Protein AF-A0A812TY84-F1 (afdb_monomer)

Sequence (386 aa):
MRPSIQAEQAKAKAAKASAWKNAVPVPGKLTGVAPGTALQFDLYDPSLTIEVLFGNTLSGASLLEAILSWYLDAELDVPWFTEGETGGPGTRNVIRSPLSRDLQECTVARYVERIKEEGLSQIVAGEAIFRWRTADKQFPLLAGGFNHRAEALYRCAADFGENENVRDALKRGLRKVKVLHWGTPDAIFSKVVSLLNQFHHGSGCNHWDLLAEAIAEFSCARVHVTGLPALKLEAAWRAECCVTRLNTYNPKYPQAYADFISSKSSSGEFNGWFKQQNPYLNVLSLAHNLQQLEIYDDLLAWSNAHVDYLDPTYNAQQCVGQMHALTVMLMGSQKKFVERPVLKMMVLEALKACASNSVSSISQSIGLIVTCTCAALFHCVHALLC

Organism: Symbiodinium pilosum (NCBI:txid2952)

Radius of gyration: 26.37 Å; Cα contacts (8 Å, |Δi|>4): 448; chains: 1; bounding box: 111×52×69 Å

Secondary structure (DSSP, 8-state):
-PPPHHHHHHHHHHHHHHHHHT-PPPS--SSS-PPPS--SS-TT-TT--HHHHH-SS--HHHHHHHHHHHHEEEEEEE-SEEPPTTSSSPEESEEE-TTSPPP-HHHHHHHHHHHHHH---SGGG---EEE-SSTT-PSPEEESS-HHHHHHHHHHHHHHTTSHHHHHHHHH-EEEEEEE-TT--HHHHHHHHHHHHHHTTTTT--HHHHHHHHS--S-S-S-----PPP-HHHHHHHHHHHHH---TTSTTHHHHHHHHHHHHHTSTTS----SSHHHHHHHHHHHHHHHHTT-HHHHHHHHHHH--TT-TT--HHHHHHHHHHHHHHHHHHHTTTS-HHHHHHHHHHHHHHHHH---SSHHHHHHHHHHHHHHHHHHHHHHHH-

Solvent-accessible surface area (backbone atoms only — not comparable to full-atom values): 22012 Å² total; per-residue (Å²): 134,80,80,54,72,67,59,56,52,52,52,53,51,52,53,54,58,55,57,62,77,72,56,77,85,70,85,75,74,90,80,84,60,76,79,68,96,68,72,94,58,70,86,50,44,74,86,62,46,68,53,79,76,60,42,83,82,54,53,70,66,63,35,51,52,52,51,44,69,74,39,54,67,48,70,41,69,44,54,52,48,45,84,39,100,76,79,52,88,42,49,62,26,65,41,73,26,90,75,31,80,81,77,36,50,36,53,20,52,53,39,31,54,43,24,65,77,75,24,73,68,57,84,88,59,55,76,48,38,29,28,30,70,44,91,83,69,49,79,40,30,28,23,42,35,55,47,50,55,54,51,14,48,55,51,34,49,72,80,39,47,84,39,67,35,40,42,50,40,55,74,64,32,46,69,70,29,38,28,28,38,45,60,56,27,67,69,58,51,38,47,50,28,52,48,56,29,62,74,48,81,53,66,47,54,48,45,61,60,54,37,47,56,38,40,29,64,94,75,82,64,103,60,97,64,98,67,85,57,58,26,39,57,54,43,53,48,49,55,48,24,67,72,71,68,55,45,90,86,41,90,57,34,67,57,55,50,51,52,47,50,52,54,43,28,72,32,86,93,43,93,38,83,42,82,49,70,65,68,43,54,35,37,44,53,35,51,54,50,32,58,76,53,72,41,50,68,64,50,50,58,49,40,34,58,62,31,60,59,75,43,90,77,58,48,33,68,60,42,40,50,52,43,25,53,52,45,52,51,48,54,71,70,38,61,89,79,46,56,69,72,58,49,36,52,54,49,51,56,53,41,48,54,48,60,61,39,72,65,89,43,71,68,57,54,49,52,50,47,51,51,53,49,51,52,50,49,49,52,54,54,49,65,72,75,105

Mean predicted aligned error: 11.87 Å

Structure (mmCIF, N/CA/C/O backbone):
data_AF-A0A812TY84-F1
#
_entry.id   AF-A0A812TY84-F1
#
loop_
_atom_site.group_PDB
_atom_site.id
_atom_site.type_symbol
_atom_site.label_atom_id
_atom_site.label_alt_id
_atom_site.label_comp_id
_atom_site.label_asym_id
_atom_site.label_entity_id
_atom_site.label_seq_id
_atom_site.pdbx_PDB_ins_code
_atom_site.Cartn_x
_atom_site.Cartn_y
_atom_site.Cartn_z
_atom_site.occupancy
_atom_site.B_iso_or_equiv
_atom_site.auth_seq_id
_atom_site.auth_comp_id
_atom_site.auth_asym_id
_atom_site.auth_atom_id
_atom_site.pdbx_PDB_model_num
ATOM 1 N N . MET A 1 1 ? 65.063 29.660 4.322 1.00 51.31 1 MET A N 1
ATOM 2 C CA . MET A 1 1 ? 63.798 30.287 3.878 1.00 51.31 1 MET A CA 1
ATOM 3 C C . MET A 1 1 ? 62.681 29.281 4.085 1.00 51.31 1 MET A C 1
ATOM 5 O O . MET A 1 1 ? 62.759 28.203 3.512 1.00 51.31 1 MET A O 1
ATOM 9 N N . ARG A 1 2 ? 61.714 29.565 4.968 1.00 47.34 2 ARG A N 1
ATOM 10 C CA . ARG A 1 2 ? 60.555 28.680 5.163 1.00 47.34 2 ARG A CA 1
ATOM 11 C C . ARG A 1 2 ? 59.614 28.834 3.958 1.00 47.34 2 ARG A C 1
ATOM 13 O O . ARG A 1 2 ? 59.400 29.978 3.553 1.00 47.34 2 ARG A O 1
ATOM 20 N N . PRO A 1 3 ? 59.094 27.743 3.371 1.00 55.59 3 PRO A N 1
ATOM 21 C CA . PRO A 1 3 ? 58.095 27.834 2.312 1.00 55.59 3 PRO A CA 1
ATOM 22 C C . PRO A 1 3 ? 56.910 28.675 2.789 1.00 55.59 3 PRO A C 1
ATOM 24 O O . PRO A 1 3 ? 56.512 28.581 3.952 1.00 55.59 3 PRO A O 1
ATOM 27 N N . SER A 1 4 ? 56.369 29.526 1.915 1.00 72.00 4 SER A N 1
ATOM 28 C CA . SER A 1 4 ? 55.185 30.302 2.274 1.00 72.00 4 SER A CA 1
ATOM 29 C C . SER A 1 4 ? 54.024 29.343 2.540 1.00 72.00 4 SER A C 1
ATOM 31 O O . SER A 1 4 ? 53.840 28.353 1.831 1.00 72.00 4 SER A O 1
ATOM 33 N N . ILE A 1 5 ? 53.222 29.654 3.555 1.00 72.00 5 ILE A N 1
ATOM 34 C CA . ILE A 1 5 ? 52.032 28.882 3.948 1.00 72.00 5 ILE A CA 1
ATOM 35 C C . ILE A 1 5 ? 51.107 28.634 2.739 1.00 72.00 5 ILE A C 1
ATOM 37 O O . ILE A 1 5 ? 50.474 27.588 2.625 1.00 72.00 5 ILE A O 1
ATOM 41 N N . GLN A 1 6 ? 51.095 29.559 1.776 1.00 69.38 6 GLN A N 1
ATOM 42 C CA . GLN A 1 6 ? 50.339 29.433 0.532 1.00 69.38 6 GLN A CA 1
ATOM 43 C C . GLN A 1 6 ? 50.855 28.310 -0.385 1.00 69.38 6 GLN A C 1
ATOM 45 O O . GLN A 1 6 ? 50.051 27.632 -1.024 1.00 69.38 6 GLN A O 1
ATOM 50 N N . ALA A 1 7 ? 52.166 28.061 -0.428 1.00 72.75 7 ALA A N 1
ATOM 51 C CA . ALA A 1 7 ? 52.750 26.986 -1.229 1.00 72.75 7 ALA A CA 1
ATOM 52 C C . ALA A 1 7 ? 52.421 25.596 -0.654 1.00 72.75 7 ALA A C 1
ATOM 54 O O . ALA A 1 7 ? 52.129 24.668 -1.410 1.00 72.75 7 ALA A O 1
ATOM 55 N N . GLU A 1 8 ? 52.393 25.453 0.674 1.00 73.06 8 GLU A N 1
ATOM 56 C CA . GLU A 1 8 ? 51.971 24.208 1.333 1.00 73.06 8 GLU A CA 1
ATOM 57 C C . GLU A 1 8 ? 50.468 23.956 1.176 1.00 73.06 8 GLU A C 1
ATOM 59 O O . GLU A 1 8 ? 50.053 22.835 0.871 1.00 73.06 8 GLU A O 1
ATOM 64 N N . GLN A 1 9 ? 49.648 25.006 1.275 1.00 73.81 9 GLN A N 1
ATOM 65 C CA . GLN A 1 9 ? 48.205 24.910 1.041 1.00 73.81 9 GLN A CA 1
ATOM 66 C C . GLN A 1 9 ? 47.875 24.535 -0.410 1.00 73.81 9 GLN A C 1
ATOM 68 O O . GLN A 1 9 ? 46.993 23.706 -0.644 1.00 73.81 9 GLN A O 1
ATOM 73 N N . ALA A 1 10 ? 48.606 25.075 -1.391 1.00 75.00 10 ALA A N 1
ATOM 74 C CA . ALA A 1 10 ? 48.438 24.714 -2.798 1.00 75.00 10 ALA A CA 1
ATOM 75 C C . ALA A 1 10 ? 48.804 23.243 -3.061 1.00 75.00 10 ALA A C 1
ATOM 77 O O . ALA A 1 10 ? 48.071 22.535 -3.757 1.00 75.00 10 ALA A O 1
ATOM 78 N N . LYS A 1 11 ? 49.883 22.748 -2.441 1.00 73.75 11 LYS A N 1
ATOM 79 C CA . LYS A 1 11 ? 50.312 21.345 -2.550 1.00 73.75 11 LYS A CA 1
ATOM 80 C C . LYS A 1 11 ? 49.303 20.384 -1.913 1.00 73.75 11 LYS A C 1
ATOM 82 O O . LYS A 1 11 ? 48.964 19.367 -2.515 1.00 73.75 11 LYS A O 1
ATOM 87 N N . ALA A 1 12 ? 48.756 20.737 -0.748 1.00 69.25 12 ALA A N 1
ATOM 88 C CA . ALA A 1 12 ? 47.713 19.960 -0.080 1.00 69.25 12 ALA A CA 1
ATOM 89 C C . ALA A 1 12 ? 46.402 19.927 -0.888 1.00 69.25 12 ALA A C 1
ATOM 91 O O . ALA A 1 12 ? 45.746 18.887 -0.976 1.00 69.25 12 ALA A O 1
ATOM 92 N N . LYS A 1 13 ? 46.037 21.044 -1.533 1.00 69.50 13 LYS A N 1
ATOM 93 C CA . LYS A 1 13 ? 44.840 21.134 -2.380 1.00 69.50 13 LYS A CA 1
ATOM 94 C C . LYS A 1 13 ? 44.984 20.308 -3.665 1.00 69.50 13 LYS A C 1
ATOM 96 O O . LYS A 1 13 ? 44.045 19.609 -4.040 1.00 69.50 13 LYS A O 1
ATOM 101 N N . ALA A 1 14 ? 46.166 20.315 -4.286 1.00 64.75 14 ALA A N 1
ATOM 102 C CA . ALA A 1 14 ? 46.472 19.488 -5.455 1.00 64.75 14 ALA A CA 1
ATOM 103 C C . ALA A 1 14 ? 46.496 17.982 -5.122 1.00 64.75 14 ALA A C 1
ATOM 105 O O . ALA A 1 14 ? 45.957 17.175 -5.881 1.00 64.75 14 ALA A O 1
ATOM 106 N N . ALA A 1 15 ? 47.032 17.600 -3.957 1.00 60.22 15 ALA A N 1
ATOM 107 C CA . ALA A 1 15 ? 47.020 16.214 -3.487 1.00 60.22 15 ALA A CA 1
ATOM 108 C C . ALA A 1 15 ? 45.592 15.702 -3.209 1.00 60.22 15 ALA A C 1
ATOM 110 O O . ALA A 1 15 ? 45.245 14.595 -3.619 1.00 60.22 15 ALA A O 1
ATOM 111 N N . LYS A 1 16 ? 44.728 16.530 -2.600 1.00 54.34 16 LYS A N 1
ATOM 112 C CA . LYS A 1 16 ? 43.303 16.205 -2.390 1.00 54.34 16 LYS A CA 1
ATOM 113 C C . LYS A 1 16 ? 42.529 16.053 -3.703 1.00 54.34 16 LYS A C 1
ATOM 115 O O . LYS A 1 16 ? 41.709 15.149 -3.821 1.00 54.34 16 LYS A O 1
ATOM 120 N N . ALA A 1 17 ? 42.800 16.906 -4.691 1.00 46.88 17 ALA A N 1
ATOM 121 C CA . ALA A 1 17 ? 42.144 16.842 -5.998 1.00 46.88 17 ALA A CA 1
ATOM 122 C C . ALA A 1 17 ? 42.563 15.603 -6.816 1.00 46.88 17 ALA A C 1
ATOM 124 O O . ALA A 1 17 ? 41.748 15.048 -7.549 1.00 46.88 17 ALA A O 1
ATOM 125 N N . SER A 1 18 ? 43.812 15.151 -6.664 1.00 41.66 18 SER A N 1
ATOM 126 C CA . SER A 1 18 ? 44.319 13.916 -7.280 1.00 41.66 18 SER A CA 1
ATOM 127 C C . SER A 1 18 ? 43.707 12.657 -6.645 1.00 41.66 18 SER A C 1
ATOM 129 O O . SER A 1 18 ? 43.284 11.747 -7.355 1.00 41.66 18 SER A O 1
ATOM 131 N N . ALA A 1 19 ? 43.551 12.638 -5.315 1.00 45.41 19 ALA A N 1
ATOM 132 C CA . ALA A 1 19 ? 42.961 11.512 -4.585 1.00 45.41 19 ALA A CA 1
ATOM 133 C C . ALA A 1 19 ? 41.482 11.251 -4.934 1.00 45.41 19 ALA A C 1
ATOM 135 O O . ALA A 1 19 ? 41.026 10.113 -4.868 1.00 45.41 19 ALA A O 1
ATOM 136 N N . TRP A 1 20 ? 40.734 12.284 -5.336 1.00 40.31 20 TRP A N 1
ATOM 137 C CA . TRP A 1 20 ? 39.314 12.150 -5.680 1.00 40.31 20 TRP A CA 1
ATOM 138 C C . TRP A 1 20 ? 39.080 11.583 -7.089 1.00 40.31 20 TRP A C 1
ATOM 140 O O . TRP A 1 20 ? 38.058 10.953 -7.331 1.00 40.31 20 TRP A O 1
ATOM 150 N N . LYS A 1 21 ? 40.040 11.752 -8.011 1.00 39.50 21 LYS A N 1
ATOM 151 C CA . LYS A 1 21 ? 39.921 11.268 -9.400 1.00 39.50 21 LYS A CA 1
ATOM 152 C C . LYS A 1 21 ? 40.191 9.768 -9.568 1.00 39.50 21 LYS A C 1
ATOM 154 O O . LYS A 1 21 ? 39.785 9.212 -10.579 1.00 39.50 21 LYS A O 1
ATOM 159 N N . ASN A 1 22 ? 40.823 9.123 -8.583 1.00 38.66 22 ASN A N 1
ATOM 160 C CA . ASN A 1 22 ? 41.181 7.697 -8.624 1.00 38.66 22 ASN A CA 1
ATOM 161 C C . ASN A 1 22 ? 40.403 6.834 -7.611 1.00 38.66 22 ASN A C 1
ATOM 163 O O . ASN A 1 22 ? 40.706 5.653 -7.451 1.00 38.66 22 ASN A O 1
ATOM 167 N N . ALA A 1 23 ? 39.421 7.400 -6.905 1.00 38.34 23 ALA A N 1
ATOM 168 C CA . ALA A 1 23 ? 38.605 6.647 -5.962 1.00 38.34 23 ALA A CA 1
ATOM 169 C C . ALA A 1 23 ? 37.440 5.972 -6.703 1.00 38.34 23 ALA A C 1
ATOM 171 O O . ALA A 1 23 ? 36.487 6.635 -7.106 1.00 38.34 23 ALA A O 1
ATOM 172 N N . VAL A 1 24 ? 37.507 4.648 -6.864 1.00 37.69 24 VAL A N 1
ATOM 173 C CA . VAL A 1 24 ? 36.325 3.840 -7.198 1.00 37.69 24 VAL A CA 1
ATOM 174 C C . VAL A 1 24 ? 35.289 4.069 -6.086 1.00 37.69 24 VAL A C 1
ATOM 176 O O . VAL A 1 24 ? 35.644 3.933 -4.910 1.00 37.69 24 VAL A O 1
ATOM 179 N N . PRO A 1 25 ? 34.042 4.463 -6.398 1.00 36.16 25 PRO A N 1
ATOM 180 C CA . PRO A 1 25 ? 33.040 4.708 -5.373 1.00 36.16 25 PRO A CA 1
ATOM 181 C C . PRO A 1 25 ? 32.716 3.392 -4.661 1.00 36.16 25 PRO A C 1
ATOM 183 O O . PRO A 1 25 ? 32.216 2.453 -5.269 1.00 36.16 25 PRO A O 1
ATOM 186 N N . VAL A 1 26 ? 33.020 3.329 -3.364 1.00 42.31 26 VAL A N 1
ATOM 187 C CA . VAL A 1 26 ? 32.558 2.259 -2.475 1.00 42.31 26 VAL A CA 1
ATOM 188 C C . VAL A 1 26 ? 31.193 2.693 -1.932 1.00 42.31 26 VAL A C 1
ATOM 190 O O . VAL A 1 26 ? 31.135 3.726 -1.255 1.00 42.31 26 VAL A O 1
ATOM 193 N N . PRO A 1 27 ? 30.098 1.972 -2.228 1.00 33.38 27 PRO A N 1
ATOM 194 C CA . PRO A 1 27 ? 28.784 2.269 -1.664 1.00 33.38 27 PRO A CA 1
ATOM 195 C C . PRO A 1 27 ? 28.829 2.276 -0.125 1.00 33.38 27 PRO A C 1
ATOM 197 O O . PRO A 1 27 ? 29.477 1.423 0.475 1.00 33.38 27 PRO A O 1
ATOM 200 N N . GLY A 1 28 ? 28.146 3.233 0.518 1.00 42.16 28 GLY A N 1
ATOM 201 C CA . GLY A 1 28 ? 27.926 3.219 1.975 1.00 42.16 28 GLY A CA 1
ATOM 202 C C . GLY A 1 28 ? 28.861 4.072 2.846 1.00 42.16 28 GLY A C 1
ATOM 203 O O . GLY A 1 28 ? 29.311 3.613 3.892 1.00 42.16 28 GLY A O 1
ATOM 204 N N . LYS A 1 29 ? 29.138 5.335 2.491 1.00 37.31 29 LYS A N 1
ATOM 205 C CA . LYS A 1 29 ? 29.830 6.275 3.403 1.00 37.31 29 LYS A CA 1
ATOM 206 C C . LYS A 1 29 ? 29.130 7.630 3.522 1.00 37.31 29 LYS A C 1
ATOM 208 O O . LYS A 1 29 ? 29.624 8.625 3.004 1.00 37.31 29 LYS A O 1
ATOM 213 N N . LEU A 1 30 ? 28.026 7.677 4.269 1.00 37.59 30 LEU A N 1
ATOM 214 C CA . LEU A 1 30 ? 27.485 8.936 4.811 1.00 37.59 30 LEU A CA 1
ATOM 215 C C . LEU A 1 30 ? 27.611 9.057 6.342 1.00 37.59 30 LEU A C 1
ATOM 217 O O . LEU A 1 30 ? 27.494 10.159 6.864 1.00 37.59 30 LEU A O 1
ATOM 221 N N . THR A 1 31 ? 27.954 7.985 7.067 1.00 41.47 31 THR A N 1
ATOM 222 C CA . THR A 1 31 ? 28.068 8.007 8.544 1.00 41.47 31 THR A CA 1
ATOM 223 C C . THR A 1 31 ? 29.489 7.831 9.082 1.00 41.47 31 THR A C 1
ATOM 225 O O . THR A 1 31 ? 29.696 7.876 10.289 1.00 41.47 31 THR A O 1
ATOM 228 N N . GLY A 1 32 ? 30.496 7.637 8.222 1.00 33.72 32 GLY A N 1
ATOM 229 C CA . GLY A 1 32 ? 31.893 7.481 8.660 1.00 33.72 32 GLY A CA 1
ATOM 230 C C . GLY A 1 32 ? 32.188 6.206 9.466 1.00 33.72 32 GLY A C 1
ATOM 231 O O . GLY A 1 32 ? 33.324 6.022 9.893 1.00 33.72 32 GLY A O 1
ATOM 232 N N . VAL A 1 33 ? 31.212 5.309 9.629 1.00 34.50 33 VAL A N 1
ATOM 233 C CA . VAL A 1 33 ? 31.382 3.996 10.259 1.00 34.50 33 VAL A CA 1
ATOM 234 C C . VAL A 1 33 ? 31.384 2.945 9.154 1.00 34.50 33 VAL A C 1
ATOM 236 O O . VAL A 1 33 ? 30.412 2.818 8.415 1.00 34.50 33 VAL A O 1
ATOM 239 N N . ALA A 1 34 ? 32.493 2.221 8.998 1.00 35.34 34 ALA A N 1
ATOM 240 C CA . ALA A 1 34 ? 32.529 1.060 8.115 1.00 35.34 34 ALA A CA 1
ATOM 241 C C . ALA A 1 34 ? 31.622 -0.033 8.714 1.00 35.34 34 ALA A C 1
ATOM 243 O O . ALA A 1 34 ? 31.812 -0.355 9.890 1.00 35.34 34 ALA A O 1
ATOM 244 N N . PRO A 1 35 ? 30.665 -0.607 7.958 1.00 43.16 35 PRO A N 1
ATOM 245 C CA . PRO A 1 35 ? 29.997 -1.835 8.375 1.00 43.16 35 PRO A CA 1
ATOM 246 C C . PRO A 1 35 ? 31.079 -2.863 8.716 1.00 43.16 35 PRO A C 1
ATOM 248 O O . PRO A 1 35 ? 32.000 -3.069 7.921 1.00 43.16 35 PRO A O 1
ATOM 251 N N . GLY A 1 36 ? 31.035 -3.409 9.933 1.00 41.50 36 GLY A N 1
ATOM 252 C CA . GLY A 1 36 ? 32.075 -4.295 10.453 1.00 41.50 36 GLY A CA 1
ATOM 253 C C . GLY A 1 36 ? 32.391 -5.416 9.463 1.00 41.50 36 GLY A C 1
ATOM 254 O O . GLY A 1 36 ? 31.496 -6.083 8.956 1.00 41.50 36 GLY A O 1
ATOM 255 N N . THR A 1 37 ? 33.676 -5.614 9.182 1.00 37.66 37 THR A N 1
ATOM 256 C CA . THR A 1 37 ? 34.233 -6.479 8.129 1.00 37.66 37 THR A CA 1
ATOM 257 C C . THR A 1 37 ? 34.056 -7.992 8.336 1.00 37.66 37 THR A C 1
ATOM 259 O O . THR A 1 37 ? 34.744 -8.779 7.696 1.00 37.66 37 THR A O 1
ATOM 262 N N . ALA A 1 38 ? 33.126 -8.426 9.182 1.00 41.53 38 ALA A N 1
ATOM 263 C CA . ALA A 1 38 ? 32.642 -9.801 9.244 1.00 41.53 38 ALA A CA 1
ATOM 264 C C . ALA A 1 38 ? 31.330 -9.804 10.033 1.00 41.53 38 ALA A C 1
ATOM 266 O O . ALA A 1 38 ? 31.337 -9.764 11.264 1.00 41.53 38 ALA A O 1
ATOM 267 N N . LEU A 1 39 ? 30.197 -9.827 9.339 1.00 47.84 39 LEU A N 1
ATOM 268 C CA . LEU A 1 39 ? 28.929 -10.144 9.983 1.00 47.84 39 LEU A CA 1
ATOM 269 C C . LEU A 1 39 ? 29.042 -11.609 10.425 1.00 47.84 39 LEU A C 1
ATOM 271 O O . LEU A 1 39 ? 29.137 -12.502 9.591 1.00 47.84 39 LEU A O 1
ATOM 275 N N . GLN A 1 40 ? 29.111 -11.865 11.734 1.00 55.78 40 GLN A N 1
ATOM 276 C CA . GLN A 1 40 ? 29.140 -13.222 12.315 1.00 55.78 40 GLN A CA 1
ATOM 277 C C . GLN A 1 40 ? 27.794 -13.960 12.173 1.00 55.78 40 GLN A C 1
ATOM 279 O O . GLN A 1 40 ? 27.543 -14.946 12.859 1.00 55.78 40 GLN A O 1
ATOM 284 N N . PHE A 1 41 ? 26.913 -13.467 11.312 1.00 66.25 41 PHE A N 1
ATOM 285 C CA . PHE A 1 41 ? 25.566 -13.960 11.113 1.00 66.25 41 PHE A CA 1
ATOM 286 C C . PHE A 1 41 ? 25.265 -14.008 9.618 1.00 66.25 41 PHE A C 1
ATOM 288 O O . PHE A 1 41 ? 25.753 -13.186 8.840 1.00 66.25 41 PHE A O 1
ATOM 295 N N . ASP A 1 42 ? 24.475 -15.001 9.224 1.00 80.69 42 ASP A N 1
ATOM 296 C CA . ASP A 1 42 ? 23.986 -15.141 7.860 1.00 80.69 42 ASP A CA 1
ATOM 297 C C . ASP A 1 42 ? 23.003 -14.005 7.563 1.00 80.69 42 ASP A C 1
ATOM 299 O O . ASP A 1 42 ? 21.922 -13.959 8.137 1.00 80.69 42 ASP A O 1
ATOM 303 N N . LEU A 1 43 ? 23.368 -13.087 6.662 1.00 81.69 43 LEU A N 1
ATOM 304 C CA . LEU A 1 43 ? 22.526 -11.960 6.238 1.00 81.69 43 LEU A CA 1
ATOM 305 C C . LEU A 1 43 ? 21.147 -12.374 5.714 1.00 81.69 43 LEU A C 1
ATOM 307 O O . LEU A 1 43 ? 20.242 -11.537 5.645 1.00 81.69 43 LEU A O 1
ATOM 311 N N . TYR A 1 44 ? 21.003 -13.629 5.303 1.00 85.44 44 TYR A N 1
ATOM 312 C CA . TYR A 1 44 ? 19.785 -14.180 4.732 1.00 85.44 44 TYR A CA 1
ATOM 313 C C . TYR A 1 44 ? 18.990 -15.025 5.735 1.00 85.44 44 TYR A C 1
ATOM 315 O O . TYR A 1 44 ? 17.972 -15.605 5.359 1.00 85.44 44 TYR A O 1
ATOM 323 N N . ASP A 1 45 ? 19.408 -15.063 7.006 1.00 82.56 45 ASP A N 1
ATOM 324 C CA . ASP A 1 45 ? 18.650 -15.709 8.073 1.00 82.56 45 ASP A CA 1
ATOM 325 C C . ASP A 1 45 ? 17.284 -15.007 8.242 1.00 82.56 45 ASP A C 1
ATOM 327 O O . ASP A 1 45 ? 17.227 -13.809 8.550 1.00 82.56 45 ASP A O 1
ATOM 331 N N . PRO A 1 46 ? 16.160 -15.726 8.046 1.00 82.12 46 PRO A N 1
ATOM 332 C CA . PRO A 1 46 ? 14.823 -15.149 8.134 1.00 82.12 46 PRO A CA 1
ATOM 333 C C . PRO A 1 46 ? 14.439 -14.689 9.548 1.00 82.12 46 PRO A C 1
ATOM 335 O O . PRO A 1 46 ? 13.444 -13.981 9.695 1.00 82.12 46 PRO A O 1
ATOM 338 N N . SER A 1 47 ? 15.195 -15.078 10.579 1.00 80.88 47 SER A N 1
ATOM 339 C CA . SER A 1 47 ? 14.982 -14.642 11.962 1.00 80.88 47 SER A CA 1
ATOM 340 C C . SER A 1 47 ? 15.554 -13.252 12.265 1.00 80.88 47 SER A C 1
ATOM 342 O O . SER A 1 47 ? 15.224 -12.665 13.299 1.00 80.88 47 SER A O 1
ATOM 344 N N . LEU A 1 48 ? 16.382 -12.696 11.372 1.00 77.94 48 LEU A N 1
ATOM 345 C CA . LEU A 1 48 ? 16.974 -11.374 11.557 1.00 77.94 48 LEU A CA 1
ATOM 346 C C . LEU A 1 48 ? 15.925 -10.268 11.436 1.00 77.94 48 LEU A C 1
ATOM 348 O O . LEU A 1 48 ? 15.192 -10.170 10.449 1.00 77.94 48 LEU A O 1
ATOM 352 N N . THR A 1 49 ? 15.901 -9.379 12.428 1.00 79.56 49 THR A N 1
ATOM 353 C CA . THR A 1 49 ? 15.041 -8.193 12.414 1.00 79.56 49 THR A CA 1
ATOM 354 C C . THR A 1 49 ? 15.799 -6.957 11.931 1.00 79.56 49 THR A C 1
ATOM 356 O O . THR A 1 49 ? 17.032 -6.909 11.930 1.00 79.56 49 THR A O 1
ATOM 359 N N . ILE A 1 50 ? 15.054 -5.917 11.544 1.00 82.44 50 ILE A N 1
ATOM 360 C CA . ILE A 1 50 ? 15.627 -4.619 11.162 1.00 82.44 50 ILE A CA 1
ATOM 361 C C . ILE A 1 50 ? 16.460 -4.038 12.309 1.00 82.44 50 ILE A C 1
ATOM 363 O O . ILE A 1 50 ? 17.540 -3.504 12.078 1.00 82.44 50 ILE A O 1
ATOM 367 N N . GLU A 1 51 ? 15.987 -4.185 13.542 1.00 82.00 51 GLU A N 1
ATOM 368 C CA . GLU A 1 51 ? 16.624 -3.669 14.749 1.00 82.00 51 GLU A CA 1
ATOM 369 C C . GLU A 1 51 ? 17.940 -4.395 15.046 1.00 82.00 51 GLU A C 1
ATOM 371 O O . GLU A 1 51 ? 18.911 -3.756 15.449 1.00 82.00 51 GLU A O 1
ATOM 376 N N . VAL A 1 52 ? 18.004 -5.709 14.801 1.00 81.88 52 VAL A N 1
ATOM 377 C CA . VAL A 1 52 ? 19.243 -6.493 14.942 1.00 81.88 52 VAL A CA 1
ATOM 378 C C . VAL A 1 52 ? 20.295 -6.043 13.927 1.00 81.88 52 VAL A C 1
ATOM 380 O O . VAL A 1 52 ? 21.469 -5.924 14.272 1.00 81.88 52 VAL A O 1
ATOM 383 N N . LEU A 1 53 ? 19.885 -5.768 12.686 1.00 82.12 53 LEU A N 1
ATOM 384 C CA . LEU A 1 53 ? 20.807 -5.447 11.592 1.00 82.12 53 LEU A CA 1
ATOM 385 C C . LEU A 1 53 ? 21.252 -3.983 11.579 1.00 82.12 53 LEU A C 1
ATOM 387 O O . LEU A 1 53 ? 22.419 -3.686 11.323 1.00 82.12 53 LEU A O 1
ATOM 391 N N . PHE A 1 54 ? 20.324 -3.066 11.843 1.00 84.44 54 PHE A N 1
ATOM 392 C CA . PHE A 1 54 ? 20.503 -1.631 11.616 1.00 84.44 54 PHE A CA 1
ATOM 393 C C . PHE A 1 54 ? 20.359 -0.791 12.892 1.00 84.44 54 PHE A C 1
ATOM 395 O O . PHE A 1 54 ? 20.592 0.420 12.862 1.00 84.44 54 PHE A O 1
ATOM 402 N N . GLY A 1 55 ? 20.006 -1.413 14.021 1.00 81.31 55 GLY A N 1
ATOM 403 C CA . GLY A 1 55 ? 19.692 -0.715 15.264 1.00 81.31 55 GLY A CA 1
ATOM 404 C C . GLY A 1 55 ? 18.395 0.097 15.183 1.00 81.31 55 GLY A C 1
ATOM 405 O O . GLY A 1 55 ? 17.659 0.062 14.201 1.00 81.31 55 GLY A O 1
ATOM 406 N N . ASN A 1 56 ? 18.131 0.877 16.235 1.00 77.31 56 ASN A N 1
ATOM 407 C CA . ASN A 1 56 ? 16.924 1.712 16.356 1.00 77.31 56 ASN A CA 1
ATOM 408 C C . ASN A 1 56 ? 17.138 3.177 15.934 1.00 77.31 56 ASN A C 1
ATOM 410 O O . ASN A 1 56 ? 16.253 4.008 16.117 1.00 77.31 56 ASN A O 1
ATOM 414 N N . THR A 1 57 ? 18.326 3.529 15.438 1.00 76.69 57 THR A N 1
ATOM 415 C CA . THR A 1 57 ? 18.696 4.925 15.146 1.00 76.69 57 THR A CA 1
ATOM 416 C C . THR A 1 57 ? 18.425 5.330 13.701 1.00 76.69 57 THR A C 1
ATOM 418 O O . THR A 1 57 ? 18.223 6.514 13.431 1.00 76.69 57 THR A O 1
ATOM 421 N N . LEU A 1 58 ? 18.411 4.373 12.768 1.00 80.94 58 LEU A N 1
ATOM 422 C CA . LEU A 1 58 ? 18.141 4.633 11.357 1.00 80.94 58 LEU A CA 1
ATOM 423 C C . LEU A 1 58 ? 16.637 4.614 11.076 1.00 80.94 58 LEU A C 1
ATOM 425 O O . LEU A 1 58 ? 15.903 3.740 11.531 1.00 80.94 58 LEU A O 1
ATOM 429 N N . SER A 1 59 ? 16.174 5.573 10.279 1.00 82.00 59 SER A N 1
ATOM 430 C CA . SER A 1 59 ? 14.776 5.657 9.845 1.00 82.00 59 SER A CA 1
ATOM 431 C C . SER A 1 59 ? 14.658 6.302 8.465 1.00 82.00 59 SER A C 1
ATOM 433 O O . SER A 1 59 ? 15.605 6.921 7.964 1.00 82.00 59 SER A O 1
ATOM 435 N N . GLY A 1 60 ? 13.496 6.135 7.826 1.00 82.62 60 GLY A N 1
ATOM 436 C CA . GLY A 1 60 ? 13.206 6.746 6.531 1.00 82.62 60 GLY A CA 1
ATOM 437 C C . GLY A 1 60 ? 14.288 6.435 5.494 1.00 82.62 60 GLY A C 1
ATOM 438 O O . GLY A 1 60 ? 14.593 5.271 5.230 1.00 82.62 60 GLY A O 1
ATOM 439 N N . ALA A 1 61 ? 14.872 7.485 4.907 1.00 85.81 61 ALA A N 1
ATOM 440 C CA . ALA A 1 61 ? 15.782 7.347 3.765 1.00 85.81 61 ALA A CA 1
ATOM 441 C C . ALA A 1 61 ? 17.112 6.721 4.177 1.00 85.81 61 ALA A C 1
ATOM 443 O O . ALA A 1 61 ? 17.619 5.846 3.486 1.00 85.81 61 ALA A O 1
ATOM 444 N N . SER A 1 62 ? 17.614 7.094 5.357 1.00 85.25 62 SER A N 1
ATOM 445 C CA . SER A 1 62 ? 18.866 6.553 5.894 1.00 85.25 62 SER A CA 1
ATOM 446 C C . SER A 1 62 ? 18.799 5.040 6.119 1.00 85.25 62 SER A C 1
ATOM 448 O O . SER A 1 62 ? 19.760 4.326 5.841 1.00 85.25 62 SER A O 1
ATOM 450 N N . LEU A 1 63 ? 17.641 4.536 6.562 1.00 87.50 63 LEU A N 1
ATOM 451 C CA . LEU A 1 63 ? 17.413 3.102 6.713 1.00 87.50 63 LEU A CA 1
ATOM 452 C C . LEU A 1 63 ? 17.305 2.403 5.353 1.00 87.50 63 LEU A C 1
ATOM 454 O O . LEU A 1 63 ? 17.898 1.344 5.170 1.00 87.50 63 LEU A O 1
ATOM 458 N N . LEU A 1 64 ? 16.584 2.992 4.391 1.00 89.88 64 LEU A N 1
ATOM 459 C CA . LEU A 1 64 ? 16.469 2.428 3.043 1.00 89.88 64 LEU A CA 1
ATOM 460 C C . LEU A 1 64 ? 17.842 2.315 2.365 1.00 89.88 64 LEU A C 1
ATOM 462 O O . LEU A 1 64 ? 18.162 1.272 1.803 1.00 89.88 64 LEU A O 1
ATOM 466 N N . GLU A 1 65 ? 18.670 3.355 2.457 1.00 89.94 65 GLU A N 1
ATOM 467 C CA . GLU A 1 65 ? 20.039 3.348 1.932 1.00 89.94 65 GLU A CA 1
ATOM 468 C C . GLU A 1 65 ? 20.908 2.274 2.596 1.00 89.94 65 GLU A C 1
ATOM 470 O O . GLU A 1 65 ? 21.646 1.571 1.903 1.00 89.94 65 GLU A O 1
ATOM 475 N N . ALA A 1 66 ? 20.796 2.101 3.918 1.00 89.62 66 ALA A N 1
ATOM 476 C CA . ALA A 1 66 ? 21.516 1.055 4.638 1.00 89.62 66 ALA A CA 1
ATOM 477 C C . ALA A 1 66 ? 21.092 -0.349 4.178 1.00 89.62 66 ALA A C 1
ATOM 479 O O . ALA A 1 66 ? 21.955 -1.163 3.847 1.00 89.62 66 ALA A O 1
ATOM 480 N N . ILE A 1 67 ? 19.784 -0.609 4.060 1.00 92.38 67 ILE A N 1
ATOM 481 C CA . ILE A 1 67 ? 19.261 -1.882 3.539 1.00 92.38 67 ILE A CA 1
ATOM 482 C C . ILE A 1 67 ? 19.778 -2.132 2.120 1.00 92.38 67 ILE A C 1
ATOM 484 O O . ILE A 1 67 ? 20.278 -3.219 1.829 1.00 92.38 67 ILE A O 1
ATOM 488 N N . LEU A 1 68 ? 19.706 -1.128 1.242 1.00 92.75 68 LEU A N 1
ATOM 489 C CA . LEU A 1 68 ? 20.208 -1.246 -0.125 1.00 92.75 68 LEU A CA 1
ATOM 490 C C . LEU A 1 68 ? 21.709 -1.535 -0.148 1.00 92.75 68 LEU A C 1
ATOM 492 O O . LEU A 1 68 ? 22.145 -2.372 -0.924 1.00 92.75 68 LEU A O 1
ATOM 496 N N . SER A 1 69 ? 22.505 -0.923 0.727 1.00 91.81 69 SER A N 1
ATOM 497 C CA . SER A 1 69 ? 23.946 -1.193 0.763 1.00 91.81 69 SER A CA 1
ATOM 498 C C . SER A 1 69 ? 24.303 -2.644 1.116 1.00 91.81 69 SER A C 1
ATOM 500 O O . SER A 1 69 ? 25.393 -3.089 0.767 1.00 91.81 69 SER A O 1
ATOM 502 N N . TRP A 1 70 ? 23.409 -3.374 1.794 1.00 91.81 70 TRP A N 1
ATOM 503 C CA . TRP A 1 70 ? 23.631 -4.767 2.203 1.00 91.81 70 TRP A CA 1
ATOM 504 C C . TRP A 1 70 ? 22.997 -5.776 1.244 1.00 91.81 70 TRP A C 1
ATOM 506 O O . TRP A 1 70 ? 23.579 -6.825 0.989 1.00 91.81 70 TRP A O 1
ATOM 516 N N . TYR A 1 71 ? 21.805 -5.470 0.727 1.00 95.06 71 TYR A N 1
ATOM 517 C CA . TYR A 1 71 ? 20.976 -6.428 -0.011 1.00 95.06 71 TYR A CA 1
ATOM 518 C C . TYR A 1 71 ? 20.835 -6.136 -1.508 1.00 95.06 71 TYR A C 1
ATOM 520 O O . TYR A 1 71 ? 20.243 -6.953 -2.217 1.00 95.06 71 TYR A O 1
ATOM 528 N N . LEU A 1 72 ? 21.326 -4.994 -2.005 1.00 95.50 72 LEU A N 1
ATOM 529 C CA . LEU A 1 72 ? 21.308 -4.696 -3.438 1.00 95.50 72 LEU A CA 1
ATOM 530 C C . LEU A 1 72 ? 22.231 -5.667 -4.176 1.00 95.50 72 LEU A C 1
ATOM 532 O O . LEU A 1 72 ? 23.437 -5.691 -3.947 1.00 95.50 72 LEU A O 1
ATOM 536 N N . ASP A 1 73 ? 21.651 -6.443 -5.082 1.00 95.31 73 ASP A N 1
ATOM 537 C CA . ASP A 1 73 ? 22.369 -7.425 -5.889 1.00 95.31 73 ASP A CA 1
ATOM 538 C C . ASP A 1 73 ? 22.729 -6.864 -7.270 1.00 95.31 73 ASP A C 1
ATOM 540 O O . ASP A 1 73 ? 23.808 -7.135 -7.792 1.00 95.31 73 ASP A O 1
ATOM 544 N N . ALA A 1 74 ? 21.843 -6.056 -7.863 1.00 95.44 74 ALA A N 1
ATOM 545 C CA . ALA A 1 74 ? 22.074 -5.457 -9.172 1.00 95.44 74 ALA A CA 1
ATOM 546 C C . ALA A 1 74 ? 21.335 -4.125 -9.361 1.00 95.44 74 ALA A C 1
ATOM 548 O O . ALA A 1 74 ? 20.292 -3.877 -8.758 1.00 95.44 74 ALA A O 1
ATOM 549 N N . GLU A 1 75 ? 21.853 -3.296 -10.266 1.00 96.44 75 GLU A N 1
ATOM 550 C CA . GLU A 1 75 ? 21.123 -2.190 -10.889 1.00 96.44 75 GLU A CA 1
ATOM 551 C C . GLU A 1 75 ? 21.062 -2.466 -12.394 1.00 96.44 75 GLU A C 1
ATOM 553 O O . GLU A 1 75 ? 22.106 -2.589 -13.037 1.00 96.44 75 GLU A O 1
ATOM 558 N N . LEU A 1 76 ? 19.859 -2.627 -12.952 1.00 95.81 76 LEU A N 1
ATOM 559 C CA . LEU A 1 76 ? 19.698 -3.049 -14.346 1.00 95.81 76 LEU A CA 1
ATOM 560 C C . LEU A 1 76 ? 18.487 -2.420 -15.035 1.00 95.81 76 LEU A C 1
ATOM 562 O O . LEU A 1 76 ? 17.539 -1.965 -14.396 1.00 95.81 76 LEU A O 1
ATOM 566 N N . ASP A 1 77 ? 18.529 -2.396 -16.363 1.00 96.19 77 ASP A N 1
ATOM 567 C CA . ASP A 1 77 ? 17.394 -1.999 -17.189 1.00 96.19 77 ASP A CA 1
ATOM 568 C C . ASP A 1 77 ? 16.474 -3.213 -17.396 1.00 96.19 77 ASP A C 1
ATOM 570 O O . ASP A 1 77 ? 16.928 -4.278 -17.815 1.00 96.19 77 ASP A O 1
ATOM 574 N N . VAL A 1 78 ? 15.188 -3.071 -17.072 1.00 95.81 78 VAL A N 1
ATOM 575 C CA . VAL A 1 78 ? 14.203 -4.161 -17.118 1.00 95.81 78 VAL A CA 1
ATOM 576 C C . VAL A 1 78 ? 13.278 -3.952 -18.318 1.00 95.81 78 VAL A C 1
ATOM 578 O O . VAL A 1 78 ? 12.475 -3.012 -18.300 1.00 95.81 78 VAL A O 1
ATOM 581 N N . PRO A 1 79 ? 13.334 -4.806 -19.355 1.00 95.75 79 PRO A N 1
ATOM 582 C CA . PRO A 1 79 ? 12.316 -4.797 -20.399 1.00 95.75 79 PRO A CA 1
ATOM 583 C C . PRO A 1 79 ? 10.978 -5.256 -19.814 1.00 95.75 79 PRO A C 1
ATOM 585 O O . PRO A 1 79 ? 10.957 -6.110 -18.932 1.00 95.75 79 PRO A O 1
ATOM 588 N N . TRP A 1 80 ? 9.856 -4.724 -20.303 1.00 94.81 80 TRP A N 1
ATOM 589 C CA . TRP A 1 80 ? 8.521 -5.067 -19.784 1.00 94.81 80 TRP A CA 1
ATOM 590 C C . TRP A 1 80 ? 8.106 -6.507 -20.070 1.00 94.81 80 TRP A C 1
ATOM 592 O O . TRP A 1 80 ? 7.451 -7.147 -19.245 1.00 94.81 80 TRP A O 1
ATOM 602 N N . PHE A 1 81 ? 8.529 -7.015 -21.221 1.00 94.88 81 PHE A N 1
ATOM 603 C CA . PHE A 1 81 ? 8.238 -8.358 -21.681 1.00 94.88 81 PHE A CA 1
ATOM 604 C C . PHE A 1 81 ? 9.522 -9.054 -22.116 1.00 94.88 81 PHE A C 1
ATOM 606 O O . PHE A 1 81 ? 10.426 -8.418 -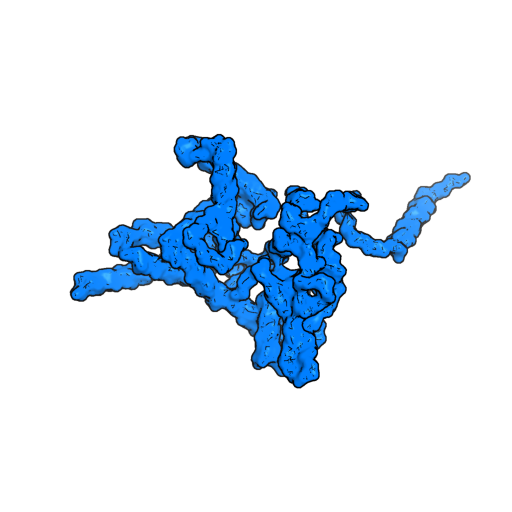22.659 1.00 94.88 81 PHE A O 1
ATOM 613 N N . THR A 1 82 ? 9.586 -10.362 -21.901 1.00 91.38 82 THR A N 1
ATOM 614 C CA . THR A 1 82 ? 10.499 -11.237 -22.638 1.00 91.38 82 THR A CA 1
ATOM 615 C C . THR A 1 82 ? 9.757 -11.724 -23.878 1.00 91.38 82 THR A C 1
ATOM 617 O O . THR A 1 82 ? 8.617 -12.185 -23.760 1.00 91.38 82 THR A O 1
ATOM 620 N N . GLU A 1 83 ? 10.362 -11.577 -25.059 1.00 79.19 83 GLU A N 1
ATOM 621 C CA . GLU A 1 83 ? 9.777 -12.062 -26.313 1.00 79.19 83 GLU A CA 1
ATOM 622 C C . GLU A 1 83 ? 9.490 -13.564 -26.198 1.00 79.19 83 GLU A C 1
ATOM 624 O O . GLU A 1 83 ? 10.349 -14.344 -25.787 1.00 79.19 83 GLU A O 1
ATOM 629 N N . GLY A 1 84 ? 8.256 -13.968 -26.507 1.00 68.88 84 GLY A N 1
ATOM 630 C CA . GLY A 1 84 ? 7.916 -15.384 -26.578 1.00 68.88 84 GLY A CA 1
ATOM 631 C C . GLY A 1 84 ? 8.541 -16.009 -27.823 1.00 68.88 84 GLY A C 1
ATOM 632 O O . GLY A 1 84 ? 8.577 -15.375 -28.875 1.00 68.88 84 GLY A O 1
ATOM 633 N N . GLU A 1 85 ? 8.958 -17.274 -27.736 1.00 53.41 85 GLU A N 1
ATOM 634 C CA . GLU A 1 85 ? 9.606 -18.023 -28.830 1.00 53.41 85 GLU A CA 1
ATOM 635 C C . GLU A 1 85 ? 8.776 -18.103 -30.134 1.00 53.41 85 GLU A C 1
ATOM 637 O O . GLU A 1 85 ? 9.285 -18.524 -31.168 1.00 53.41 85 GLU A O 1
ATOM 642 N N . THR A 1 86 ? 7.497 -17.707 -30.114 1.00 51.59 86 THR A N 1
ATOM 643 C CA . THR A 1 86 ? 6.541 -17.886 -31.223 1.00 51.59 86 THR A CA 1
ATOM 644 C C . THR A 1 86 ? 5.717 -16.638 -31.573 1.00 51.59 86 THR A C 1
ATOM 646 O O . THR A 1 86 ? 4.681 -16.748 -32.224 1.00 51.59 86 THR A O 1
ATOM 649 N N . GLY A 1 87 ? 6.149 -15.436 -31.170 1.00 55.19 87 GLY A N 1
ATOM 650 C CA . GLY A 1 87 ? 5.447 -14.187 -31.523 1.00 55.19 87 GLY A CA 1
ATOM 651 C C . GLY A 1 87 ? 4.096 -13.981 -30.817 1.00 55.19 87 GLY A C 1
ATOM 652 O O . GLY A 1 87 ? 3.319 -13.115 -31.212 1.00 55.19 87 GLY A O 1
ATOM 653 N N . GLY A 1 88 ? 3.809 -14.768 -29.775 1.00 56.88 88 GLY A N 1
ATOM 654 C CA . GLY A 1 88 ? 2.694 -14.531 -28.856 1.00 56.88 88 GLY A CA 1
ATOM 655 C C . GLY A 1 88 ? 2.947 -13.350 -27.904 1.00 56.88 88 GLY A C 1
ATOM 656 O O . GLY A 1 88 ? 4.056 -12.807 -27.876 1.00 56.88 88 GLY A O 1
ATOM 657 N N . PRO A 1 89 ? 1.941 -12.950 -27.097 1.00 64.25 89 PRO A N 1
ATOM 658 C CA . PRO A 1 89 ? 2.118 -11.910 -26.088 1.00 64.25 89 PRO A CA 1
ATOM 659 C C . PRO A 1 89 ? 3.263 -12.311 -25.152 1.00 64.25 89 PRO A C 1
ATOM 661 O O . PRO A 1 89 ? 3.231 -13.385 -24.551 1.00 64.25 89 PRO A O 1
ATOM 664 N N . GLY A 1 90 ? 4.302 -11.475 -25.087 1.00 80.69 90 GLY A N 1
ATOM 665 C CA . GLY A 1 90 ? 5.511 -11.778 -24.326 1.00 80.69 90 GLY A CA 1
ATOM 666 C C . GLY A 1 90 ? 5.229 -12.019 -22.840 1.00 80.69 90 GLY A C 1
ATOM 667 O O . GLY A 1 90 ? 4.234 -11.549 -22.281 1.00 80.69 90 GLY A O 1
ATOM 668 N N . THR A 1 91 ? 6.122 -12.745 -22.171 1.00 91.31 91 THR A N 1
ATOM 669 C CA . THR A 1 91 ? 6.002 -13.002 -20.730 1.00 91.31 91 THR A CA 1
ATOM 670 C C . THR A 1 91 ? 6.333 -11.727 -19.960 1.00 91.31 91 THR A C 1
ATOM 672 O O . THR A 1 91 ? 7.388 -11.135 -20.179 1.00 91.31 91 THR A O 1
ATOM 675 N N . ARG A 1 92 ? 5.447 -11.297 -19.051 1.00 95.12 92 ARG A N 1
ATOM 676 C CA . ARG A 1 92 ? 5.670 -10.131 -18.175 1.00 95.12 92 ARG A CA 1
ATOM 677 C C . ARG A 1 92 ? 6.945 -10.327 -17.346 1.00 95.12 92 ARG A C 1
ATOM 679 O O . ARG A 1 92 ? 7.076 -11.352 -16.686 1.00 95.12 92 ARG A O 1
ATOM 686 N N . ASN A 1 93 ? 7.834 -9.335 -17.315 1.00 96.50 93 ASN A N 1
ATOM 687 C CA . ASN A 1 93 ? 9.100 -9.396 -16.560 1.00 96.50 93 ASN A CA 1
ATOM 688 C C . ASN A 1 93 ? 9.041 -8.737 -15.183 1.00 96.50 93 ASN A C 1
ATOM 690 O O . ASN A 1 93 ? 9.965 -8.869 -14.382 1.00 96.50 93 ASN A O 1
ATOM 694 N N . VAL A 1 94 ? 7.957 -8.029 -14.900 1.00 95.88 94 VAL A N 1
ATOM 695 C CA . VAL A 1 94 ? 7.669 -7.435 -13.596 1.00 95.88 94 VAL A CA 1
ATOM 696 C C . VAL A 1 94 ? 6.341 -7.992 -13.125 1.00 95.88 94 VAL A C 1
ATOM 698 O O . VAL A 1 94 ? 5.342 -7.869 -13.834 1.00 95.88 94 VAL A O 1
ATOM 701 N N . ILE A 1 95 ? 6.326 -8.586 -11.937 1.00 95.44 95 ILE A N 1
ATOM 702 C CA . ILE A 1 95 ? 5.108 -9.050 -11.274 1.00 95.44 95 ILE A CA 1
ATOM 703 C C . ILE A 1 95 ? 5.030 -8.452 -9.875 1.00 95.44 95 ILE A C 1
ATOM 705 O O . ILE A 1 95 ? 6.049 -8.170 -9.247 1.00 95.44 95 ILE A O 1
ATOM 709 N N . ARG A 1 96 ? 3.812 -8.266 -9.369 1.00 93.50 96 ARG A N 1
ATOM 710 C CA . ARG A 1 96 ? 3.592 -7.766 -8.011 1.00 93.50 96 ARG A CA 1
ATOM 711 C C . ARG A 1 96 ? 4.186 -8.732 -6.985 1.00 93.50 96 ARG A C 1
ATOM 713 O O . ARG A 1 96 ? 3.928 -9.934 -7.051 1.00 93.50 96 ARG A O 1
ATOM 720 N N . SER A 1 97 ? 4.929 -8.210 -6.011 1.00 93.12 97 SER A N 1
ATOM 721 C CA . SER A 1 97 ? 5.305 -8.996 -4.835 1.00 93.12 97 SER A CA 1
ATOM 722 C C . SER A 1 97 ? 4.074 -9.308 -3.971 1.00 93.12 97 SER A C 1
ATOM 724 O O . SER A 1 97 ? 3.278 -8.402 -3.724 1.00 93.12 97 SER A O 1
ATOM 726 N N . PRO A 1 98 ? 3.926 -10.527 -3.418 1.00 89.81 98 PRO A N 1
ATOM 727 C CA . PRO A 1 98 ? 2.881 -10.811 -2.429 1.00 89.81 98 PRO A CA 1
ATOM 728 C C . PRO A 1 98 ? 3.037 -9.994 -1.134 1.00 89.81 98 PRO A C 1
ATOM 730 O O . PRO A 1 98 ? 2.080 -9.858 -0.384 1.00 89.81 98 PRO A O 1
ATOM 733 N N . LEU A 1 99 ? 4.228 -9.437 -0.884 1.00 86.62 99 LEU A N 1
ATOM 734 C CA . LEU A 1 99 ? 4.510 -8.545 0.248 1.00 86.62 99 LEU A CA 1
ATOM 735 C C . LEU A 1 99 ? 4.182 -7.076 -0.047 1.00 86.62 99 LEU A C 1
ATOM 737 O O . LEU A 1 99 ? 4.255 -6.222 0.834 1.00 86.62 99 LEU A O 1
ATOM 741 N N . SER A 1 100 ? 3.855 -6.758 -1.298 1.00 85.00 100 SER A N 1
ATOM 742 C CA . SER A 1 100 ? 3.313 -5.457 -1.655 1.00 85.00 100 SER A CA 1
ATOM 743 C C . SER A 1 100 ? 1.805 -5.443 -1.489 1.00 85.00 100 SER A C 1
ATOM 745 O O . SER A 1 100 ? 1.138 -6.461 -1.657 1.00 85.00 100 SER A O 1
ATOM 747 N N . ARG A 1 101 ? 1.257 -4.253 -1.235 1.00 79.25 101 ARG A N 1
ATOM 748 C CA . ARG A 1 101 ? -0.192 -4.055 -1.168 1.00 79.25 101 ARG A CA 1
ATOM 749 C C . ARG A 1 101 ? -0.913 -4.571 -2.405 1.00 79.25 101 ARG A C 1
ATOM 751 O O . ARG A 1 101 ? -0.341 -4.616 -3.499 1.00 79.25 101 ARG A O 1
ATOM 758 N N . ASP A 1 102 ? -2.176 -4.917 -2.211 1.00 83.69 102 ASP A N 1
ATOM 759 C CA . ASP A 1 102 ? -3.070 -5.250 -3.308 1.00 83.69 102 ASP A CA 1
ATOM 760 C C . ASP A 1 102 ? -3.247 -4.079 -4.270 1.00 83.69 102 ASP A C 1
ATOM 762 O O . ASP A 1 102 ? -3.015 -2.913 -3.935 1.00 83.69 102 ASP A O 1
ATOM 766 N N . LEU A 1 103 ? -3.604 -4.432 -5.504 1.00 86.25 103 LEU A N 1
ATOM 767 C CA . LEU A 1 103 ? -3.869 -3.455 -6.541 1.00 86.25 103 LEU A CA 1
ATOM 768 C C . LEU A 1 103 ? -5.171 -2.727 -6.224 1.00 86.25 103 LEU A C 1
ATOM 770 O O . LEU A 1 103 ? -6.220 -3.333 -6.023 1.00 86.25 103 LEU A O 1
ATOM 774 N N . GLN A 1 104 ? -5.080 -1.409 -6.212 1.00 87.38 104 GLN A N 1
ATOM 775 C CA . GLN A 1 104 ? -6.209 -0.504 -6.155 1.00 87.38 104 GLN A CA 1
ATOM 776 C C . GLN A 1 104 ? -6.627 -0.213 -7.594 1.00 87.38 104 GLN A C 1
ATOM 778 O O . GLN A 1 104 ? -5.923 0.491 -8.322 1.00 87.38 104 GLN A O 1
ATOM 783 N N . GLU A 1 105 ? -7.746 -0.782 -8.026 1.00 88.62 105 GLU A N 1
ATOM 784 C CA . GLU A 1 105 ? -8.188 -0.741 -9.422 1.00 88.62 105 GLU A CA 1
ATOM 785 C C . GLU A 1 105 ? -8.416 0.695 -9.911 1.00 88.62 105 GLU A C 1
ATOM 787 O O . GLU A 1 105 ? -8.013 1.030 -11.024 1.00 88.62 105 GLU A O 1
ATOM 792 N N . CYS A 1 106 ? -8.930 1.589 -9.057 1.00 86.38 106 CYS A N 1
ATOM 793 C CA . CYS A 1 106 ? -9.025 3.019 -9.373 1.00 86.38 106 CYS A CA 1
ATOM 794 C C . CYS A 1 106 ? -7.655 3.646 -9.655 1.00 86.38 106 CYS A C 1
ATOM 796 O O . CYS A 1 106 ? -7.485 4.354 -10.647 1.00 86.38 106 CYS A O 1
ATOM 798 N N . THR A 1 107 ? -6.661 3.357 -8.813 1.00 87.56 107 THR A N 1
ATOM 799 C CA . THR A 1 107 ? -5.284 3.843 -8.980 1.00 87.56 107 THR A CA 1
ATOM 800 C C . THR A 1 107 ? -4.682 3.327 -10.289 1.00 87.56 107 THR A C 1
ATOM 802 O O . THR A 1 107 ? -4.041 4.088 -11.016 1.00 87.56 107 THR A O 1
ATOM 805 N N . VAL A 1 108 ? -4.909 2.051 -10.624 1.00 92.25 108 VAL A N 1
ATOM 806 C CA . VAL A 1 108 ? -4.476 1.465 -11.903 1.00 92.25 108 VAL A CA 1
ATOM 807 C C . VAL A 1 108 ? -5.155 2.173 -13.075 1.00 92.25 108 VAL A C 1
ATOM 809 O O . VAL A 1 108 ? -4.460 2.612 -13.986 1.00 92.25 108 VAL A O 1
ATOM 812 N N . ALA A 1 109 ? -6.477 2.354 -13.040 1.00 91.25 109 ALA A N 1
ATOM 813 C CA . ALA A 1 109 ? -7.231 3.027 -14.097 1.00 91.25 109 ALA A CA 1
ATOM 814 C C . ALA A 1 109 ? -6.765 4.478 -14.316 1.00 91.25 109 ALA A C 1
ATOM 816 O O . ALA A 1 109 ? -6.567 4.909 -15.450 1.00 91.25 109 ALA A O 1
ATOM 817 N N . ARG A 1 110 ? -6.487 5.223 -13.239 1.00 89.12 110 ARG A N 1
ATOM 818 C CA . ARG A 1 110 ? -5.902 6.572 -13.329 1.00 89.12 110 ARG A CA 1
ATOM 819 C C . ARG A 1 110 ? -4.530 6.563 -13.993 1.00 89.12 110 ARG A C 1
ATOM 821 O O . ARG A 1 110 ? -4.232 7.451 -14.789 1.00 89.12 110 ARG A O 1
ATOM 828 N N . TYR A 1 111 ? -3.689 5.580 -13.674 1.00 93.12 111 TYR A N 1
ATOM 829 C CA . TYR A 1 111 ? -2.395 5.447 -14.334 1.00 93.12 111 TYR A CA 1
ATOM 830 C C . TYR A 1 111 ? -2.517 5.018 -15.793 1.00 93.12 111 TYR A C 1
ATOM 832 O O . TYR A 1 111 ? -1.708 5.479 -16.588 1.00 93.12 111 TYR A O 1
ATOM 840 N N . VAL A 1 112 ? -3.512 4.206 -16.162 1.00 95.50 112 VAL A N 1
ATOM 841 C CA . VAL A 1 112 ? -3.792 3.872 -17.568 1.00 95.50 112 VAL A CA 1
ATOM 842 C C . VAL A 1 112 ? -4.040 5.150 -18.367 1.00 95.50 112 VAL A C 1
ATOM 844 O O . VAL A 1 112 ? -3.357 5.387 -19.362 1.00 95.50 112 VAL A O 1
ATOM 847 N N . GLU A 1 113 ? -4.934 6.018 -17.888 1.00 94.75 113 GLU A N 1
ATOM 848 C CA . GLU A 1 113 ? -5.218 7.293 -18.557 1.00 94.75 113 GLU A CA 1
ATOM 849 C C . GLU A 1 113 ? -3.983 8.197 -18.629 1.00 94.75 113 GLU A C 1
ATOM 851 O O . GLU A 1 113 ? -3.609 8.637 -19.715 1.00 94.75 113 GLU A O 1
ATOM 856 N N . ARG A 1 114 ? -3.251 8.373 -17.520 1.00 93.06 114 ARG A N 1
ATOM 857 C CA . ARG A 1 114 ? -2.015 9.177 -17.533 1.00 93.06 114 ARG A CA 1
ATOM 858 C C . ARG A 1 114 ? -0.949 8.624 -18.472 1.00 93.06 114 ARG A C 1
ATOM 860 O O . ARG A 1 114 ? -0.276 9.395 -19.137 1.00 93.06 114 ARG A O 1
ATOM 867 N N . ILE A 1 115 ? -0.775 7.305 -18.554 1.00 95.56 115 ILE A N 1
ATOM 868 C CA . ILE A 1 115 ? 0.204 6.704 -19.470 1.00 95.56 115 ILE A CA 1
ATOM 869 C C . ILE A 1 115 ? -0.188 6.975 -20.925 1.00 95.56 115 ILE A C 1
ATOM 871 O O . ILE A 1 115 ? 0.689 7.249 -21.741 1.00 95.56 115 ILE A O 1
ATOM 875 N N . LYS A 1 116 ? -1.481 6.926 -21.260 1.00 95.62 116 LYS A N 1
ATOM 876 C CA . LYS A 1 116 ? -1.959 7.232 -22.616 1.00 95.62 116 LYS A CA 1
ATOM 877 C C . LYS A 1 116 ? -1.716 8.693 -22.991 1.00 95.62 116 LYS A C 1
ATOM 879 O O . LYS A 1 116 ? -1.325 8.961 -24.126 1.00 95.62 116 LYS A O 1
ATOM 884 N N . GLU A 1 117 ? -1.951 9.611 -22.059 1.00 95.62 117 GLU A N 1
ATOM 885 C CA . GLU A 1 117 ? -1.867 11.059 -22.286 1.00 95.62 117 GLU A CA 1
ATOM 886 C C . GLU A 1 117 ? -0.430 11.596 -22.201 1.00 95.62 117 GLU A C 1
ATOM 888 O O . GLU A 1 117 ? 0.002 12.357 -23.063 1.00 95.62 117 GLU A O 1
ATOM 893 N N . GLU A 1 118 ? 0.322 11.173 -21.185 1.00 94.44 118 GLU A N 1
ATOM 894 C CA . GLU A 1 118 ? 1.609 11.762 -20.785 1.00 94.44 118 GLU A CA 1
ATOM 895 C C . GLU A 1 118 ? 2.798 10.796 -20.936 1.00 94.44 118 GLU A C 1
ATOM 897 O O . GLU A 1 118 ? 3.958 11.204 -20.848 1.00 94.44 118 GLU A O 1
ATOM 902 N N . GLY A 1 119 ? 2.531 9.501 -21.115 1.00 92.88 119 GLY A N 1
ATOM 903 C CA . GLY A 1 119 ? 3.541 8.449 -21.055 1.00 92.88 119 GLY A CA 1
ATOM 904 C C . GLY A 1 119 ? 3.941 8.037 -19.640 1.00 92.88 119 GLY A C 1
ATOM 905 O O . GLY A 1 119 ? 3.457 8.530 -18.621 1.00 92.88 119 GLY A O 1
ATOM 906 N N . LEU A 1 120 ? 4.832 7.047 -19.560 1.00 91.12 120 LEU A N 1
ATOM 907 C CA . LEU A 1 120 ? 5.267 6.487 -18.282 1.00 91.12 120 LEU A CA 1
ATOM 908 C C . LEU A 1 120 ? 6.520 7.201 -17.751 1.00 91.12 120 LEU A C 1
ATOM 910 O O . LEU A 1 120 ? 7.646 6.867 -18.128 1.00 91.12 120 LEU A O 1
ATOM 914 N N . SER A 1 121 ? 6.359 8.117 -16.798 1.00 84.69 121 SER A N 1
ATOM 915 C CA . SER A 1 121 ? 7.497 8.712 -16.079 1.00 84.69 121 SER A CA 1
ATOM 916 C C . SER A 1 121 ? 7.962 7.831 -14.916 1.00 84.69 121 SER A C 1
ATOM 918 O O . SER A 1 121 ? 7.161 7.484 -14.047 1.00 84.69 121 SER A O 1
ATOM 920 N N . GLN A 1 122 ? 9.262 7.508 -14.869 1.00 79.50 122 GLN A N 1
ATOM 921 C CA . GLN A 1 122 ? 9.891 6.810 -13.738 1.00 79.50 122 GLN A CA 1
ATOM 922 C C . GLN A 1 122 ? 10.396 7.784 -12.655 1.00 79.50 122 GLN A C 1
ATOM 924 O O . GLN A 1 122 ? 10.367 7.458 -11.476 1.00 79.50 122 GLN A O 1
ATOM 929 N N . ILE A 1 123 ? 10.807 9.002 -13.026 1.00 70.44 123 ILE A N 1
ATOM 930 C CA . ILE A 1 123 ? 11.437 9.970 -12.104 1.00 70.44 123 ILE A CA 1
ATOM 931 C C . ILE A 1 123 ? 10.450 10.452 -11.032 1.00 70.44 123 ILE A C 1
ATOM 933 O O . ILE A 1 123 ? 10.791 10.552 -9.860 1.00 70.44 123 ILE A O 1
ATOM 937 N N . VAL A 1 124 ? 9.201 10.707 -11.425 1.00 58.47 124 VAL A N 1
ATOM 938 C CA . VAL A 1 124 ? 8.136 11.191 -10.523 1.00 58.47 124 VAL A CA 1
ATOM 939 C C . VAL A 1 124 ? 7.483 10.029 -9.749 1.00 58.47 124 VAL A C 1
ATOM 941 O O . VAL A 1 124 ? 6.610 10.223 -8.910 1.00 58.47 124 VAL A O 1
ATOM 944 N N . ALA A 1 125 ? 7.874 8.789 -10.048 1.00 57.59 125 ALA A N 1
ATOM 945 C CA . ALA A 1 125 ? 7.209 7.575 -9.586 1.00 57.59 125 ALA A CA 1
ATOM 946 C C . ALA A 1 125 ? 7.836 6.933 -8.351 1.00 57.59 125 ALA A C 1
ATOM 948 O O . ALA A 1 125 ? 7.285 5.946 -7.869 1.00 57.59 125 ALA A O 1
ATOM 949 N N . GLY A 1 126 ? 8.961 7.470 -7.870 1.00 68.12 126 GLY A N 1
ATOM 950 C CA . GLY A 1 126 ? 9.791 6.830 -6.849 1.00 68.12 126 GLY A CA 1
ATOM 951 C C . GLY A 1 126 ? 10.743 5.807 -7.447 1.00 68.12 126 GLY A C 1
ATOM 952 O O . GLY A 1 126 ? 10.648 5.439 -8.619 1.00 68.12 126 GLY A O 1
ATOM 953 N N . GLU A 1 127 ? 11.703 5.367 -6.641 1.00 77.62 127 GLU A N 1
ATOM 954 C CA . GLU A 1 127 ? 12.677 4.378 -7.085 1.00 77.62 127 GLU A CA 1
ATOM 955 C C . GLU A 1 127 ? 11.995 3.024 -7.340 1.00 77.62 127 GLU A C 1
ATOM 957 O O . GLU A 1 127 ? 11.283 2.488 -6.488 1.00 77.62 127 GLU A O 1
ATOM 962 N N . ALA A 1 128 ? 12.226 2.449 -8.522 1.00 88.81 128 ALA A N 1
ATOM 963 C CA . ALA A 1 128 ? 11.819 1.084 -8.824 1.00 88.81 128 ALA A CA 1
ATOM 964 C C . ALA A 1 128 ? 12.779 0.120 -8.111 1.00 88.81 128 ALA A C 1
ATOM 966 O O . ALA A 1 128 ? 13.902 -0.098 -8.572 1.00 88.81 128 ALA A O 1
ATOM 967 N N . ILE A 1 129 ? 12.340 -0.414 -6.968 1.00 93.75 129 ILE A N 1
ATOM 968 C CA . ILE A 1 129 ? 13.093 -1.398 -6.181 1.00 93.75 129 ILE A CA 1
ATOM 969 C C . ILE A 1 129 ? 12.354 -2.729 -6.185 1.00 93.75 129 ILE A C 1
ATOM 971 O O . ILE A 1 129 ? 11.227 -2.827 -5.683 1.00 93.75 129 ILE A O 1
ATOM 975 N N . PHE A 1 130 ? 12.992 -3.747 -6.753 1.00 96.38 130 PHE A N 1
ATOM 976 C CA . PHE A 1 130 ? 12.455 -5.094 -6.936 1.00 96.38 130 PHE A CA 1
ATOM 977 C C . PHE A 1 130 ? 13.319 -6.132 -6.210 1.00 96.38 130 PHE A C 1
ATOM 979 O O . PHE A 1 130 ? 14.391 -5.812 -5.705 1.00 96.38 130 PHE A O 1
ATOM 986 N N . ARG A 1 131 ? 12.865 -7.384 -6.161 1.00 97.19 131 ARG A N 1
ATOM 987 C CA . ARG A 1 131 ? 13.614 -8.533 -5.636 1.00 97.19 131 ARG A CA 1
ATOM 988 C C . ARG A 1 131 ? 13.652 -9.645 -6.679 1.00 97.19 131 ARG A C 1
ATOM 990 O O . ARG A 1 131 ? 12.639 -9.907 -7.336 1.00 97.19 131 ARG A O 1
ATOM 997 N N . TRP A 1 132 ? 14.794 -10.315 -6.818 1.00 97.69 132 TRP A N 1
ATOM 998 C CA . TRP A 1 132 ? 14.861 -11.555 -7.592 1.00 97.69 132 TRP A CA 1
ATOM 999 C C . TRP A 1 132 ? 13.916 -12.602 -7.002 1.00 97.69 132 TRP A C 1
ATOM 1001 O O . TRP A 1 132 ? 13.852 -12.782 -5.789 1.00 97.69 132 TRP A O 1
ATOM 1011 N N . ARG A 1 133 ? 13.179 -13.318 -7.852 1.00 96.25 133 ARG A N 1
ATOM 1012 C CA . ARG A 1 133 ? 12.295 -14.391 -7.379 1.00 96.25 133 ARG A CA 1
ATOM 1013 C C . ARG A 1 133 ? 13.088 -15.610 -6.903 1.00 96.25 133 ARG A C 1
ATOM 1015 O O . ARG A 1 133 ? 12.680 -16.281 -5.962 1.00 96.25 133 ARG A O 1
ATOM 1022 N N . THR A 1 134 ? 14.192 -15.896 -7.583 1.00 94.56 134 THR A N 1
ATOM 1023 C CA . THR A 1 134 ? 14.969 -17.133 -7.468 1.00 94.56 134 THR A CA 1
ATOM 1024 C C . THR A 1 134 ? 16.464 -16.852 -7.635 1.00 94.56 134 THR A C 1
ATOM 1026 O O . THR A 1 134 ? 16.867 -15.802 -8.139 1.00 94.56 134 THR A O 1
ATOM 1029 N N . ALA A 1 135 ? 17.297 -17.799 -7.194 1.00 93.56 135 ALA A N 1
ATOM 1030 C CA . ALA A 1 135 ? 18.759 -17.686 -7.210 1.00 93.56 135 ALA A CA 1
ATOM 1031 C C . ALA A 1 135 ? 19.387 -17.626 -8.609 1.00 93.56 135 ALA A C 1
ATOM 1033 O O . ALA A 1 135 ? 20.507 -17.147 -8.764 1.00 93.56 135 ALA A O 1
ATOM 1034 N N . ASP A 1 136 ? 18.661 -18.094 -9.619 1.00 94.69 136 ASP A N 1
ATOM 1035 C CA . ASP A 1 136 ? 19.049 -18.074 -11.030 1.00 94.69 136 ASP A CA 1
ATOM 1036 C C . ASP A 1 136 ? 18.991 -16.675 -11.668 1.00 94.69 136 ASP A C 1
ATOM 1038 O O . ASP A 1 136 ? 19.424 -16.516 -12.808 1.00 94.69 136 ASP A O 1
ATOM 1042 N N . LYS A 1 137 ? 18.486 -15.666 -10.940 1.00 95.00 137 LYS A N 1
ATOM 1043 C CA . LYS A 1 137 ? 18.395 -14.265 -11.381 1.00 95.00 137 LYS A CA 1
ATOM 1044 C C . LYS A 1 137 ? 17.656 -14.114 -12.715 1.00 95.00 137 LYS A C 1
ATOM 1046 O O . LYS A 1 137 ? 18.051 -13.337 -13.583 1.00 95.00 137 LYS A O 1
ATOM 1051 N N . GLN A 1 138 ? 16.574 -14.874 -12.875 1.00 94.44 138 GLN A N 1
ATOM 1052 C CA . GLN A 1 138 ? 15.709 -14.802 -14.049 1.00 94.44 138 GLN A CA 1
ATOM 1053 C C . GLN A 1 138 ? 14.472 -13.935 -13.811 1.00 94.44 138 GLN A C 1
ATOM 1055 O O . GLN A 1 138 ? 14.007 -13.747 -12.683 1.00 94.44 138 GLN A O 1
ATOM 1060 N N . PHE A 1 139 ? 13.916 -13.421 -14.908 1.00 94.81 139 PHE A N 1
ATOM 1061 C CA . PHE A 1 139 ? 12.608 -12.777 -14.903 1.00 94.81 139 PHE A CA 1
ATOM 1062 C C . PHE A 1 139 ? 11.479 -13.799 -14.654 1.00 94.81 139 PHE A C 1
ATOM 1064 O O . PHE A 1 139 ? 11.611 -14.976 -14.998 1.00 94.81 139 PHE A O 1
ATOM 1071 N N . PRO A 1 140 ? 10.338 -13.367 -14.087 1.00 96.00 140 PRO A N 1
ATOM 1072 C CA . PRO A 1 140 ? 10.030 -12.006 -13.651 1.00 96.00 140 PRO A CA 1
ATOM 1073 C C . PRO A 1 140 ? 10.624 -11.608 -12.294 1.00 96.00 140 PRO A C 1
ATOM 1075 O O . PRO A 1 140 ? 10.831 -12.433 -11.405 1.00 96.00 140 PRO A O 1
ATOM 1078 N N . LEU A 1 141 ? 10.810 -10.300 -12.122 1.00 97.25 141 LEU A N 1
ATOM 1079 C CA . LEU A 1 141 ? 11.156 -9.652 -10.862 1.00 97.25 141 LEU A CA 1
ATOM 1080 C C . LEU A 1 141 ? 9.917 -9.421 -9.989 1.00 97.25 141 LEU A C 1
ATOM 1082 O O . LEU A 1 141 ? 8.846 -9.077 -10.494 1.00 97.25 141 LEU A O 1
ATOM 1086 N N . LEU A 1 142 ? 10.088 -9.555 -8.671 1.00 96.94 142 LEU A N 1
ATOM 1087 C CA . LEU A 1 142 ? 9.071 -9.225 -7.674 1.00 96.94 142 LEU A CA 1
ATOM 1088 C C . LEU A 1 142 ? 9.135 -7.733 -7.352 1.00 96.94 142 LEU A C 1
ATOM 1090 O O . LEU A 1 142 ? 10.085 -7.259 -6.729 1.00 96.94 142 LEU A O 1
ATOM 1094 N N . ALA A 1 143 ? 8.121 -6.989 -7.763 1.00 94.25 143 ALA A N 1
ATOM 1095 C CA . ALA A 1 143 ? 8.060 -5.556 -7.562 1.00 94.25 143 ALA A CA 1
ATOM 1096 C C . ALA A 1 143 ? 7.733 -5.202 -6.106 1.00 94.25 143 ALA A C 1
ATOM 1098 O O . ALA A 1 143 ? 6.681 -5.583 -5.597 1.00 94.25 143 ALA A O 1
ATOM 1099 N N . GLY A 1 144 ? 8.646 -4.489 -5.434 1.00 89.38 144 GLY A N 1
ATOM 1100 C CA . GLY A 1 144 ? 8.413 -3.910 -4.108 1.00 89.38 144 GLY A CA 1
ATOM 1101 C C . GLY A 1 144 ? 7.769 -2.523 -4.199 1.00 89.38 144 GLY A C 1
ATOM 1102 O O . GLY A 1 144 ? 6.810 -2.227 -3.486 1.00 89.38 144 GLY A O 1
ATOM 1103 N N . GLY A 1 145 ? 8.259 -1.700 -5.130 1.00 87.50 145 GLY A N 1
ATOM 1104 C CA . GLY A 1 145 ? 7.626 -0.458 -5.588 1.00 87.50 145 GLY A CA 1
ATOM 1105 C C . GLY A 1 145 ? 7.009 -0.595 -6.985 1.00 87.50 145 GLY A C 1
ATOM 1106 O O . GLY A 1 145 ? 7.081 -1.647 -7.606 1.00 87.50 145 GLY A O 1
ATOM 1107 N N . PHE A 1 146 ? 6.421 0.481 -7.517 1.00 88.62 146 PHE A N 1
ATOM 1108 C CA . PHE A 1 146 ? 5.957 0.571 -8.918 1.00 88.62 146 PHE A CA 1
ATOM 1109 C C . PHE A 1 146 ? 4.803 -0.375 -9.344 1.00 88.62 146 PHE A C 1
ATOM 1111 O O . PHE A 1 146 ? 4.405 -0.358 -10.506 1.00 88.62 146 PHE A O 1
ATOM 1118 N N . ASN A 1 147 ? 4.205 -1.144 -8.424 1.00 89.31 147 ASN A N 1
ATOM 1119 C CA . ASN A 1 147 ? 3.185 -2.171 -8.711 1.00 89.31 147 ASN A CA 1
ATOM 1120 C C . ASN A 1 147 ? 1.998 -1.691 -9.567 1.00 89.31 147 ASN A C 1
ATOM 1122 O O . ASN A 1 147 ? 1.742 -2.239 -10.636 1.00 89.31 147 ASN A O 1
ATOM 1126 N N . HIS A 1 148 ? 1.294 -0.643 -9.124 1.00 90.19 148 HIS A N 1
ATOM 1127 C CA . HIS A 1 148 ? 0.112 -0.122 -9.824 1.00 90.19 148 HIS A CA 1
ATOM 1128 C C . HIS A 1 148 ? 0.440 0.408 -11.221 1.00 90.19 148 HIS A C 1
ATOM 1130 O O . HIS A 1 148 ? -0.347 0.240 -12.145 1.00 90.19 148 HIS A O 1
ATOM 1136 N N . ARG A 1 149 ? 1.610 1.038 -11.382 1.00 91.38 149 ARG A N 1
ATOM 1137 C CA . ARG A 1 149 ? 2.057 1.583 -12.669 1.00 91.38 149 ARG A CA 1
ATOM 1138 C C . ARG A 1 149 ? 2.500 0.486 -13.627 1.00 91.38 149 ARG A C 1
ATOM 1140 O O . ARG A 1 149 ? 2.214 0.587 -14.813 1.00 91.38 149 ARG A O 1
ATOM 1147 N N . ALA A 1 150 ? 3.175 -0.545 -13.118 1.00 93.88 150 ALA A N 1
ATOM 1148 C CA . ALA A 1 150 ? 3.514 -1.724 -13.905 1.00 93.88 150 ALA A CA 1
ATOM 1149 C C . ALA A 1 150 ? 2.241 -2.398 -14.433 1.00 93.88 150 ALA A C 1
ATOM 1151 O O . ALA A 1 150 ? 2.130 -2.633 -15.632 1.00 93.88 150 ALA A O 1
ATOM 1152 N N . GLU A 1 151 ? 1.250 -2.622 -13.563 1.00 95.44 151 GLU A N 1
ATOM 1153 C CA . GLU A 1 151 ? -0.037 -3.184 -13.982 1.00 95.44 151 GLU A CA 1
ATOM 1154 C C . GLU A 1 151 ? -0.764 -2.280 -14.987 1.00 95.44 151 GLU A C 1
ATOM 1156 O O . GLU A 1 151 ? -1.222 -2.765 -16.019 1.00 95.44 151 GLU A O 1
ATOM 1161 N N . ALA A 1 152 ? -0.814 -0.969 -14.735 1.00 95.44 152 ALA A N 1
ATOM 1162 C CA . ALA A 1 152 ? -1.417 -0.012 -15.657 1.00 95.44 152 ALA A CA 1
ATOM 1163 C C . ALA A 1 152 ? -0.756 -0.049 -17.039 1.00 95.44 152 ALA A C 1
ATOM 1165 O O . ALA A 1 152 ? -1.457 -0.078 -18.045 1.00 95.44 152 ALA A O 1
ATOM 1166 N N . LEU A 1 153 ? 0.578 -0.118 -17.110 1.00 96.31 153 LEU A N 1
ATOM 1167 C CA . LEU A 1 153 ? 1.261 -0.228 -18.395 1.00 96.31 153 LEU A CA 1
ATOM 1168 C C . LEU A 1 153 ? 0.953 -1.557 -19.095 1.00 96.31 153 LEU A C 1
ATOM 1170 O O . LEU A 1 153 ? 0.760 -1.549 -20.306 1.00 96.31 153 LEU A O 1
ATOM 1174 N N . TYR A 1 154 ? 0.871 -2.681 -18.376 1.00 96.69 154 TYR A N 1
ATOM 1175 C CA . TYR A 1 154 ? 0.491 -3.952 -19.002 1.00 96.69 154 TYR A CA 1
ATOM 1176 C C . TYR A 1 154 ? -0.924 -3.917 -19.584 1.00 96.69 154 TYR A C 1
ATOM 1178 O O . TYR A 1 154 ? -1.139 -4.464 -20.664 1.00 96.69 154 TYR A O 1
ATOM 1186 N N . ARG A 1 155 ? -1.871 -3.253 -18.911 1.00 96.44 155 ARG A N 1
ATOM 1187 C CA . ARG A 1 155 ? -3.224 -3.038 -19.448 1.00 96.44 155 ARG A CA 1
ATOM 1188 C C . ARG A 1 155 ? -3.203 -2.096 -20.650 1.00 96.44 155 ARG A C 1
ATOM 1190 O O . ARG A 1 155 ? -3.764 -2.428 -21.686 1.00 96.44 155 ARG A O 1
ATOM 1197 N N . CYS A 1 156 ? -2.452 -0.994 -20.575 1.00 96.44 156 CYS A N 1
ATOM 1198 C CA . CYS A 1 156 ? -2.231 -0.114 -21.724 1.00 96.44 156 CYS A CA 1
ATOM 1199 C C . CYS A 1 156 ? -1.633 -0.850 -22.924 1.00 96.44 156 CYS A C 1
ATOM 1201 O O . CYS A 1 156 ? -2.034 -0.595 -24.048 1.00 96.44 156 CYS A O 1
ATOM 1203 N N . ALA A 1 157 ? -0.677 -1.750 -22.709 1.00 95.25 157 ALA A N 1
ATOM 1204 C CA . ALA A 1 157 ? -0.060 -2.515 -23.784 1.00 95.25 157 ALA A CA 1
ATOM 1205 C C . ALA A 1 157 ? -1.059 -3.459 -24.467 1.00 95.25 157 ALA A C 1
ATOM 1207 O O . ALA A 1 157 ? -1.005 -3.616 -25.684 1.00 95.25 157 ALA A O 1
ATOM 1208 N N . ALA A 1 158 ? -1.966 -4.064 -23.693 1.00 94.50 158 ALA A N 1
ATOM 1209 C CA . ALA A 1 158 ? -2.998 -4.957 -24.209 1.00 94.50 158 ALA A CA 1
ATOM 1210 C C . ALA A 1 158 ? -4.090 -4.201 -24.985 1.00 94.50 158 ALA A C 1
ATOM 1212 O O . ALA A 1 158 ? -4.440 -4.603 -26.091 1.00 94.50 158 ALA A O 1
ATOM 1213 N N . ASP A 1 159 ? -4.585 -3.095 -24.428 1.00 96.19 159 ASP A N 1
ATOM 1214 C CA . ASP A 1 159 ? -5.770 -2.402 -24.952 1.00 96.19 159 ASP A CA 1
ATOM 1215 C C . ASP A 1 159 ? -5.417 -1.238 -25.896 1.00 96.19 159 ASP A C 1
ATOM 1217 O O . ASP A 1 159 ? -6.190 -0.873 -26.780 1.00 96.19 159 ASP A O 1
ATOM 1221 N N . PHE A 1 160 ? -4.234 -0.645 -25.720 1.00 95.50 160 PHE A N 1
ATOM 1222 C CA . PHE A 1 160 ? -3.786 0.588 -26.376 1.00 95.50 160 PHE A CA 1
ATOM 1223 C C . PHE A 1 160 ? -2.334 0.491 -26.873 1.00 95.50 160 PHE A C 1
ATOM 1225 O O . PHE A 1 160 ? -1.617 1.491 -26.897 1.00 95.50 160 PHE A O 1
ATOM 1232 N N . GLY A 1 161 ? -1.886 -0.700 -27.284 1.00 93.06 161 GLY A N 1
ATOM 1233 C CA . GLY A 1 161 ? -0.501 -0.954 -27.705 1.00 93.06 161 GLY A CA 1
ATOM 1234 C C . GLY A 1 161 ? -0.006 -0.098 -28.878 1.00 93.06 161 GLY A C 1
ATOM 1235 O O . GLY A 1 161 ? 1.198 0.082 -29.019 1.00 93.06 161 GLY A O 1
ATOM 1236 N N . GLU A 1 162 ? -0.908 0.478 -29.680 1.00 95.81 162 GLU A N 1
ATOM 1237 C CA . GLU A 1 162 ? -0.570 1.390 -30.784 1.00 95.81 162 GLU A CA 1
ATOM 1238 C C . GLU A 1 162 ? -0.389 2.855 -30.359 1.00 95.81 162 GLU A C 1
ATOM 1240 O O . GLU A 1 162 ? 0.132 3.660 -31.132 1.00 95.81 162 GLU A O 1
ATOM 1245 N N . ASN A 1 163 ? -0.794 3.223 -29.139 1.00 97.56 163 ASN A N 1
ATOM 1246 C CA . ASN A 1 163 ? -0.599 4.575 -28.625 1.00 97.56 163 ASN A CA 1
ATOM 1247 C C . ASN A 1 163 ? 0.908 4.890 -28.525 1.00 97.56 163 ASN A C 1
ATOM 1249 O O . ASN A 1 163 ? 1.680 4.105 -27.975 1.00 97.56 163 ASN A O 1
ATOM 1253 N N . GLU A 1 164 ? 1.329 6.047 -29.044 1.00 97.88 164 GLU A N 1
ATOM 1254 C CA . GLU A 1 164 ? 2.747 6.423 -29.143 1.00 97.88 164 GLU A CA 1
ATOM 1255 C C . GLU A 1 164 ? 3.454 6.429 -27.780 1.00 97.88 164 GLU A C 1
ATOM 1257 O O . GLU A 1 164 ? 4.542 5.864 -27.645 1.00 97.88 164 GLU A O 1
ATOM 1262 N N . ASN A 1 165 ? 2.801 6.972 -26.751 1.00 97.44 165 ASN A N 1
ATOM 1263 C CA . ASN A 1 165 ? 3.333 7.018 -25.391 1.00 97.44 165 ASN A CA 1
ATOM 1264 C C . ASN A 1 165 ? 3.488 5.614 -24.786 1.00 97.44 165 ASN A C 1
ATOM 1266 O O . ASN A 1 165 ? 4.467 5.329 -24.089 1.00 97.44 165 ASN A O 1
ATOM 1270 N N . VAL A 1 166 ? 2.540 4.715 -25.072 1.00 96.38 166 VAL A N 1
ATOM 1271 C CA . VAL A 1 166 ? 2.602 3.308 -24.650 1.00 96.38 166 VAL A CA 1
ATOM 1272 C C . VAL A 1 166 ? 3.750 2.593 -25.364 1.00 96.38 166 VAL A C 1
ATOM 1274 O O . VAL A 1 166 ? 4.555 1.932 -24.709 1.00 96.38 166 VAL A O 1
ATOM 1277 N N . ARG A 1 167 ? 3.893 2.768 -26.684 1.00 96.25 167 ARG A N 1
ATOM 1278 C CA . ARG A 1 167 ? 4.985 2.176 -27.477 1.00 96.25 167 ARG A CA 1
ATOM 1279 C C . ARG A 1 167 ? 6.359 2.653 -27.026 1.00 96.25 167 ARG A C 1
ATOM 1281 O O . ARG A 1 167 ? 7.268 1.828 -26.915 1.00 96.25 167 ARG A O 1
ATOM 1288 N N . ASP A 1 168 ? 6.515 3.947 -26.747 1.00 95.88 168 ASP A N 1
ATOM 1289 C CA . ASP A 1 168 ? 7.758 4.488 -26.190 1.00 95.88 168 ASP A CA 1
ATOM 1290 C C . ASP A 1 168 ? 8.080 3.840 -24.840 1.00 95.88 168 ASP A C 1
ATOM 1292 O O . ASP A 1 168 ? 9.179 3.317 -24.647 1.00 95.88 168 ASP A O 1
ATOM 1296 N N . ALA A 1 169 ? 7.105 3.790 -23.926 1.00 94.75 169 ALA A N 1
ATOM 1297 C CA . ALA A 1 169 ? 7.287 3.180 -22.613 1.00 94.75 169 ALA A CA 1
ATOM 1298 C C . ALA A 1 169 ? 7.668 1.691 -22.706 1.00 94.75 169 ALA A C 1
ATOM 1300 O O . ALA A 1 169 ? 8.561 1.238 -21.982 1.00 94.75 169 ALA A O 1
ATOM 1301 N N . LEU A 1 170 ? 7.032 0.946 -23.616 1.00 94.62 170 LEU A N 1
ATOM 1302 C CA . LEU A 1 170 ? 7.323 -0.464 -23.876 1.00 94.62 170 LEU A CA 1
ATOM 1303 C C . LEU A 1 170 ? 8.738 -0.667 -24.414 1.00 94.62 170 LEU A C 1
ATOM 1305 O O . LEU A 1 170 ? 9.479 -1.496 -23.887 1.00 94.62 170 LEU A O 1
ATOM 1309 N N . LYS A 1 171 ? 9.130 0.125 -25.416 1.00 94.50 171 LYS A N 1
ATOM 1310 C CA . LYS A 1 171 ? 10.462 0.068 -26.028 1.00 94.50 171 LYS A CA 1
ATOM 1311 C C . LYS A 1 171 ? 11.563 0.463 -25.046 1.00 94.50 171 LYS A C 1
ATOM 1313 O O . LYS A 1 171 ? 12.645 -0.118 -25.064 1.00 94.50 171 LYS A O 1
ATOM 1318 N N . ARG A 1 172 ? 11.310 1.471 -24.211 1.00 94.19 172 ARG A N 1
ATOM 1319 C CA . ARG A 1 172 ? 12.287 2.005 -23.258 1.00 94.19 172 ARG A CA 1
ATOM 1320 C C . ARG A 1 172 ? 12.540 1.071 -22.077 1.00 94.19 172 ARG A C 1
ATOM 1322 O O . ARG A 1 172 ? 13.657 1.073 -21.558 1.00 94.19 172 ARG A O 1
ATOM 1329 N N . GLY A 1 173 ? 11.530 0.313 -21.647 1.00 93.50 173 GLY A N 1
ATOM 1330 C CA . GLY A 1 173 ? 11.602 -0.472 -20.415 1.00 93.50 173 GLY A CA 1
ATOM 1331 C C . GLY A 1 173 ? 11.667 0.404 -19.158 1.00 93.50 173 GLY A C 1
ATOM 1332 O O . GLY A 1 173 ? 11.526 1.631 -19.204 1.00 93.50 173 GLY A O 1
ATOM 1333 N N . LEU A 1 174 ? 11.907 -0.232 -18.015 1.00 94.00 174 LEU A N 1
ATOM 1334 C CA . LEU A 1 174 ? 12.333 0.454 -16.796 1.00 94.00 174 LEU A CA 1
ATOM 1335 C C . LEU A 1 174 ? 13.851 0.601 -16.808 1.00 94.00 174 LEU A C 1
ATOM 1337 O O . LEU A 1 174 ? 14.564 -0.320 -17.201 1.00 94.00 174 LEU A O 1
ATOM 1341 N N . ARG A 1 175 ? 14.356 1.749 -16.361 1.00 93.38 175 ARG A N 1
ATOM 1342 C CA . ARG A 1 175 ? 15.792 2.048 -16.385 1.00 93.38 175 ARG A CA 1
ATOM 1343 C C . ARG A 1 175 ? 16.364 2.051 -14.979 1.00 93.38 175 ARG A C 1
ATOM 1345 O O . ARG A 1 175 ? 15.718 2.581 -14.084 1.00 93.38 175 ARG A O 1
ATOM 1352 N N . LYS A 1 176 ? 17.582 1.542 -14.782 1.00 92.94 176 LYS A N 1
ATOM 1353 C CA . LYS A 1 176 ? 18.276 1.595 -13.476 1.00 92.94 176 LYS A CA 1
ATOM 1354 C C . LYS A 1 176 ? 17.416 1.091 -12.307 1.00 92.94 176 LYS A C 1
ATOM 1356 O O . LYS A 1 176 ? 17.300 1.734 -11.263 1.00 92.94 176 LYS A O 1
ATOM 1361 N N . VAL A 1 177 ? 16.743 -0.035 -12.513 1.00 94.69 177 VAL A N 1
ATOM 1362 C CA . VAL A 1 177 ? 15.954 -0.695 -11.473 1.00 94.69 177 VAL A CA 1
ATOM 1363 C C . VAL A 1 177 ? 16.913 -1.295 -10.459 1.00 94.69 177 VAL A C 1
ATOM 1365 O O . VAL A 1 177 ? 17.808 -2.054 -10.829 1.00 94.69 177 VAL A O 1
ATOM 1368 N N . LYS A 1 178 ? 16.708 -0.978 -9.181 1.00 95.62 178 LYS A N 1
ATOM 1369 C CA . LYS A 1 178 ? 17.456 -1.580 -8.076 1.00 95.62 178 LYS A CA 1
ATOM 1370 C C . LYS A 1 178 ? 16.849 -2.942 -7.766 1.00 95.62 178 LYS A C 1
ATOM 1372 O O . LYS A 1 178 ? 15.656 -3.034 -7.483 1.00 95.62 178 LYS A O 1
ATOM 1377 N N . VAL A 1 179 ? 17.650 -3.998 -7.814 1.00 97.38 179 VAL A N 1
ATOM 1378 C CA . VAL A 1 179 ? 17.190 -5.369 -7.590 1.00 97.38 179 VAL A CA 1
ATOM 1379 C C . VAL A 1 179 ? 17.893 -5.956 -6.375 1.00 97.38 179 VAL A C 1
ATOM 1381 O O . VAL A 1 179 ? 19.115 -6.079 -6.342 1.00 97.38 179 VAL A O 1
ATOM 1384 N N . LEU A 1 180 ? 17.103 -6.305 -5.366 1.00 97.19 180 LEU A N 1
ATOM 1385 C CA . LEU A 1 180 ? 17.554 -6.979 -4.158 1.00 97.19 180 LEU A CA 1
ATOM 1386 C C . LEU A 1 180 ? 17.821 -8.462 -4.423 1.00 97.19 180 LEU A C 1
ATOM 1388 O O . LEU A 1 180 ? 17.167 -9.090 -5.266 1.00 97.19 180 LEU A O 1
ATOM 1392 N N . HIS A 1 181 ? 18.749 -9.026 -3.654 1.00 97.12 181 HIS A N 1
ATOM 1393 C CA . HIS A 1 181 ? 19.081 -10.445 -3.685 1.00 97.12 181 HIS A CA 1
ATOM 1394 C C . HIS A 1 181 ? 17.846 -11.327 -3.422 1.00 97.12 181 HIS A C 1
ATOM 1396 O O . HIS A 1 181 ? 16.977 -10.992 -2.617 1.00 97.12 181 HIS A O 1
ATOM 1402 N N . TRP A 1 182 ? 17.762 -12.489 -4.078 1.00 95.25 182 TRP A N 1
ATOM 1403 C CA . TRP A 1 182 ? 16.617 -13.402 -3.932 1.00 95.25 182 TRP A CA 1
ATOM 1404 C C . TRP A 1 182 ? 16.426 -13.879 -2.484 1.00 95.25 182 TRP A C 1
ATOM 1406 O O . TRP A 1 182 ? 15.300 -14.057 -2.032 1.00 95.25 182 TRP A O 1
ATOM 1416 N N . GLY A 1 183 ? 17.537 -14.044 -1.758 1.00 92.44 183 GLY A N 1
ATOM 1417 C CA . GLY A 1 183 ? 17.560 -14.461 -0.358 1.00 92.44 183 GLY A CA 1
ATOM 1418 C C . GLY A 1 183 ? 17.254 -13.344 0.640 1.00 92.44 183 GLY A C 1
ATOM 1419 O O . GLY A 1 183 ? 17.275 -13.606 1.835 1.00 92.44 183 GLY A O 1
ATOM 1420 N N . THR A 1 184 ? 17.006 -12.099 0.202 1.00 93.56 184 THR A N 1
ATOM 1421 C CA . THR A 1 184 ? 16.634 -11.011 1.121 1.00 93.56 184 THR A CA 1
ATOM 1422 C C . THR A 1 184 ? 15.403 -11.420 1.935 1.00 93.56 184 THR A C 1
ATOM 1424 O O . THR A 1 184 ? 14.349 -11.650 1.323 1.00 93.56 184 THR A O 1
ATOM 1427 N N . PRO A 1 185 ? 15.497 -11.464 3.281 1.00 91.12 185 PRO A N 1
ATOM 1428 C CA . PRO A 1 185 ? 14.395 -11.921 4.115 1.00 91.12 185 PRO A CA 1
ATOM 1429 C C . PRO A 1 185 ? 13.118 -11.112 3.893 1.00 91.12 185 PRO A C 1
ATOM 1431 O O . PRO A 1 185 ? 13.156 -9.895 3.684 1.00 91.12 185 PRO A O 1
ATOM 1434 N N . ASP A 1 186 ? 11.970 -11.782 3.985 1.00 90.00 186 ASP A N 1
ATOM 1435 C CA . ASP A 1 186 ? 10.658 -11.168 3.762 1.00 90.00 186 ASP A CA 1
ATOM 1436 C C . ASP A 1 186 ? 10.388 -9.994 4.711 1.00 90.00 186 ASP A C 1
ATOM 1438 O O . ASP A 1 186 ? 9.806 -8.995 4.288 1.00 90.00 186 ASP A O 1
ATOM 1442 N N . ALA A 1 187 ? 10.872 -10.052 5.956 1.00 84.62 187 ALA A N 1
ATOM 1443 C CA . ALA A 1 187 ? 10.777 -8.942 6.906 1.00 84.62 187 ALA A CA 1
ATOM 1444 C C . ALA A 1 187 ? 11.513 -7.684 6.406 1.00 84.62 187 ALA A C 1
ATOM 1446 O O . ALA A 1 187 ? 10.976 -6.574 6.461 1.00 84.62 187 ALA A O 1
ATOM 1447 N N . ILE A 1 188 ? 12.715 -7.861 5.848 1.00 87.94 188 ILE A N 1
ATOM 1448 C CA . ILE A 1 188 ? 13.519 -6.770 5.289 1.00 87.94 188 ILE A CA 1
ATOM 1449 C C . ILE A 1 188 ? 12.861 -6.221 4.027 1.00 87.94 188 ILE A C 1
ATOM 1451 O O . ILE A 1 188 ? 12.694 -5.007 3.895 1.00 87.94 188 ILE A O 1
ATOM 1455 N N . PHE A 1 189 ? 12.423 -7.097 3.119 1.00 92.12 189 PHE A N 1
ATOM 1456 C CA . PHE A 1 189 ? 11.771 -6.655 1.889 1.00 92.12 189 PHE A CA 1
ATOM 1457 C C . PHE A 1 189 ? 10.444 -5.939 2.169 1.00 92.12 189 PHE A C 1
ATOM 1459 O O . PHE A 1 189 ? 10.184 -4.882 1.599 1.00 92.12 189 PHE A O 1
ATOM 1466 N N . SER A 1 190 ? 9.650 -6.432 3.121 1.00 88.00 190 SER A N 1
ATOM 1467 C CA . SER A 1 190 ? 8.427 -5.762 3.583 1.00 88.00 190 SER A CA 1
ATOM 1468 C C . SER A 1 190 ? 8.723 -4.375 4.159 1.00 88.00 190 SER A C 1
ATOM 1470 O O . SER A 1 190 ? 7.978 -3.424 3.905 1.00 88.00 190 SER A O 1
ATOM 1472 N N . LYS A 1 191 ? 9.843 -4.211 4.880 1.00 86.94 191 LYS A N 1
ATOM 1473 C CA . LYS A 1 191 ? 10.271 -2.892 5.363 1.00 86.94 191 LYS A CA 1
ATOM 1474 C C . LYS A 1 191 ? 10.639 -1.958 4.211 1.00 86.94 191 LYS A C 1
ATOM 1476 O O . LYS A 1 191 ? 10.227 -0.802 4.243 1.00 86.94 191 LYS A O 1
ATOM 1481 N N . VAL A 1 192 ? 11.346 -2.442 3.187 1.00 90.31 192 VAL A N 1
ATOM 1482 C CA . VAL A 1 192 ? 11.644 -1.661 1.970 1.00 90.31 192 VAL A CA 1
ATOM 1483 C C . VAL A 1 192 ? 10.356 -1.191 1.296 1.00 90.31 192 VAL A C 1
ATOM 1485 O O . VAL A 1 192 ? 10.228 -0.005 1.004 1.00 90.31 192 VAL A O 1
ATOM 1488 N N . VAL A 1 193 ? 9.379 -2.085 1.111 1.00 88.25 193 VAL A N 1
ATOM 1489 C CA . VAL A 1 193 ? 8.060 -1.742 0.552 1.00 88.25 193 VAL A CA 1
ATOM 1490 C C . VAL A 1 193 ? 7.381 -0.644 1.375 1.00 88.25 193 VAL A C 1
ATOM 1492 O O . VAL A 1 193 ? 6.898 0.338 0.811 1.00 88.25 193 VAL A O 1
ATOM 1495 N N . SER A 1 194 ? 7.374 -0.772 2.706 1.00 83.00 194 SER A N 1
ATOM 1496 C CA . SER A 1 194 ? 6.802 0.246 3.597 1.00 83.00 194 SER A CA 1
ATOM 1497 C C . SER A 1 194 ? 7.510 1.598 3.453 1.00 83.00 194 SER A C 1
ATOM 1499 O O . SER A 1 194 ? 6.849 2.617 3.253 1.00 83.00 194 SER A O 1
ATOM 1501 N N . LEU A 1 195 ? 8.848 1.619 3.476 1.00 85.12 195 LEU A N 1
ATOM 1502 C CA . LEU A 1 195 ? 9.639 2.845 3.326 1.00 85.12 195 LEU A CA 1
ATOM 1503 C C . LEU A 1 195 ? 9.374 3.527 1.978 1.00 85.12 195 LEU A C 1
ATOM 1505 O O . LEU A 1 195 ? 9.166 4.737 1.941 1.00 85.12 195 LEU A O 1
ATOM 1509 N N . LEU A 1 196 ? 9.307 2.763 0.884 1.00 84.69 196 LEU A N 1
ATOM 1510 C CA . LEU A 1 196 ? 8.966 3.290 -0.441 1.00 84.69 196 LEU A CA 1
ATOM 1511 C C . LEU A 1 196 ? 7.592 3.955 -0.452 1.00 84.69 196 LEU A C 1
ATOM 1513 O O . LEU A 1 196 ? 7.456 5.078 -0.931 1.00 84.69 196 LEU A O 1
ATOM 1517 N N . ASN A 1 197 ? 6.587 3.306 0.137 1.00 78.38 197 ASN A N 1
ATOM 1518 C CA . ASN A 1 197 ? 5.247 3.877 0.238 1.00 78.38 197 ASN A CA 1
ATOM 1519 C C . ASN A 1 197 ? 5.234 5.174 1.071 1.00 78.38 197 ASN A C 1
ATOM 1521 O O . ASN A 1 197 ? 4.505 6.107 0.738 1.00 78.38 197 ASN A O 1
ATOM 1525 N N . GLN A 1 198 ? 6.069 5.292 2.107 1.00 75.62 198 GLN A N 1
ATOM 1526 C CA . GLN A 1 198 ? 6.155 6.515 2.918 1.00 75.62 198 GLN A CA 1
ATOM 1527 C C . GLN A 1 198 ? 6.701 7.723 2.137 1.00 75.62 198 GLN A C 1
ATOM 1529 O O . GLN A 1 198 ? 6.214 8.837 2.336 1.00 75.62 198 GLN A O 1
ATOM 1534 N N . PHE A 1 199 ? 7.660 7.533 1.221 1.00 74.69 199 PHE A N 1
ATOM 1535 C CA . PHE A 1 199 ? 8.216 8.638 0.418 1.00 74.69 199 PHE A CA 1
ATOM 1536 C C . PHE A 1 199 ? 7.228 9.243 -0.579 1.00 74.69 199 PHE A C 1
ATOM 1538 O O . PHE A 1 199 ? 7.441 10.353 -1.062 1.00 74.69 199 PHE A O 1
ATOM 1545 N N . HIS A 1 200 ? 6.122 8.560 -0.867 1.00 69.00 200 HIS A N 1
ATOM 1546 C CA . HIS A 1 200 ? 5.142 8.999 -1.854 1.00 69.00 200 HIS A CA 1
ATOM 1547 C C . HIS A 1 200 ? 4.127 10.046 -1.366 1.00 69.00 200 HIS A C 1
ATOM 1549 O O . HIS A 1 200 ? 3.110 10.237 -2.028 1.00 69.00 200 HIS A O 1
ATOM 1555 N N . HIS A 1 201 ? 4.405 10.742 -0.252 1.00 52.41 201 HIS A N 1
ATOM 1556 C CA . HIS A 1 201 ? 3.700 11.946 0.233 1.00 52.41 201 HIS A CA 1
ATOM 1557 C C . HIS A 1 201 ? 2.175 11.983 -0.031 1.00 52.41 201 HIS A C 1
ATOM 1559 O O . HIS A 1 201 ? 1.641 13.001 -0.460 1.00 52.41 201 HIS A O 1
ATOM 1565 N N . GLY A 1 202 ? 1.464 10.880 0.231 1.00 48.75 202 GLY A N 1
ATOM 1566 C CA . GLY A 1 202 ? -0.001 10.820 0.131 1.00 48.75 202 GLY A CA 1
ATOM 1567 C C . GLY A 1 202 ? -0.541 9.609 -0.626 1.00 48.75 202 GLY A C 1
ATOM 1568 O O . GLY A 1 202 ? -1.399 8.920 -0.090 1.00 48.75 202 GLY A O 1
ATOM 1569 N N . SER A 1 203 ? 0.004 9.248 -1.795 1.00 53.94 203 SER A N 1
ATOM 1570 C CA . SER A 1 203 ? -0.518 8.081 -2.545 1.00 53.94 203 SER A CA 1
ATOM 1571 C C . SER A 1 203 ? -0.141 6.735 -1.917 1.00 53.94 203 SER A C 1
ATOM 1573 O O . SER A 1 203 ? -0.733 5.694 -2.203 1.00 53.94 203 SER A O 1
ATOM 1575 N N . GLY A 1 204 ? 0.875 6.749 -1.055 1.00 61.03 204 GLY A N 1
ATOM 1576 C CA . GLY A 1 204 ? 1.389 5.567 -0.386 1.00 61.03 204 GLY A CA 1
ATOM 1577 C C . GLY A 1 204 ? 0.690 5.217 0.925 1.00 61.03 204 GLY A C 1
ATOM 1578 O O . GLY A 1 204 ? 0.940 4.126 1.419 1.00 61.03 204 GLY A O 1
ATOM 1579 N N . CYS A 1 205 ? -0.192 6.055 1.475 1.00 71.69 205 CYS A N 1
ATOM 1580 C CA . CYS A 1 205 ? -0.898 5.747 2.722 1.00 71.69 205 CYS A CA 1
ATOM 1581 C C . CYS A 1 205 ? -2.395 6.006 2.590 1.00 71.69 205 CYS A C 1
ATOM 1583 O O . CYS A 1 205 ? -2.831 7.141 2.413 1.00 71.69 205 CYS A O 1
ATOM 1585 N N . ASN A 1 206 ? -3.181 4.945 2.699 1.00 80.94 206 ASN A N 1
ATOM 1586 C CA . ASN A 1 206 ? -4.630 5.000 2.756 1.00 80.94 206 ASN A CA 1
ATOM 1587 C C . ASN A 1 206 ? -5.132 4.654 4.172 1.00 80.94 206 ASN A C 1
ATOM 1589 O O . ASN A 1 206 ? -4.385 4.212 5.044 1.00 80.94 206 ASN A O 1
ATOM 1593 N N . HIS A 1 207 ? -6.423 4.867 4.419 1.00 87.00 207 HIS A N 1
ATOM 1594 C CA . HIS A 1 207 ? -7.056 4.529 5.697 1.00 87.00 207 HIS A CA 1
ATOM 1595 C C . HIS A 1 207 ? -6.920 3.047 6.091 1.00 87.00 207 HIS A C 1
ATOM 1597 O O . HIS A 1 207 ? -6.918 2.740 7.284 1.00 87.00 207 HIS A O 1
ATOM 1603 N N . TRP A 1 208 ? -6.756 2.135 5.129 1.00 86.00 208 TRP A N 1
ATOM 1604 C CA . TRP A 1 208 ? -6.494 0.722 5.401 1.00 86.00 208 TRP A CA 1
ATOM 1605 C C . TRP A 1 208 ? -5.088 0.468 5.906 1.00 86.00 208 TRP A C 1
ATOM 1607 O O . TRP A 1 208 ? -4.932 -0.403 6.747 1.00 86.00 208 TRP A O 1
ATOM 1617 N N . ASP A 1 209 ? -4.083 1.234 5.484 1.00 78.62 209 ASP A N 1
ATOM 1618 C CA . ASP A 1 209 ? -2.739 1.129 6.059 1.00 78.62 209 ASP A CA 1
ATOM 1619 C C . ASP A 1 209 ? -2.756 1.512 7.552 1.00 78.62 209 ASP A C 1
ATOM 1621 O O . ASP A 1 209 ? -2.077 0.883 8.364 1.00 78.62 209 ASP A O 1
ATOM 1625 N N . LEU A 1 210 ? -3.589 2.492 7.934 1.00 80.00 210 LEU A N 1
ATOM 1626 C CA . LEU A 1 210 ? -3.819 2.852 9.339 1.00 80.00 210 LEU A CA 1
ATOM 1627 C C . LEU A 1 210 ? -4.553 1.731 10.086 1.00 80.00 210 LEU A C 1
ATOM 1629 O O . LEU A 1 210 ? -4.135 1.330 11.172 1.00 80.00 210 LEU A O 1
ATOM 1633 N N . LEU A 1 211 ? -5.633 1.205 9.497 1.00 82.44 211 LEU A N 1
ATOM 1634 C CA . LEU A 1 211 ? -6.407 0.106 10.076 1.00 82.44 211 LEU A CA 1
ATOM 1635 C C . LEU A 1 211 ? -5.592 -1.182 10.189 1.00 82.44 211 LEU A C 1
ATOM 1637 O O . LEU A 1 211 ? -5.729 -1.865 11.190 1.00 82.44 211 LEU A O 1
ATOM 1641 N N . ALA A 1 212 ? -4.732 -1.500 9.226 1.00 75.62 212 ALA A N 1
ATOM 1642 C CA . ALA A 1 212 ? -3.863 -2.673 9.239 1.00 75.62 212 ALA A CA 1
ATOM 1643 C C . ALA A 1 212 ? -2.707 -2.530 10.238 1.00 75.62 212 ALA A C 1
ATOM 1645 O O . ALA A 1 212 ? -2.249 -3.516 10.797 1.00 75.62 212 ALA A O 1
ATOM 1646 N N . GLU A 1 213 ? -2.228 -1.315 10.518 1.00 70.31 213 GLU A N 1
ATOM 1647 C CA . GLU A 1 213 ? -1.278 -1.129 11.619 1.00 70.31 213 GLU A CA 1
ATOM 1648 C C . GLU A 1 213 ? -1.950 -1.339 12.983 1.00 70.31 213 GLU A C 1
ATOM 1650 O O . GLU A 1 213 ? -1.346 -1.921 13.889 1.00 70.31 213 GLU A O 1
ATOM 1655 N N . ALA A 1 214 ? -3.213 -0.920 13.120 1.00 69.25 214 ALA A N 1
ATOM 1656 C CA . ALA A 1 214 ? -4.002 -1.293 14.281 1.00 69.25 214 ALA A CA 1
ATOM 1657 C C . ALA A 1 214 ? -4.264 -2.805 14.289 1.00 69.25 214 ALA A C 1
ATOM 1659 O O . ALA A 1 214 ? -3.993 -3.425 15.301 1.00 69.25 214 ALA A O 1
ATOM 1660 N N . ILE A 1 215 ? -4.698 -3.421 13.186 1.00 68.81 215 ILE A N 1
ATOM 1661 C CA . ILE A 1 215 ? -5.077 -4.838 13.058 1.00 68.81 215 ILE A CA 1
ATOM 1662 C C . ILE A 1 215 ? -3.875 -5.712 12.686 1.00 68.81 215 ILE A C 1
ATOM 1664 O O . ILE A 1 215 ? -3.543 -5.824 11.512 1.00 68.81 215 ILE A O 1
ATOM 1668 N N . ALA A 1 216 ? -3.229 -6.397 13.643 1.00 52.91 216 ALA A N 1
ATOM 1669 C CA . ALA A 1 216 ? -2.246 -7.406 13.247 1.00 52.91 216 ALA A CA 1
ATOM 1670 C C . ALA A 1 216 ? -2.968 -8.578 12.609 1.00 52.91 216 ALA A C 1
ATOM 1672 O O . ALA A 1 216 ? -3.861 -9.156 13.211 1.00 52.91 216 ALA A O 1
ATOM 1673 N N . GLU A 1 217 ? -2.414 -8.949 11.460 1.00 47.41 217 GLU A N 1
ATOM 1674 C CA . GLU A 1 217 ? -2.319 -10.301 10.922 1.00 47.41 217 GLU A CA 1
ATOM 1675 C C . GLU A 1 217 ? -3.509 -10.838 10.115 1.00 47.41 217 GLU A C 1
ATOM 1677 O O . GLU A 1 217 ? -4.052 -11.894 10.384 1.00 47.41 217 GLU A O 1
ATOM 1682 N N . PHE A 1 218 ? -3.797 -10.218 8.971 1.00 44.19 218 PHE A N 1
ATOM 1683 C CA . PHE A 1 218 ? -4.449 -10.934 7.857 1.00 44.19 218 PHE A CA 1
ATOM 1684 C C . PHE A 1 218 ? -3.474 -11.762 6.992 1.00 44.19 218 PHE A C 1
ATOM 1686 O O . PHE A 1 218 ? -3.837 -12.243 5.922 1.00 44.19 218 PHE A O 1
ATOM 1693 N N . SER A 1 219 ? -2.220 -11.949 7.420 1.00 36.59 219 SER A N 1
ATOM 1694 C CA . SER A 1 219 ? -1.189 -12.565 6.578 1.00 36.59 219 SER A CA 1
ATOM 1695 C C . SER A 1 219 ? -0.227 -13.464 7.357 1.00 36.59 219 SER A C 1
ATOM 1697 O O . SER A 1 219 ? 0.972 -13.207 7.430 1.00 36.59 219 SER A O 1
ATOM 1699 N N . CYS A 1 220 ? -0.742 -14.598 7.819 1.00 29.83 220 CYS A N 1
ATOM 1700 C CA . CYS A 1 220 ? -0.061 -15.862 7.569 1.00 29.83 220 CYS A CA 1
ATOM 1701 C C . CYS A 1 220 ? -1.106 -16.914 7.188 1.00 29.83 220 CYS A C 1
ATOM 1703 O O . CYS A 1 220 ? -1.747 -17.534 8.026 1.00 29.83 220 CYS A O 1
ATOM 1705 N N . ALA A 1 221 ? -1.227 -17.095 5.872 1.00 33.00 221 ALA A N 1
ATOM 1706 C CA . ALA A 1 221 ? -1.961 -18.139 5.177 1.00 33.00 221 ALA A CA 1
ATOM 1707 C C . ALA A 1 221 ? -3.466 -17.914 4.940 1.00 33.00 221 ALA A C 1
ATOM 1709 O O . ALA A 1 221 ? -4.276 -17.717 5.839 1.00 33.00 221 ALA A O 1
ATOM 1710 N N . ARG A 1 222 ? -3.848 -18.121 3.673 1.00 37.59 222 ARG A N 1
ATOM 1711 C CA . ARG A 1 222 ? -5.134 -18.704 3.266 1.00 37.59 222 ARG A CA 1
ATOM 1712 C C . ARG A 1 222 ? -5.304 -20.095 3.900 1.00 37.59 222 ARG A C 1
ATOM 1714 O O . ARG A 1 222 ? -5.358 -21.101 3.200 1.00 37.59 222 ARG A O 1
ATOM 1721 N N . VAL A 1 223 ? -5.358 -20.165 5.221 1.00 32.44 223 VAL A N 1
ATOM 1722 C CA . VAL A 1 223 ? -5.807 -21.334 5.963 1.00 32.44 223 VAL A CA 1
ATOM 1723 C C . VAL A 1 223 ? -6.991 -20.850 6.775 1.00 32.44 223 VAL A C 1
ATOM 1725 O O . VAL A 1 223 ? -6.871 -19.999 7.648 1.00 32.44 223 VAL A O 1
ATOM 1728 N N . HIS A 1 224 ? -8.160 -21.366 6.408 1.00 36.03 224 HIS A N 1
ATOM 1729 C CA . HIS A 1 224 ? -9.388 -21.269 7.178 1.00 36.03 224 HIS A CA 1
ATOM 1730 C C . HIS A 1 224 ? -9.150 -21.742 8.619 1.00 36.03 224 HIS A C 1
ATOM 1732 O O . HIS A 1 224 ? -9.289 -22.925 8.918 1.00 36.03 224 HIS A O 1
ATOM 1738 N N . VAL A 1 225 ? -8.827 -20.818 9.520 1.00 32.00 225 VAL A N 1
ATOM 1739 C CA . VAL A 1 225 ? -9.016 -21.009 10.956 1.00 32.00 225 VAL A CA 1
ATOM 1740 C C . VAL A 1 225 ? -9.753 -19.790 11.480 1.00 32.00 225 VAL A C 1
ATOM 1742 O O . VAL A 1 225 ? -9.259 -18.668 11.481 1.00 32.00 225 VAL A O 1
ATOM 1745 N N . THR A 1 226 ? -10.985 -20.031 11.903 1.00 33.28 226 THR A N 1
ATOM 1746 C CA . THR A 1 226 ? -11.831 -19.111 12.654 1.00 33.28 226 THR A CA 1
ATOM 1747 C C . THR A 1 226 ? -11.146 -18.765 13.980 1.00 33.28 226 THR A C 1
ATOM 1749 O O . THR A 1 226 ? -11.276 -19.492 14.963 1.00 33.28 226 THR A O 1
ATOM 1752 N N . GLY A 1 227 ? -10.376 -17.681 13.993 1.00 35.34 227 GLY A N 1
ATOM 1753 C CA . GLY A 1 227 ? -9.646 -17.194 15.160 1.00 35.34 227 GLY A CA 1
ATOM 1754 C C . GLY A 1 227 ? -8.946 -15.889 14.813 1.00 35.34 227 GLY A C 1
ATOM 1755 O O . GLY A 1 227 ? -7.796 -15.895 14.396 1.00 35.34 227 GLY A O 1
ATOM 1756 N N . LEU A 1 228 ? -9.684 -14.783 14.910 1.00 41.00 228 LEU A N 1
ATOM 1757 C CA . LEU A 1 228 ? -9.228 -13.458 14.491 1.00 41.00 228 LEU A CA 1
ATOM 1758 C C . LEU A 1 228 ? -8.001 -13.006 15.308 1.00 41.00 228 LEU A C 1
ATOM 1760 O O . LEU A 1 228 ? -8.047 -13.067 16.541 1.00 41.00 228 LEU A O 1
ATOM 1764 N N . PRO A 1 229 ? -6.932 -12.524 14.659 1.00 38.97 229 PRO A N 1
ATOM 1765 C CA . PRO A 1 229 ? -5.740 -12.078 15.356 1.00 38.97 229 PRO A CA 1
ATOM 1766 C C . PRO A 1 229 ? -5.966 -10.735 16.055 1.00 38.97 229 PRO A C 1
ATOM 1768 O O . PRO A 1 229 ? -6.722 -9.868 15.610 1.00 38.97 229 PRO A O 1
ATOM 1771 N N . ALA A 1 230 ? -5.341 -10.591 17.223 1.00 42.22 230 ALA A N 1
ATOM 1772 C CA . ALA A 1 230 ? -5.388 -9.362 17.996 1.00 42.22 230 ALA A CA 1
ATOM 1773 C C . ALA A 1 230 ? -4.532 -8.292 17.311 1.00 42.22 230 ALA A C 1
ATOM 1775 O O . ALA A 1 230 ? -3.382 -8.537 16.976 1.00 42.22 230 ALA A O 1
ATOM 1776 N N . LEU A 1 231 ? -5.111 -7.102 17.171 1.00 61.75 231 LEU A N 1
ATOM 1777 C CA . LEU A 1 231 ? -4.521 -5.830 16.754 1.00 61.75 231 LEU A CA 1
ATOM 1778 C C . LEU A 1 231 ? -3.012 -5.724 17.110 1.00 61.75 231 LEU A C 1
ATOM 1780 O O . LEU A 1 231 ? -2.705 -5.901 18.276 1.00 61.75 231 LEU A O 1
ATOM 1784 N N . LYS A 1 232 ? -2.052 -5.480 16.185 1.00 67.38 232 LYS A N 1
ATOM 1785 C CA . LYS A 1 232 ? -0.583 -5.700 16.403 1.00 67.38 232 LYS A CA 1
ATOM 1786 C C . LYS A 1 232 ? -0.108 -5.006 17.660 1.00 67.38 232 LYS A C 1
ATOM 1788 O O . LYS A 1 232 ? 0.636 -5.553 18.474 1.00 67.38 232 LYS A O 1
ATOM 1793 N N . LEU A 1 233 ? -0.599 -3.784 17.804 1.00 70.12 233 LEU A N 1
ATOM 1794 C CA . LEU A 1 233 ? -0.303 -2.926 18.923 1.00 70.12 233 LEU A CA 1
ATOM 1795 C C . LEU A 1 233 ? -1.066 -3.344 20.192 1.00 70.12 233 LEU A C 1
ATOM 1797 O O . LEU A 1 233 ? -0.479 -3.280 21.266 1.00 70.12 233 LEU A O 1
ATOM 1801 N N . GLU A 1 234 ? -2.298 -3.870 20.111 1.00 72.81 234 GLU A N 1
ATOM 1802 C CA . GLU A 1 234 ? -2.941 -4.505 21.277 1.00 72.81 234 GLU A CA 1
ATOM 1803 C C . GLU A 1 234 ? -2.300 -5.831 21.668 1.00 72.81 234 GLU A C 1
ATOM 1805 O O . GLU A 1 234 ? -2.234 -6.117 22.852 1.00 72.81 234 GLU A O 1
ATOM 1810 N N . ALA A 1 235 ? -1.867 -6.669 20.728 1.00 75.25 235 ALA A N 1
ATOM 1811 C CA . ALA A 1 235 ? -1.200 -7.931 21.016 1.00 75.25 235 ALA A CA 1
ATOM 1812 C C . ALA A 1 235 ? 0.115 -7.653 21.748 1.00 75.25 235 ALA A C 1
ATOM 1814 O O . ALA A 1 235 ? 0.364 -8.222 22.810 1.00 75.25 235 ALA A O 1
ATOM 1815 N N . ALA A 1 236 ? 0.892 -6.690 21.242 1.00 77.69 236 ALA A N 1
ATOM 1816 C CA . ALA A 1 236 ? 2.082 -6.190 21.914 1.00 77.69 236 ALA A CA 1
ATOM 1817 C C . ALA A 1 236 ? 1.749 -5.569 23.286 1.00 77.69 236 ALA A C 1
ATOM 1819 O O . ALA A 1 236 ? 2.431 -5.854 24.266 1.00 77.69 236 ALA A O 1
ATOM 1820 N N . TRP A 1 237 ? 0.663 -4.798 23.400 1.00 82.81 237 TRP A N 1
ATOM 1821 C CA . TRP A 1 237 ? 0.220 -4.243 24.682 1.00 82.81 237 TRP A CA 1
ATOM 1822 C C . TRP A 1 237 ? -0.256 -5.314 25.671 1.00 82.81 237 TRP A C 1
ATOM 1824 O O . TRP A 1 237 ? 0.007 -5.215 26.865 1.00 82.81 237 TRP A O 1
ATOM 1834 N N . ARG A 1 238 ? -0.938 -6.365 25.206 1.00 82.50 238 ARG A N 1
ATOM 1835 C CA . ARG A 1 238 ? -1.368 -7.504 26.027 1.00 82.50 238 ARG A CA 1
ATOM 1836 C C . ARG A 1 238 ? -0.157 -8.276 26.531 1.00 82.50 238 ARG A C 1
ATOM 1838 O O . ARG A 1 238 ? -0.128 -8.616 27.709 1.00 82.50 238 ARG A O 1
ATOM 1845 N N . ALA A 1 239 ? 0.848 -8.491 25.681 1.00 82.19 239 ALA A N 1
ATOM 1846 C CA . ALA A 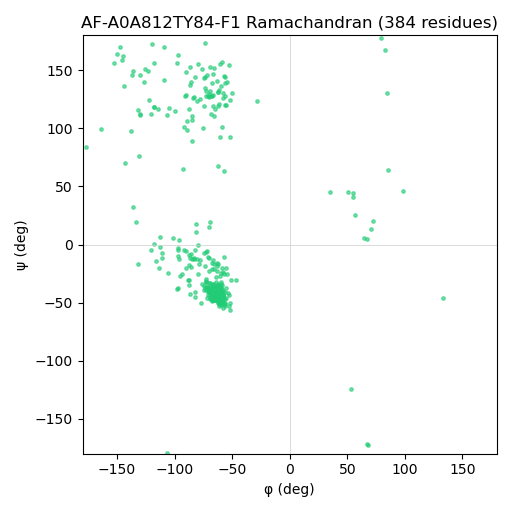1 239 ? 2.120 -9.075 26.093 1.00 82.19 239 ALA A CA 1
ATOM 1847 C C . ALA A 1 239 ? 2.805 -8.217 27.174 1.00 82.19 239 ALA A C 1
ATOM 1849 O O . ALA A 1 239 ? 3.210 -8.746 28.209 1.00 82.19 239 ALA A O 1
ATOM 1850 N N . GLU A 1 240 ? 2.831 -6.893 27.001 1.00 84.94 240 GLU A N 1
ATOM 1851 C CA . GLU A 1 240 ? 3.345 -5.953 28.006 1.00 84.94 240 GLU A CA 1
ATOM 1852 C C . GLU A 1 240 ? 2.536 -6.015 29.315 1.00 84.94 240 GLU A C 1
ATOM 1854 O O . GLU A 1 240 ? 3.098 -6.047 30.410 1.00 84.94 240 GLU A O 1
ATOM 1859 N N . CYS A 1 241 ? 1.206 -6.109 29.232 1.00 84.69 241 CYS A N 1
ATOM 1860 C CA . CYS A 1 241 ? 0.323 -6.280 30.388 1.00 84.69 241 CYS A CA 1
ATOM 1861 C C . CYS A 1 241 ? 0.588 -7.597 31.130 1.00 84.69 241 CYS A C 1
ATOM 1863 O O . CYS A 1 241 ? 0.520 -7.622 32.357 1.00 84.69 241 CYS A O 1
ATOM 1865 N N . CYS A 1 242 ? 0.922 -8.683 30.425 1.00 84.38 242 CYS A N 1
ATOM 1866 C CA . CYS A 1 242 ? 1.294 -9.953 31.053 1.00 84.38 242 CYS A CA 1
ATOM 1867 C C . CYS A 1 242 ? 2.578 -9.828 31.888 1.00 84.38 242 CYS A C 1
ATOM 1869 O O . CYS A 1 242 ? 2.665 -10.425 32.961 1.00 84.38 242 CYS A O 1
ATOM 1871 N N . VAL A 1 243 ? 3.544 -9.025 31.432 1.00 87.50 243 VAL A N 1
ATOM 1872 C CA . VAL A 1 243 ? 4.806 -8.777 32.148 1.00 87.50 243 VAL A CA 1
ATOM 1873 C C . VAL A 1 243 ? 4.599 -7.807 33.313 1.00 87.50 243 VAL A C 1
ATOM 1875 O O . VAL A 1 243 ? 4.975 -8.094 34.449 1.00 87.50 243 VAL A O 1
ATOM 1878 N N . THR A 1 244 ? 3.951 -6.672 33.053 1.00 87.19 244 THR A N 1
ATOM 1879 C CA . THR A 1 244 ? 3.736 -5.592 34.033 1.00 87.19 244 THR A CA 1
ATOM 1880 C C . THR A 1 244 ? 2.610 -5.880 35.028 1.00 87.19 244 THR A C 1
ATOM 1882 O O . THR A 1 244 ? 2.477 -5.183 36.035 1.00 87.19 244 THR A O 1
ATOM 1885 N N . ARG A 1 245 ? 1.788 -6.903 34.755 1.00 89.00 245 ARG A N 1
ATOM 1886 C CA . ARG A 1 245 ? 0.545 -7.243 35.470 1.00 89.00 245 ARG A CA 1
ATOM 1887 C C . ARG A 1 245 ? -0.473 -6.097 35.503 1.00 89.00 245 ARG A C 1
ATOM 1889 O O . ARG A 1 245 ? -1.313 -6.030 36.404 1.00 89.00 245 ARG A O 1
ATOM 1896 N N . LEU A 1 246 ? -0.407 -5.188 34.530 1.00 89.12 246 LEU A N 1
ATOM 1897 C CA . LEU A 1 246 ? -1.397 -4.132 34.347 1.00 89.12 246 LEU A CA 1
ATOM 1898 C C . LEU A 1 246 ? -2.692 -4.707 33.760 1.00 89.12 246 LEU A C 1
ATOM 1900 O O . LEU A 1 246 ? -2.683 -5.606 32.925 1.00 89.12 246 LEU A O 1
ATOM 1904 N N . ASN A 1 247 ? -3.827 -4.174 34.201 1.00 89.94 247 ASN A N 1
ATOM 1905 C CA . ASN A 1 247 ? -5.146 -4.485 33.657 1.00 89.94 247 ASN A CA 1
ATOM 1906 C C . ASN A 1 247 ? -6.047 -3.246 33.742 1.00 89.94 247 ASN A C 1
ATOM 1908 O O . ASN A 1 247 ? -5.692 -2.267 34.396 1.00 89.94 247 ASN A O 1
ATOM 1912 N N . THR A 1 248 ? -7.218 -3.295 33.109 1.00 83.81 248 THR A N 1
ATOM 1913 C CA . THR A 1 248 ? -8.152 -2.160 33.013 1.00 83.81 248 THR A CA 1
ATOM 1914 C C . THR A 1 248 ? -8.695 -1.669 34.358 1.00 83.81 248 THR A C 1
ATOM 1916 O O . THR A 1 248 ? -9.211 -0.559 34.424 1.00 83.81 248 THR A O 1
ATOM 1919 N N . TYR A 1 249 ? -8.581 -2.459 35.431 1.00 87.56 249 TYR A N 1
ATOM 1920 C CA . TYR A 1 249 ? -8.960 -2.043 36.786 1.00 87.56 249 TYR A CA 1
ATOM 1921 C C . TYR A 1 249 ? -7.856 -1.244 37.489 1.00 87.56 249 TYR A C 1
ATOM 1923 O O . TYR A 1 249 ? -8.098 -0.644 38.535 1.00 87.56 249 TYR A O 1
ATOM 1931 N N . ASN A 1 250 ? -6.638 -1.228 36.942 1.00 89.19 250 ASN A N 1
ATOM 1932 C CA . ASN A 1 250 ? -5.536 -0.457 37.492 1.00 89.19 250 ASN A CA 1
ATOM 1933 C C . ASN A 1 250 ? -5.684 1.031 37.110 1.00 89.19 250 ASN A C 1
ATOM 1935 O O . ASN A 1 250 ? -5.706 1.342 35.918 1.00 89.19 250 ASN A O 1
ATOM 1939 N N . PRO A 1 251 ? -5.688 1.975 38.072 1.00 90.25 251 PRO A N 1
ATOM 1940 C CA . PRO A 1 251 ? -5.783 3.409 37.777 1.00 90.25 251 PRO A CA 1
ATOM 1941 C C . PRO A 1 251 ? -4.666 3.944 36.868 1.00 90.25 251 PRO A C 1
ATOM 1943 O O . PRO A 1 251 ? -4.846 4.962 36.207 1.00 90.25 251 PRO A O 1
ATOM 1946 N N . LYS A 1 252 ? -3.508 3.268 36.819 1.00 89.88 252 LYS A N 1
ATOM 1947 C CA . LYS A 1 252 ? -2.373 3.631 35.956 1.00 89.88 252 LYS A CA 1
ATOM 1948 C C . LYS A 1 252 ? -2.500 3.102 34.529 1.00 89.88 252 LYS A C 1
ATOM 1950 O O . LYS A 1 252 ? -1.722 3.513 33.675 1.00 89.88 252 LYS A O 1
ATOM 1955 N N . TYR A 1 253 ? -3.448 2.202 34.262 1.00 85.25 253 TYR A N 1
ATOM 1956 C CA . TYR A 1 253 ? -3.598 1.557 32.958 1.00 85.25 253 TYR A CA 1
ATOM 1957 C C . TYR A 1 253 ? -3.747 2.553 31.800 1.00 85.25 253 TYR A C 1
ATOM 1959 O O . TYR A 1 253 ? -3.028 2.391 30.816 1.00 85.25 253 TYR A O 1
ATOM 1967 N N . PRO A 1 254 ? -4.584 3.611 31.892 1.00 82.12 254 PRO A N 1
ATOM 1968 C CA . PRO A 1 254 ? -4.735 4.555 30.786 1.00 82.12 254 PRO A CA 1
ATOM 1969 C C . PRO A 1 254 ? -3.434 5.293 30.451 1.00 82.12 254 PRO A C 1
ATOM 1971 O O . PRO A 1 254 ? -3.106 5.440 29.276 1.00 82.12 254 PRO A O 1
ATOM 1974 N N . GLN A 1 255 ? -2.676 5.710 31.474 1.00 85.62 255 GLN A N 1
ATOM 1975 C CA . GLN A 1 255 ? -1.396 6.395 31.281 1.00 85.62 255 GLN A CA 1
ATOM 1976 C C . GLN A 1 255 ? -0.338 5.441 30.724 1.00 85.62 255 GLN A C 1
ATOM 1978 O O . GLN A 1 255 ? 0.308 5.763 29.737 1.00 85.62 255 GLN A O 1
ATOM 1983 N N . ALA A 1 256 ? -0.214 4.241 31.296 1.00 86.81 256 ALA A N 1
ATOM 1984 C CA . ALA A 1 256 ? 0.741 3.243 30.825 1.00 86.81 256 ALA A CA 1
ATOM 1985 C C . ALA A 1 256 ? 0.461 2.820 29.374 1.00 86.81 256 ALA A C 1
ATOM 1987 O O . ALA A 1 256 ? 1.393 2.627 28.598 1.00 86.81 256 ALA A O 1
ATOM 1988 N N . TYR A 1 257 ? -0.815 2.738 28.983 1.00 82.94 257 TYR A N 1
ATOM 1989 C CA . TYR A 1 257 ? -1.185 2.502 27.594 1.00 82.94 257 TYR A CA 1
ATOM 1990 C C . TYR A 1 257 ? -0.791 3.679 26.697 1.00 82.94 257 TYR A C 1
ATOM 1992 O O . TYR A 1 257 ? -0.201 3.465 25.644 1.00 82.94 257 TYR A O 1
ATOM 2000 N N . ALA A 1 258 ? -1.058 4.922 27.109 1.00 79.88 258 ALA A N 1
ATOM 2001 C CA . ALA A 1 258 ? -0.649 6.106 26.353 1.00 79.88 258 ALA A CA 1
ATOM 2002 C C . ALA A 1 258 ? 0.878 6.164 26.154 1.00 79.88 258 ALA A C 1
ATOM 2004 O O . ALA A 1 258 ? 1.345 6.395 25.037 1.00 79.88 258 ALA A O 1
ATOM 2005 N N . ASP A 1 259 ? 1.643 5.881 27.210 1.00 83.81 259 ASP A N 1
ATOM 2006 C CA . ASP A 1 259 ? 3.106 5.824 27.181 1.00 83.81 259 ASP A CA 1
ATOM 2007 C C . ASP A 1 259 ? 3.595 4.696 26.263 1.00 83.81 259 ASP A C 1
ATOM 2009 O O . ASP A 1 259 ? 4.523 4.891 25.476 1.00 83.81 259 ASP A O 1
ATOM 2013 N N . PHE A 1 260 ? 2.926 3.540 26.289 1.00 84.38 260 PHE A N 1
ATOM 2014 C CA . PHE A 1 260 ? 3.206 2.430 25.385 1.00 84.38 260 PHE A CA 1
ATOM 2015 C C . PHE A 1 260 ? 2.989 2.826 23.919 1.00 84.38 260 PHE A C 1
ATOM 2017 O O . PHE A 1 260 ? 3.912 2.677 23.118 1.00 84.38 260 PHE A O 1
ATOM 2024 N N . ILE A 1 261 ? 1.831 3.402 23.568 1.00 77.81 261 ILE A N 1
ATOM 2025 C CA . ILE A 1 261 ? 1.546 3.870 22.199 1.00 77.81 261 ILE A CA 1
ATOM 2026 C C . ILE A 1 261 ? 2.576 4.912 21.758 1.00 77.81 261 ILE A C 1
ATOM 2028 O O . ILE A 1 261 ? 3.117 4.816 20.657 1.00 77.81 261 ILE A O 1
ATOM 2032 N N . SER A 1 262 ? 2.901 5.867 22.632 1.00 76.12 262 SER A N 1
ATOM 2033 C CA . SER A 1 262 ? 3.913 6.890 22.366 1.00 76.12 262 SER A CA 1
ATOM 2034 C C . SER A 1 262 ? 5.296 6.273 22.117 1.00 76.12 262 SER A C 1
ATOM 2036 O O . SER A 1 262 ? 5.940 6.579 21.111 1.00 76.12 262 SER A O 1
ATOM 2038 N N . SER A 1 263 ? 5.724 5.322 22.952 1.00 78.75 263 SER A N 1
ATOM 2039 C CA . SER A 1 263 ? 7.011 4.636 22.784 1.00 78.75 263 SER A CA 1
ATOM 2040 C C . SER A 1 263 ? 7.075 3.825 21.485 1.00 78.75 263 SER A C 1
ATOM 2042 O O . SER A 1 263 ? 8.071 3.885 20.763 1.00 78.75 263 SER A O 1
ATOM 2044 N N . LYS A 1 264 ? 5.988 3.131 21.125 1.00 74.69 264 LYS A N 1
ATOM 2045 C CA . LYS A 1 264 ? 5.908 2.334 19.897 1.00 74.69 264 LYS A CA 1
ATOM 2046 C C . LYS A 1 264 ? 5.801 3.188 18.641 1.00 74.69 264 LYS A C 1
ATOM 2048 O O . LYS A 1 264 ? 6.379 2.814 17.624 1.00 74.69 264 LYS A O 1
ATOM 2053 N N . SER A 1 265 ? 5.186 4.368 18.716 1.00 65.31 265 SER A N 1
ATOM 2054 C CA . SER A 1 265 ? 5.160 5.333 17.606 1.00 65.31 265 SER A CA 1
ATOM 2055 C C . SER A 1 265 ? 6.553 5.798 17.168 1.00 65.31 265 SER A C 1
ATOM 2057 O O . SER A 1 265 ? 6.742 6.188 16.018 1.00 65.31 265 SER A O 1
ATOM 2059 N N . SER A 1 266 ? 7.526 5.722 18.081 1.00 63.16 266 SER A N 1
ATOM 2060 C CA . SER A 1 266 ? 8.931 6.063 17.839 1.00 63.16 266 SER A CA 1
ATOM 2061 C C . SER A 1 266 ? 9.800 4.842 17.512 1.00 63.16 266 SER A C 1
ATOM 2063 O O . SER A 1 266 ? 10.993 4.993 17.260 1.00 63.16 266 SER A O 1
ATOM 2065 N N . SER A 1 267 ? 9.230 3.634 17.532 1.00 64.94 267 SER A N 1
ATOM 2066 C CA . SER A 1 267 ? 9.959 2.388 17.281 1.00 64.94 267 SER A CA 1
ATOM 2067 C C . SER A 1 267 ? 9.948 2.006 15.798 1.00 64.94 267 SER A C 1
ATOM 2069 O O . SER A 1 267 ? 8.979 2.265 15.087 1.00 64.94 267 SER A O 1
ATOM 2071 N N . GLY A 1 268 ? 11.017 1.349 15.333 1.00 58.34 268 GLY A N 1
ATOM 2072 C CA . GLY A 1 268 ? 11.135 0.851 13.955 1.00 58.34 268 GLY A CA 1
ATOM 2073 C C . GLY A 1 268 ? 10.136 -0.258 13.587 1.00 58.34 268 GLY A C 1
ATOM 2074 O O . GLY A 1 268 ? 9.893 -0.486 12.397 1.00 58.34 268 GLY A O 1
ATOM 2075 N N . GLU A 1 269 ? 9.518 -0.886 14.593 1.00 59.84 269 GLU A N 1
ATOM 2076 C CA . GLU A 1 269 ? 8.550 -1.988 14.474 1.00 59.84 269 GLU A CA 1
ATOM 2077 C C . GLU A 1 269 ? 7.194 -1.564 13.883 1.00 59.84 269 GLU A C 1
ATOM 2079 O O . GLU A 1 269 ? 6.435 -2.399 13.366 1.00 59.84 269 GLU A O 1
ATOM 2084 N N . PHE A 1 270 ? 6.885 -0.272 13.991 1.00 66.12 270 PHE A N 1
ATOM 2085 C CA . PHE A 1 270 ? 5.641 0.356 13.570 1.00 66.12 270 PHE A CA 1
ATOM 2086 C C . PHE A 1 270 ? 5.942 1.388 12.475 1.00 66.12 270 PHE A C 1
ATOM 2088 O O . PHE A 1 270 ? 7.063 1.876 12.326 1.00 66.12 270 PHE A O 1
ATOM 2095 N N . ASN A 1 271 ? 4.948 1.703 11.651 1.00 63.66 271 ASN A N 1
ATOM 2096 C CA . ASN A 1 271 ? 5.089 2.694 10.585 1.00 63.66 271 ASN A CA 1
ATOM 2097 C C . ASN A 1 271 ? 5.100 4.130 11.133 1.00 63.66 271 ASN A C 1
ATOM 2099 O O . ASN A 1 271 ? 5.367 5.069 10.385 1.00 63.66 271 ASN A O 1
ATOM 2103 N N . GLY A 1 272 ? 4.838 4.307 12.433 1.00 60.25 272 GLY A N 1
ATOM 2104 C CA . GLY A 1 272 ? 4.924 5.599 13.109 1.00 60.25 272 GLY A CA 1
ATOM 2105 C C . GLY A 1 272 ? 3.785 6.549 12.734 1.00 60.25 272 GLY A C 1
ATOM 2106 O O . GLY A 1 272 ? 3.909 7.761 12.926 1.00 60.25 272 GLY A O 1
ATOM 2107 N N . TRP A 1 273 ? 2.66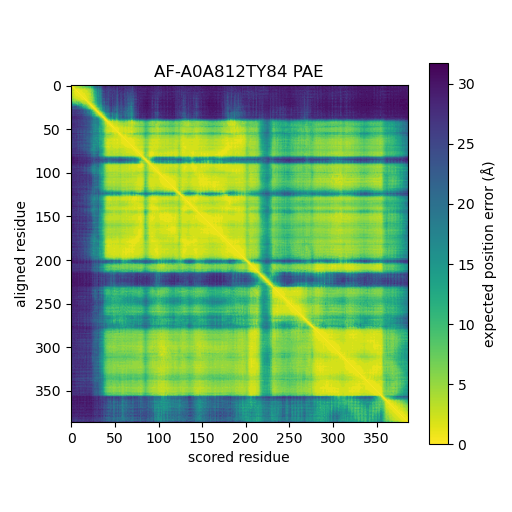9 6.024 12.207 1.00 63.59 273 TRP A N 1
ATOM 2108 C CA . TRP A 1 273 ? 1.491 6.827 11.865 1.00 63.59 273 TRP A CA 1
ATOM 2109 C C . TRP A 1 273 ? 0.862 7.469 13.108 1.00 63.59 273 TRP A C 1
ATOM 2111 O O . TRP A 1 273 ? 0.346 8.589 13.057 1.00 63.59 273 TRP A O 1
ATOM 2121 N N . PHE A 1 274 ? 0.956 6.791 14.251 1.00 62.91 274 PHE A N 1
ATOM 2122 C CA . PHE A 1 274 ? 0.333 7.189 15.508 1.00 62.91 274 PHE A CA 1
ATOM 2123 C C . PHE A 1 274 ? 1.248 8.037 16.390 1.00 62.91 274 PHE A C 1
ATOM 2125 O O . PHE A 1 274 ? 1.588 7.650 17.499 1.00 62.91 274 PHE A O 1
ATOM 2132 N N . LYS A 1 275 ? 1.610 9.240 15.930 1.00 61.16 275 LYS A N 1
ATOM 2133 C CA . LYS A 1 275 ? 2.347 10.218 16.763 1.00 61.16 275 LYS A CA 1
ATOM 2134 C C . LYS A 1 275 ? 1.493 10.842 17.877 1.00 61.16 275 LYS A C 1
ATOM 2136 O O . LYS A 1 275 ? 2.008 11.566 18.722 1.00 61.16 275 LYS A O 1
ATOM 2141 N N . GLN A 1 276 ? 0.180 10.618 17.841 1.00 59.12 276 GLN A N 1
ATOM 2142 C CA . GLN A 1 276 ? -0.796 11.127 18.801 1.00 59.12 276 GLN A CA 1
ATOM 2143 C C . GLN A 1 276 ? -1.786 10.018 19.181 1.00 59.12 276 GLN A C 1
ATOM 2145 O O . GLN A 1 276 ? -2.110 9.157 18.362 1.00 59.12 276 GLN A O 1
ATOM 2150 N N . GLN A 1 277 ? -2.304 10.072 20.411 1.00 57.72 277 GLN A N 1
ATOM 2151 C CA . GLN A 1 277 ? -3.179 9.044 20.985 1.00 57.72 277 GLN A CA 1
ATOM 2152 C C . GLN A 1 277 ? -4.564 8.972 20.313 1.00 57.72 277 GLN A C 1
ATOM 2154 O O . GLN A 1 277 ? -5.096 7.884 20.101 1.00 57.72 277 GLN A O 1
ATOM 2159 N N . ASN A 1 278 ? -5.147 10.119 19.944 1.00 66.81 278 ASN A N 1
ATOM 2160 C CA . ASN A 1 278 ? -6.521 10.182 19.427 1.00 66.81 278 ASN A CA 1
ATOM 2161 C C . ASN A 1 278 ? -6.714 9.475 18.071 1.00 66.81 278 ASN A C 1
ATOM 2163 O O . ASN A 1 278 ? -7.642 8.672 17.964 1.00 66.81 278 ASN A O 1
ATOM 2167 N N . PRO A 1 279 ? -5.859 9.693 17.047 1.00 69.62 279 PRO A N 1
ATOM 2168 C CA . PRO A 1 279 ? -5.963 8.953 15.789 1.00 69.62 279 PRO A CA 1
ATO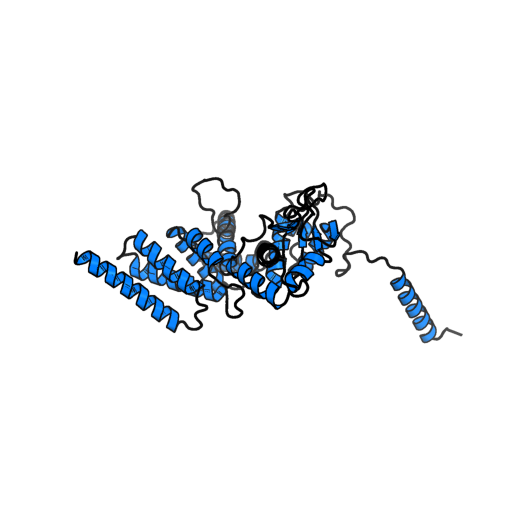M 2169 C C . PRO A 1 279 ? -5.920 7.437 15.991 1.00 69.62 279 PRO A C 1
ATOM 2171 O O . PRO A 1 279 ? -6.667 6.712 15.343 1.00 69.62 279 PRO A O 1
ATOM 2174 N N . TYR A 1 280 ? -5.099 6.965 16.929 1.00 74.19 280 TYR A N 1
ATOM 2175 C CA . TYR A 1 280 ? -4.990 5.544 17.223 1.00 74.19 280 TYR A CA 1
ATOM 2176 C C . TYR A 1 280 ? -6.262 4.970 17.850 1.00 74.19 280 TYR A C 1
ATOM 2178 O O . TYR A 1 280 ? -6.772 3.964 17.366 1.00 74.19 280 TYR A O 1
ATOM 2186 N N . LEU A 1 281 ? -6.817 5.614 18.882 1.00 78.62 281 LEU A N 1
ATOM 2187 C CA . LEU A 1 281 ? -8.044 5.134 19.530 1.00 78.62 281 LEU A CA 1
ATOM 2188 C C . LEU A 1 281 ? -9.229 5.075 18.554 1.00 78.62 281 LEU A C 1
ATOM 2190 O O . LEU A 1 281 ? -10.015 4.127 18.605 1.00 78.62 281 LEU A O 1
ATOM 2194 N N . ASN A 1 282 ? -9.321 6.038 17.633 1.00 84.81 282 ASN A N 1
ATOM 2195 C CA . ASN A 1 282 ? -10.344 6.040 16.587 1.00 84.81 282 ASN A CA 1
ATOM 2196 C C . ASN A 1 282 ? -10.170 4.860 15.625 1.00 84.81 282 ASN A C 1
ATOM 2198 O O . ASN A 1 282 ? -11.136 4.149 15.353 1.00 84.81 282 ASN A O 1
ATOM 2202 N N . VAL A 1 283 ? -8.945 4.627 15.136 1.00 85.25 283 VAL A N 1
ATOM 2203 C CA . VAL A 1 283 ? -8.631 3.484 14.262 1.00 85.25 283 VAL A CA 1
ATOM 2204 C C . VAL A 1 283 ? -8.936 2.166 14.979 1.00 85.25 283 VAL A C 1
ATOM 2206 O O . VAL A 1 283 ? -9.588 1.297 14.409 1.00 85.25 283 VAL A O 1
ATOM 2209 N N . LEU A 1 284 ? -8.518 2.037 16.239 1.00 82.62 284 LEU A N 1
ATOM 2210 C CA . LEU A 1 284 ? -8.725 0.853 17.068 1.00 82.62 284 LEU A CA 1
ATOM 2211 C C . LEU A 1 284 ? -10.212 0.541 17.249 1.00 82.62 284 LEU A C 1
ATOM 2213 O O . LEU A 1 284 ? -10.671 -0.575 17.015 1.00 82.62 284 LEU A O 1
ATOM 2217 N N . SER A 1 285 ? -10.980 1.549 17.657 1.00 85.81 285 SER A N 1
ATOM 2218 C CA . SER A 1 285 ? -12.411 1.396 17.873 1.00 85.81 285 SER A CA 1
ATOM 2219 C C . SER A 1 285 ? -13.147 1.113 16.564 1.00 85.81 285 SER A C 1
ATOM 2221 O O . SER A 1 285 ? -14.055 0.282 16.544 1.00 85.81 285 SER A O 1
ATOM 2223 N N . LEU A 1 286 ? -12.755 1.754 15.459 1.00 90.69 286 LEU A N 1
ATOM 2224 C CA . LEU A 1 286 ? -13.296 1.438 14.140 1.00 90.69 286 LEU A CA 1
ATOM 2225 C C . LEU A 1 286 ? -13.020 -0.025 13.778 1.00 90.69 286 LEU A C 1
ATOM 2227 O O . LEU A 1 286 ? -13.968 -0.746 13.489 1.00 90.69 286 LEU A O 1
ATOM 2231 N N . ALA A 1 287 ? -11.769 -0.479 13.874 1.00 87.19 287 ALA A N 1
ATOM 2232 C CA . ALA A 1 287 ? -11.373 -1.856 13.585 1.00 87.19 287 ALA A CA 1
ATOM 2233 C C . ALA A 1 287 ? -12.225 -2.889 14.342 1.00 87.19 287 ALA A C 1
ATOM 2235 O O . ALA A 1 287 ? -12.805 -3.779 13.718 1.00 87.19 287 ALA A O 1
ATOM 2236 N N . HIS A 1 288 ? -12.385 -2.721 15.660 1.00 84.31 288 HIS A N 1
ATOM 2237 C CA . HIS A 1 288 ? -13.233 -3.596 16.483 1.00 84.31 288 HIS A CA 1
ATOM 2238 C C . HIS A 1 288 ? -14.691 -3.615 16.017 1.00 84.31 288 HIS A C 1
ATOM 2240 O O . HIS A 1 288 ? -15.310 -4.676 15.973 1.00 84.31 288 HIS A O 1
ATOM 2246 N N . ASN A 1 289 ? -15.251 -2.463 15.637 1.00 90.81 289 ASN A N 1
ATOM 2247 C CA . ASN A 1 289 ? -16.622 -2.408 15.130 1.00 90.81 289 ASN A CA 1
ATOM 2248 C C . ASN A 1 289 ? -16.759 -3.081 13.754 1.00 90.81 289 ASN A C 1
ATOM 2250 O O . ASN A 1 289 ? -17.719 -3.819 13.539 1.00 90.81 289 ASN A O 1
ATOM 2254 N N . LEU A 1 290 ? -15.807 -2.871 12.835 1.00 91.00 290 LEU A N 1
ATOM 2255 C CA . LEU A 1 290 ? -15.811 -3.528 11.519 1.00 91.00 290 LEU A CA 1
ATOM 2256 C C . LEU A 1 290 ? -15.730 -5.052 11.661 1.00 91.00 290 LEU A C 1
ATOM 2258 O O . LEU A 1 290 ? -16.432 -5.777 10.957 1.00 91.00 290 LEU A O 1
ATOM 2262 N N . GLN A 1 291 ? -14.914 -5.526 12.604 1.00 85.00 291 GLN A N 1
ATOM 2263 C CA . GLN A 1 291 ? -14.793 -6.938 12.948 1.00 85.00 291 GLN A CA 1
ATOM 2264 C C . GLN A 1 291 ? -16.082 -7.475 13.580 1.00 85.00 291 GLN A C 1
ATOM 2266 O O . GLN A 1 291 ? -16.594 -8.505 13.152 1.00 85.00 291 GLN A O 1
ATOM 2271 N N . GLN A 1 292 ? -16.654 -6.762 14.556 1.00 87.44 292 GLN A N 1
ATOM 2272 C CA . GLN A 1 292 ? -17.916 -7.141 15.198 1.00 87.44 292 GLN A CA 1
ATOM 2273 C C . GLN A 1 292 ? -19.076 -7.232 14.197 1.00 87.44 292 GLN A C 1
ATOM 2275 O O . GLN A 1 292 ? -19.997 -8.030 14.384 1.00 87.44 292 GLN A O 1
ATOM 2280 N N . LEU A 1 293 ? -19.067 -6.411 13.151 1.00 92.56 293 LEU A N 1
ATOM 2281 C CA . LEU A 1 293 ? -20.080 -6.422 12.100 1.00 92.56 293 LEU A CA 1
ATOM 2282 C C . LEU A 1 293 ? -19.736 -7.348 10.929 1.00 92.56 293 LEU A C 1
ATOM 2284 O O . LEU A 1 293 ? -20.586 -7.528 10.065 1.00 92.56 293 LEU A O 1
ATOM 2288 N N . GLU A 1 294 ? -18.541 -7.946 10.903 1.00 92.56 294 GLU A N 1
ATOM 2289 C CA . GLU A 1 294 ? -18.064 -8.796 9.804 1.00 92.56 294 GLU A CA 1
ATOM 2290 C C . GLU A 1 294 ? -18.136 -8.067 8.445 1.00 92.56 294 GLU A C 1
ATOM 2292 O O . GLU A 1 294 ? -18.637 -8.619 7.470 1.00 92.56 294 GLU A O 1
ATOM 2297 N N . ILE A 1 295 ? -17.710 -6.797 8.392 1.00 93.31 295 ILE A N 1
ATOM 2298 C CA . ILE A 1 295 ? -17.737 -5.952 7.170 1.00 93.31 295 ILE A CA 1
ATOM 2299 C C . ILE A 1 295 ? -16.360 -5.491 6.704 1.00 93.31 295 ILE A C 1
ATOM 2301 O O . ILE A 1 295 ? -16.270 -4.743 5.735 1.00 93.31 295 ILE A O 1
ATOM 2305 N N . TYR A 1 296 ? -15.295 -5.887 7.401 1.00 90.56 296 TYR A N 1
ATOM 2306 C CA . TYR A 1 296 ? -13.940 -5.440 7.084 1.00 90.56 296 TYR A CA 1
ATOM 2307 C C . TYR A 1 296 ? -13.546 -5.801 5.644 1.00 90.56 296 TYR A C 1
ATOM 2309 O O . TYR A 1 296 ? -13.221 -4.908 4.865 1.00 90.56 296 TYR A O 1
ATOM 2317 N N . ASP A 1 297 ? -13.655 -7.081 5.277 1.00 86.62 297 ASP A N 1
ATOM 2318 C CA . ASP A 1 297 ? -13.252 -7.575 3.955 1.00 86.62 297 ASP A CA 1
ATOM 2319 C C . ASP A 1 297 ? -14.133 -7.008 2.832 1.00 86.62 297 ASP A C 1
ATOM 2321 O O . ASP A 1 297 ? -13.617 -6.572 1.802 1.00 86.62 297 ASP A O 1
ATOM 2325 N N . ASP A 1 298 ? -15.451 -6.934 3.056 1.00 90.81 298 ASP A N 1
ATOM 2326 C CA . ASP A 1 298 ? -16.415 -6.361 2.105 1.00 90.81 298 ASP A CA 1
ATOM 2327 C C . ASP A 1 298 ? -16.084 -4.893 1.793 1.00 90.81 298 ASP A C 1
ATOM 2329 O O . ASP A 1 298 ? -16.085 -4.458 0.636 1.00 90.81 298 ASP A O 1
ATOM 2333 N N . LEU A 1 299 ? -15.785 -4.115 2.836 1.00 92.12 299 LEU A N 1
ATOM 2334 C CA . LEU A 1 299 ? -15.477 -2.697 2.714 1.00 92.12 299 LEU A CA 1
ATOM 2335 C C . LEU A 1 299 ? -14.080 -2.467 2.122 1.00 92.12 299 LEU A C 1
ATOM 2337 O O . LEU A 1 299 ? -13.928 -1.559 1.305 1.00 92.12 299 LEU A O 1
ATOM 2341 N N . LEU A 1 300 ? -13.088 -3.295 2.467 1.00 88.94 300 LEU A N 1
ATOM 2342 C CA . LEU A 1 300 ? -11.745 -3.260 1.879 1.00 88.94 300 LEU A CA 1
ATOM 2343 C C . LEU A 1 300 ? -11.792 -3.546 0.374 1.00 88.94 300 LEU A C 1
ATOM 2345 O O . LEU A 1 300 ? -11.261 -2.764 -0.417 1.00 88.94 300 LEU A O 1
ATOM 2349 N N . ALA A 1 301 ? -12.465 -4.628 -0.027 1.00 86.75 301 ALA A N 1
ATOM 2350 C CA . ALA A 1 301 ? -12.618 -5.005 -1.430 1.00 86.75 301 ALA A CA 1
ATOM 2351 C C . ALA A 1 301 ? -13.328 -3.905 -2.228 1.00 86.75 301 ALA A C 1
ATOM 2353 O O . ALA A 1 301 ? -12.854 -3.497 -3.290 1.00 86.75 301 ALA A O 1
ATOM 2354 N N . TRP A 1 302 ? -14.427 -3.368 -1.690 1.00 92.94 302 TRP A N 1
ATOM 2355 C CA . TRP A 1 302 ? -15.125 -2.251 -2.315 1.00 92.94 302 TRP A CA 1
ATOM 2356 C C . TRP A 1 302 ? -14.234 -1.004 -2.406 1.00 92.94 302 TRP A C 1
ATOM 2358 O O . TRP A 1 302 ? -14.199 -0.357 -3.450 1.00 92.94 302 TRP A O 1
ATOM 2368 N N . SER A 1 303 ? -13.480 -0.682 -1.353 1.00 90.75 303 SER A N 1
ATOM 2369 C CA . SER A 1 303 ? -12.650 0.521 -1.301 1.00 90.75 303 SER A CA 1
ATOM 2370 C C . SER A 1 303 ? -11.514 0.470 -2.323 1.00 90.75 303 SER A C 1
ATOM 2372 O O . SER A 1 303 ? -11.330 1.431 -3.067 1.00 90.75 303 SER A O 1
ATOM 2374 N N . ASN A 1 304 ? -10.839 -0.676 -2.453 1.00 86.25 304 ASN A N 1
ATOM 2375 C CA . ASN A 1 304 ? -9.816 -0.895 -3.479 1.00 86.25 304 ASN A CA 1
ATOM 2376 C C . ASN A 1 304 ? -10.363 -0.755 -4.910 1.00 86.25 304 ASN A C 1
ATOM 2378 O O . ASN A 1 304 ? -9.608 -0.414 -5.821 1.00 86.25 304 ASN A O 1
ATOM 2382 N N . ALA A 1 305 ? -11.660 -1.005 -5.107 1.00 87.50 305 ALA A N 1
ATOM 2383 C CA . ALA A 1 305 ? -12.319 -0.910 -6.404 1.00 87.50 305 ALA A CA 1
ATOM 2384 C C . ALA A 1 305 ? -12.904 0.477 -6.728 1.00 87.50 305 ALA A C 1
ATOM 2386 O O . ALA A 1 305 ? -13.137 0.743 -7.904 1.00 87.50 305 ALA A O 1
ATOM 2387 N N . HIS A 1 306 ? -13.159 1.340 -5.733 1.00 87.94 306 HIS A N 1
ATOM 2388 C CA . HIS A 1 306 ? -13.940 2.576 -5.936 1.00 87.94 306 HIS A CA 1
ATOM 2389 C C . HIS A 1 306 ? -13.322 3.856 -5.358 1.00 87.94 306 HIS A C 1
ATOM 2391 O O . HIS A 1 306 ? -13.760 4.947 -5.724 1.00 87.94 306 HIS A O 1
ATOM 2397 N N . VAL A 1 307 ? -12.348 3.769 -4.448 1.00 88.44 307 VAL A N 1
ATOM 2398 C CA . VAL A 1 307 ? -11.752 4.956 -3.817 1.00 88.44 307 VAL A CA 1
ATOM 2399 C C . VAL A 1 307 ? -10.544 5.436 -4.615 1.00 88.44 307 VAL A C 1
ATOM 2401 O O . VAL A 1 307 ? -9.610 4.679 -4.885 1.00 88.44 307 VAL A O 1
ATOM 2404 N N . ASP A 1 308 ? -10.542 6.725 -4.958 1.00 85.25 308 ASP A N 1
ATOM 2405 C CA . ASP A 1 308 ? -9.410 7.382 -5.608 1.00 85.25 308 ASP A CA 1
ATOM 2406 C C . ASP A 1 308 ? -8.393 7.861 -4.564 1.00 85.25 308 ASP A C 1
ATOM 2408 O O . ASP A 1 308 ? -8.437 8.988 -4.076 1.00 85.25 308 ASP A O 1
ATOM 2412 N N . TYR A 1 309 ? -7.449 6.991 -4.211 1.00 84.00 309 TYR A N 1
ATOM 2413 C CA . TYR A 1 309 ? -6.381 7.326 -3.262 1.00 84.00 309 TYR A CA 1
ATOM 2414 C C . TYR A 1 309 ? -5.328 8.289 -3.833 1.00 84.00 309 TYR A C 1
ATOM 2416 O O . TYR A 1 309 ? -4.412 8.687 -3.113 1.00 84.00 309 TYR A O 1
ATOM 2424 N N . LEU A 1 310 ? -5.413 8.630 -5.124 1.00 80.12 310 LEU A N 1
ATOM 2425 C CA . LEU A 1 310 ? -4.555 9.632 -5.754 1.00 80.12 310 LEU A CA 1
ATOM 2426 C C . LEU A 1 310 ? -5.168 11.036 -5.713 1.00 80.12 310 LEU A C 1
ATOM 2428 O O . LEU A 1 310 ? -4.506 11.983 -6.146 1.00 80.12 310 LEU A O 1
ATOM 2432 N N . ASP A 1 311 ? -6.401 11.182 -5.219 1.00 81.69 311 ASP A N 1
ATOM 2433 C CA . ASP A 1 311 ? -7.027 12.484 -5.028 1.00 81.69 311 ASP A CA 1
ATOM 2434 C C . ASP A 1 311 ? -6.197 13.307 -4.020 1.00 81.69 311 ASP A C 1
ATOM 2436 O O . ASP A 1 311 ? -6.019 12.883 -2.876 1.00 81.69 311 ASP A O 1
ATOM 2440 N N . PRO A 1 312 ? -5.678 14.492 -4.396 1.00 79.88 312 PRO A N 1
ATOM 2441 C CA . PRO A 1 312 ? -4.895 15.333 -3.489 1.00 79.88 312 PRO A CA 1
ATOM 2442 C C . PRO A 1 312 ? -5.691 15.833 -2.272 1.00 79.88 312 PRO A C 1
ATOM 2444 O O . PRO A 1 312 ? -5.094 16.307 -1.306 1.00 79.88 312 PRO A O 1
ATOM 2447 N N . THR A 1 313 ? -7.022 15.754 -2.308 1.00 81.94 313 THR A N 1
ATOM 2448 C CA . THR A 1 313 ? -7.907 16.078 -1.182 1.00 81.94 313 THR A CA 1
ATOM 2449 C C . THR A 1 313 ? -8.140 14.891 -0.246 1.00 81.94 313 THR A C 1
ATOM 2451 O O . THR A 1 313 ? -8.669 15.071 0.854 1.00 81.94 313 THR A O 1
ATOM 2454 N N . TYR A 1 314 ? -7.737 13.681 -0.645 1.00 84.50 314 TYR A N 1
ATOM 2455 C CA . TYR A 1 314 ? -7.878 12.490 0.176 1.00 84.50 314 TYR A CA 1
ATOM 2456 C C . TYR A 1 314 ? -6.953 12.557 1.398 1.00 84.50 314 TYR A C 1
ATOM 2458 O O . TYR A 1 314 ? -5.741 12.747 1.296 1.00 84.50 314 TYR A O 1
ATOM 2466 N N . ASN A 1 315 ? -7.528 12.350 2.583 1.00 85.38 315 ASN A N 1
ATOM 2467 C CA . ASN A 1 315 ? -6.789 12.298 3.837 1.00 85.38 315 ASN A CA 1
ATOM 2468 C C . ASN A 1 315 ? -7.184 11.044 4.623 1.00 85.38 315 ASN A C 1
ATOM 2470 O O . ASN A 1 315 ? -8.303 10.936 5.130 1.00 85.38 315 ASN A O 1
ATOM 2474 N N . ALA A 1 316 ? -6.246 10.102 4.751 1.00 85.19 316 ALA A N 1
ATOM 2475 C CA . ALA A 1 316 ? -6.470 8.824 5.422 1.00 85.19 316 ALA A CA 1
ATOM 2476 C C . ALA A 1 316 ? -6.934 8.982 6.880 1.00 85.19 316 ALA A C 1
ATOM 2478 O O . ALA A 1 316 ? -7.859 8.295 7.309 1.00 85.19 316 ALA A O 1
ATOM 2479 N N . GLN A 1 317 ? -6.337 9.907 7.639 1.00 84.50 317 GLN A N 1
ATOM 2480 C CA . GLN A 1 317 ? -6.689 10.123 9.046 1.00 84.50 317 GLN A CA 1
ATOM 2481 C C . GLN A 1 317 ? -8.087 10.725 9.196 1.00 84.50 317 GLN A C 1
ATOM 2483 O O . GLN A 1 317 ? -8.860 10.282 10.046 1.00 84.50 317 GLN A O 1
ATOM 2488 N N . GLN A 1 318 ? -8.427 11.709 8.359 1.00 86.00 318 GLN A N 1
ATOM 2489 C CA . GLN A 1 318 ? -9.761 12.304 8.333 1.00 86.00 318 GLN A CA 1
ATOM 2490 C C . GLN A 1 318 ? -10.814 11.265 7.944 1.00 86.00 318 GLN A C 1
ATOM 2492 O O . GLN A 1 318 ? -11.840 11.171 8.615 1.00 86.00 318 GLN A O 1
ATOM 2497 N N . CYS A 1 319 ? -10.533 10.455 6.919 1.00 88.62 319 CYS A N 1
ATOM 2498 C CA . CYS A 1 319 ? -11.397 9.364 6.482 1.00 88.62 319 CYS A CA 1
ATOM 2499 C C . CYS A 1 319 ? -11.669 8.385 7.636 1.00 88.62 319 CYS A C 1
ATOM 2501 O O . CYS A 1 319 ? -12.828 8.158 7.975 1.00 88.62 319 CYS A O 1
ATOM 2503 N N . VAL A 1 320 ? -10.631 7.907 8.342 1.00 89.56 320 VAL A N 1
ATOM 2504 C CA . VAL A 1 320 ? -10.826 7.047 9.525 1.00 89.56 320 VAL A CA 1
ATOM 2505 C C . VAL A 1 320 ? -11.622 7.753 10.622 1.00 89.56 320 VAL A C 1
ATOM 2507 O O . VAL A 1 320 ? -12.520 7.151 11.206 1.00 89.56 320 VAL A O 1
ATOM 2510 N N . GLY A 1 321 ? -11.329 9.022 10.914 1.00 88.19 321 GLY A N 1
ATOM 2511 C CA . GLY A 1 321 ? -12.062 9.786 11.924 1.00 88.19 321 GLY A CA 1
ATOM 2512 C C . GLY A 1 321 ? -13.562 9.872 11.621 1.00 88.19 321 GLY A C 1
ATOM 2513 O O . GLY A 1 321 ? -14.385 9.642 12.507 1.00 88.19 321 GLY A O 1
ATOM 2514 N N . GLN A 1 322 ? -13.918 10.139 10.363 1.00 88.25 322 GLN A N 1
ATOM 2515 C CA . GLN A 1 322 ? -15.307 10.191 9.902 1.00 88.25 322 GLN A CA 1
ATOM 2516 C C . GLN A 1 322 ? -15.968 8.804 9.936 1.00 88.25 322 GLN A C 1
ATOM 2518 O O . GLN A 1 322 ? -17.067 8.667 10.476 1.00 88.25 322 GLN A O 1
ATOM 2523 N N . MET A 1 323 ? -15.280 7.768 9.448 1.00 92.38 323 MET A N 1
ATOM 2524 C CA . MET A 1 323 ? -15.744 6.377 9.497 1.00 92.38 323 MET A CA 1
ATOM 2525 C C . MET A 1 323 ? -16.011 5.913 10.933 1.00 92.38 323 MET A C 1
ATOM 2527 O O . MET A 1 323 ? -17.045 5.304 11.219 1.00 92.38 323 MET A O 1
ATOM 2531 N N . HIS A 1 324 ? -15.101 6.228 11.856 1.00 92.12 324 HIS A N 1
ATOM 2532 C CA . HIS A 1 324 ? -15.242 5.922 13.273 1.00 92.12 324 HIS A CA 1
ATOM 2533 C C . HIS A 1 324 ? -16.471 6.614 13.875 1.00 92.12 324 HIS A C 1
ATOM 2535 O O . HIS A 1 324 ? -17.327 5.940 14.450 1.00 92.12 324 HIS A O 1
ATOM 2541 N N . ALA A 1 325 ? -16.596 7.935 13.699 1.00 88.88 325 ALA A N 1
ATOM 2542 C CA . ALA A 1 325 ? -17.717 8.708 14.232 1.00 88.88 325 ALA A CA 1
ATOM 2543 C C . ALA A 1 325 ? -19.071 8.191 13.714 1.00 88.88 325 ALA A C 1
ATOM 2545 O O . ALA A 1 325 ? -20.010 8.003 14.491 1.00 88.88 325 ALA A O 1
ATOM 2546 N N . LEU A 1 326 ? -19.148 7.899 12.414 1.00 90.06 326 LEU A N 1
ATOM 2547 C CA . LEU A 1 326 ? -20.333 7.357 11.756 1.00 90.06 326 LEU A CA 1
ATOM 2548 C C . LEU A 1 326 ? -20.712 5.978 12.303 1.00 90.06 326 LEU A C 1
ATOM 2550 O O . LEU A 1 326 ? -21.871 5.739 12.643 1.00 90.06 326 LEU A O 1
ATOM 2554 N N . THR A 1 327 ? -19.721 5.098 12.452 1.00 93.56 327 THR A N 1
ATOM 2555 C CA . THR A 1 327 ? -19.918 3.757 13.010 1.00 93.56 327 THR A CA 1
ATOM 2556 C C .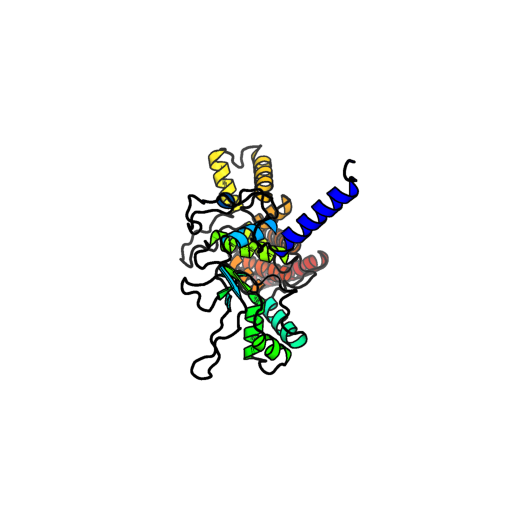 THR A 1 327 ? -20.427 3.834 14.445 1.00 93.56 327 THR A C 1
ATOM 2558 O O . THR A 1 327 ? -21.438 3.215 14.760 1.00 93.56 327 THR A O 1
ATOM 2561 N N . VAL A 1 328 ? -19.792 4.631 15.312 1.00 91.44 328 VAL A N 1
ATOM 2562 C CA . VAL A 1 328 ? -20.214 4.788 16.716 1.00 91.44 328 VAL A CA 1
ATOM 2563 C C . VAL A 1 328 ? -21.630 5.345 16.812 1.00 91.44 328 VAL A C 1
ATOM 2565 O O . VAL A 1 328 ? -22.433 4.844 17.598 1.00 91.44 328 VAL A O 1
ATOM 2568 N N . MET A 1 329 ? -21.965 6.347 16.002 1.00 90.06 329 MET A N 1
ATOM 2569 C CA . MET A 1 329 ? -23.297 6.944 15.995 1.00 90.06 329 MET A CA 1
ATOM 2570 C C . MET A 1 329 ? -24.371 5.939 15.547 1.00 90.06 329 MET A C 1
ATOM 2572 O O . MET A 1 329 ? -25.409 5.825 16.205 1.00 90.06 329 MET A O 1
ATOM 2576 N N . LEU A 1 330 ? -24.137 5.176 14.474 1.00 90.12 330 LEU A N 1
ATOM 2577 C CA . LEU A 1 330 ? -25.071 4.143 14.008 1.00 90.12 330 LEU A CA 1
ATOM 2578 C C . LEU A 1 330 ? -25.189 2.997 15.020 1.00 90.12 330 LEU A C 1
ATOM 2580 O O . LEU A 1 330 ? -26.296 2.615 15.393 1.00 90.12 330 LEU A O 1
ATOM 2584 N N . MET A 1 331 ? -24.066 2.501 15.540 1.00 92.56 331 MET A N 1
ATOM 2585 C CA . MET A 1 331 ? -24.048 1.462 16.571 1.00 92.56 331 MET A CA 1
ATOM 2586 C C . MET A 1 331 ? -24.759 1.913 17.856 1.00 92.56 331 MET A C 1
ATOM 2588 O O . MET A 1 331 ? -25.495 1.135 18.456 1.00 92.56 331 MET A O 1
ATOM 2592 N N . GLY A 1 332 ? -24.565 3.159 18.292 1.00 9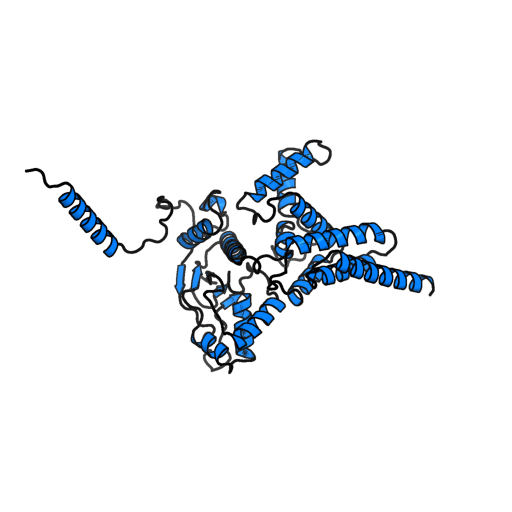1.12 332 GLY A N 1
ATOM 2593 C CA . GLY A 1 332 ? -25.175 3.698 19.507 1.00 91.12 332 GLY A CA 1
ATOM 2594 C C . GLY A 1 332 ? -26.673 3.966 19.366 1.00 91.12 332 GLY A C 1
ATOM 2595 O O . GLY A 1 332 ? -27.432 3.696 20.297 1.00 91.12 332 GLY A O 1
ATOM 2596 N N . SER A 1 333 ? -27.104 4.467 18.204 1.00 88.69 333 SER A N 1
ATOM 2597 C CA . SER A 1 333 ? -28.502 4.842 17.966 1.00 88.69 333 SER A CA 1
ATOM 2598 C C . SER A 1 333 ? -29.372 3.691 17.469 1.00 88.69 333 SER A C 1
ATOM 2600 O O . SER A 1 333 ? -30.530 3.640 17.857 1.00 88.69 333 SER A O 1
ATOM 2602 N N . GLN A 1 334 ? -28.847 2.762 16.660 1.00 89.00 334 GLN A N 1
ATOM 2603 C CA . GLN A 1 334 ? -29.667 1.769 15.948 1.00 89.00 334 GLN A CA 1
ATOM 2604 C C . GLN A 1 334 ? -29.598 0.358 16.535 1.00 89.00 334 GLN A C 1
ATOM 2606 O O . GLN A 1 334 ? -30.556 -0.396 16.398 1.00 89.00 334 GLN A O 1
ATOM 2611 N N . LYS A 1 335 ? -28.524 -0.017 17.246 1.00 90.81 335 LYS A N 1
ATOM 2612 C CA . LYS A 1 335 ? -28.297 -1.406 17.712 1.00 90.81 335 LYS A CA 1
ATOM 2613 C C . LYS A 1 335 ? -29.441 -2.008 18.539 1.00 90.81 335 LYS A C 1
ATOM 2615 O O . LYS A 1 335 ? -29.557 -3.225 18.602 1.00 90.81 335 LYS A O 1
ATOM 2620 N N . LYS A 1 336 ? -30.258 -1.179 19.198 1.00 91.06 336 LYS A N 1
ATOM 2621 C CA . LYS A 1 336 ? -31.419 -1.627 19.989 1.00 91.06 336 LYS A CA 1
ATOM 2622 C C . LYS A 1 336 ? -32.707 -1.781 19.174 1.00 91.06 336 LYS A C 1
ATOM 2624 O O . LYS A 1 336 ? -33.635 -2.406 19.670 1.00 91.06 336 LYS A O 1
ATOM 2629 N N . PHE A 1 337 ? -32.776 -1.183 17.987 1.00 91.12 337 PHE A N 1
ATOM 2630 C CA . PHE A 1 337 ? -34.009 -1.053 17.203 1.00 91.12 337 PHE A CA 1
ATOM 2631 C C . PHE A 1 337 ? -33.990 -1.846 15.899 1.00 91.12 337 PHE A C 1
ATOM 2633 O O . PHE A 1 337 ? -35.053 -2.115 15.353 1.00 91.12 337 PHE A O 1
ATOM 2640 N N . VAL A 1 338 ? -32.809 -2.210 15.393 1.00 89.94 338 VAL A N 1
ATOM 2641 C CA . VAL A 1 338 ? -32.672 -2.960 14.140 1.00 89.94 338 VAL A CA 1
ATOM 2642 C C . VAL A 1 338 ? -31.911 -4.261 14.363 1.00 89.94 338 VAL A C 1
ATOM 2644 O O . VAL A 1 338 ? -31.023 -4.347 15.216 1.00 89.94 338 VAL A O 1
ATOM 2647 N N . GLU A 1 339 ? -32.238 -5.280 13.572 1.00 93.19 339 GLU A N 1
ATOM 2648 C CA . GLU A 1 339 ? -31.514 -6.548 13.595 1.00 93.19 339 GLU A CA 1
ATOM 2649 C C . GLU A 1 339 ? -30.066 -6.378 13.112 1.00 93.19 339 GLU A C 1
ATOM 2651 O O . GLU A 1 339 ? -29.753 -5.517 12.283 1.00 93.19 339 GLU A O 1
ATOM 2656 N N . ARG A 1 340 ? -29.161 -7.240 13.596 1.00 93.69 340 ARG A N 1
ATOM 2657 C CA . ARG A 1 340 ? -27.727 -7.188 13.254 1.00 93.69 340 ARG A CA 1
ATOM 2658 C C . ARG A 1 340 ? -27.457 -7.187 11.735 1.00 93.69 340 ARG A C 1
ATOM 2660 O O . ARG A 1 340 ? -26.605 -6.398 11.333 1.00 93.69 340 ARG A O 1
ATOM 2667 N N . PRO A 1 341 ? -28.145 -7.981 10.884 1.00 95.12 341 PRO A N 1
ATOM 2668 C CA . PRO A 1 341 ? -27.933 -7.934 9.433 1.00 95.12 341 PRO A CA 1
ATOM 2669 C C . PRO A 1 341 ? -28.293 -6.580 8.807 1.00 95.12 341 PRO A C 1
ATOM 2671 O O . PRO A 1 341 ? -27.578 -6.093 7.933 1.00 95.12 341 PRO A O 1
ATOM 2674 N N . VAL A 1 342 ? -29.357 -5.933 9.290 1.00 91.56 342 VAL A N 1
ATOM 2675 C CA . VAL A 1 342 ? -29.765 -4.599 8.822 1.00 91.56 342 VAL A CA 1
ATOM 2676 C C . VAL A 1 342 ? -28.747 -3.551 9.271 1.00 91.56 342 VAL A C 1
ATOM 2678 O O . VAL A 1 342 ? -28.288 -2.754 8.456 1.00 91.56 342 VAL A O 1
ATOM 2681 N N . LEU A 1 343 ? -28.310 -3.602 10.537 1.00 92.50 343 LEU A N 1
ATOM 2682 C CA . LEU A 1 343 ? -27.265 -2.714 11.058 1.00 92.50 343 LEU A CA 1
ATOM 2683 C C . LEU A 1 343 ? -25.955 -2.846 10.274 1.00 92.50 343 LEU A C 1
ATOM 2685 O O . LEU A 1 343 ? -25.343 -1.837 9.932 1.00 92.50 343 LEU A O 1
ATOM 2689 N N . LYS A 1 344 ? -25.549 -4.086 9.974 1.00 94.75 344 LYS A N 1
ATOM 2690 C CA . LYS A 1 344 ? -24.377 -4.409 9.151 1.00 94.75 344 LYS A CA 1
ATOM 2691 C C . LYS A 1 344 ? -24.441 -3.673 7.811 1.00 94.75 344 LYS A C 1
ATOM 2693 O O . LYS A 1 344 ? -23.500 -2.960 7.469 1.00 94.75 344 LYS A O 1
ATOM 2698 N N . MET A 1 345 ? -25.556 -3.804 7.090 1.00 93.38 345 MET A N 1
ATOM 2699 C CA . MET A 1 345 ? -25.756 -3.149 5.793 1.00 93.38 345 MET A CA 1
ATOM 2700 C C . MET A 1 345 ? -25.773 -1.623 5.902 1.00 93.38 345 MET A C 1
ATOM 2702 O O . MET A 1 345 ? -25.117 -0.949 5.113 1.00 93.38 345 MET A O 1
ATOM 2706 N N . MET A 1 346 ? -26.467 -1.072 6.903 1.00 90.38 346 MET A N 1
ATOM 2707 C CA . MET A 1 346 ? -26.507 0.376 7.133 1.00 90.38 346 MET A CA 1
ATOM 2708 C C . MET A 1 346 ? -25.111 0.952 7.371 1.00 90.38 346 MET A C 1
ATOM 2710 O O . MET A 1 346 ? -24.753 1.961 6.768 1.00 90.38 346 MET A O 1
ATOM 2714 N N . VAL A 1 347 ? -24.317 0.314 8.238 1.00 93.81 347 VAL A N 1
ATOM 2715 C CA . VAL A 1 347 ? -22.947 0.752 8.524 1.00 93.81 347 VAL A CA 1
ATOM 2716 C C . VAL A 1 347 ? -22.074 0.608 7.281 1.00 93.81 347 VAL A C 1
ATOM 2718 O O . VAL A 1 347 ? -21.370 1.553 6.942 1.00 93.81 347 VAL A O 1
ATOM 2721 N N . LEU A 1 348 ? -22.149 -0.517 6.564 1.00 94.69 348 LEU A N 1
ATOM 2722 C CA . LEU A 1 348 ? -21.369 -0.733 5.345 1.00 94.69 348 LEU A CA 1
ATOM 2723 C C . LEU A 1 348 ? -21.611 0.373 4.306 1.00 94.69 348 LEU A C 1
ATOM 2725 O O . LEU A 1 348 ? -20.655 1.003 3.864 1.00 94.69 348 LEU A O 1
ATOM 27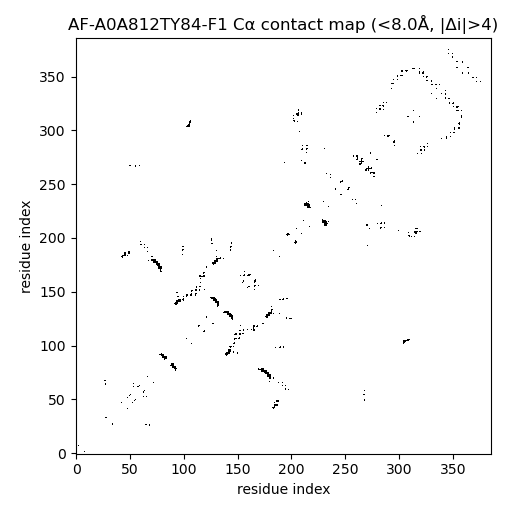29 N N . GLU A 1 349 ? -22.866 0.656 3.950 1.00 91.38 349 GLU A N 1
ATOM 2730 C CA . GLU A 1 349 ? -23.193 1.683 2.948 1.00 91.38 349 GLU A CA 1
ATOM 2731 C C . GLU A 1 349 ? -22.803 3.096 3.399 1.00 91.38 349 GLU A C 1
ATOM 2733 O O . GLU A 1 349 ? -22.281 3.891 2.614 1.00 91.38 349 GLU A O 1
ATOM 2738 N N . ALA A 1 350 ? -22.977 3.400 4.686 1.00 89.56 350 ALA A N 1
ATOM 2739 C CA . ALA A 1 350 ? -22.574 4.684 5.240 1.00 89.56 350 ALA A CA 1
ATOM 2740 C C . ALA A 1 350 ? -21.043 4.874 5.162 1.00 89.56 350 ALA A C 1
ATOM 2742 O O . ALA A 1 350 ? -20.558 5.953 4.812 1.00 89.56 350 ALA A O 1
ATOM 2743 N N . LEU A 1 351 ? -20.272 3.813 5.421 1.00 93.19 351 LEU A N 1
ATOM 2744 C CA . LEU A 1 351 ? -18.814 3.834 5.313 1.00 93.19 351 LEU A CA 1
ATOM 2745 C C . LEU A 1 351 ? -18.325 3.905 3.865 1.00 93.19 351 LEU A C 1
ATOM 2747 O O . LEU A 1 351 ? -17.367 4.629 3.601 1.00 93.19 351 LEU A O 1
ATOM 2751 N N . LYS A 1 352 ? -18.999 3.236 2.922 1.00 92.00 352 LYS A N 1
ATOM 2752 C CA . LYS A 1 352 ? -18.723 3.390 1.485 1.00 92.00 352 LYS A CA 1
ATOM 2753 C C . LYS A 1 352 ? -18.854 4.850 1.066 1.00 92.00 352 LYS A C 1
ATOM 2755 O O . LYS A 1 352 ? -17.919 5.437 0.531 1.00 92.00 352 LYS A O 1
ATOM 2760 N N . ALA A 1 353 ? -19.971 5.487 1.403 1.00 87.19 353 ALA A N 1
ATOM 2761 C CA . ALA A 1 353 ? -20.181 6.893 1.084 1.00 87.19 353 ALA A CA 1
ATOM 2762 C C . ALA A 1 353 ? -19.156 7.826 1.759 1.00 87.19 353 ALA A C 1
ATOM 2764 O O . ALA A 1 353 ? -18.739 8.812 1.152 1.00 87.19 353 ALA A O 1
ATOM 2765 N N . CYS A 1 354 ? -18.724 7.499 2.982 1.00 87.94 354 CYS A N 1
ATOM 2766 C CA . CYS A 1 354 ? -17.663 8.214 3.694 1.00 87.94 354 CYS A CA 1
ATO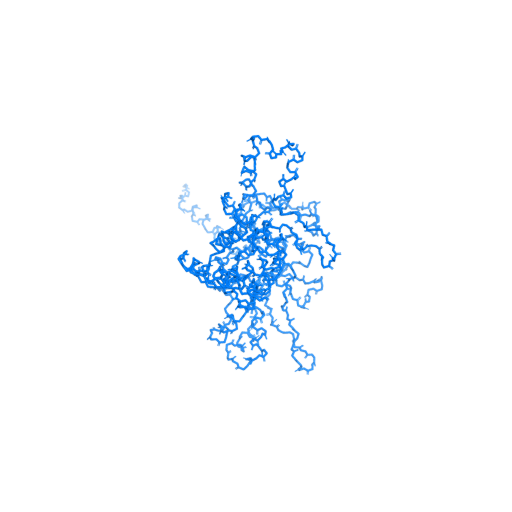M 2767 C C . CYS A 1 354 ? -16.288 8.082 3.018 1.00 87.94 354 CYS A C 1
ATOM 2769 O O . CYS A 1 354 ? -15.487 9.008 3.088 1.00 87.94 354 CYS A O 1
ATOM 2771 N N . ALA A 1 355 ? -15.992 6.938 2.403 1.00 88.12 355 ALA A N 1
ATOM 2772 C CA . ALA A 1 355 ? -14.711 6.684 1.752 1.00 88.12 355 ALA A CA 1
ATOM 2773 C C . ALA A 1 355 ? -14.681 7.152 0.282 1.00 88.12 355 ALA A C 1
ATOM 2775 O O . ALA A 1 355 ? -13.624 7.561 -0.191 1.00 88.12 355 ALA A O 1
ATOM 2776 N N . SER A 1 356 ? -15.819 7.125 -0.428 1.00 83.75 356 SER A N 1
ATOM 2777 C CA . SER A 1 356 ? -15.958 7.642 -1.804 1.00 83.75 356 SER A CA 1
ATOM 2778 C C . SER A 1 356 ? -15.941 9.160 -1.882 1.00 83.75 356 SER A C 1
ATOM 2780 O O . SER A 1 356 ? -15.445 9.718 -2.854 1.00 83.75 356 SER A O 1
ATOM 2782 N N . ASN A 1 357 ? -16.530 9.829 -0.895 1.00 66.56 357 ASN A N 1
ATOM 2783 C CA . ASN A 1 357 ? -16.534 11.274 -0.842 1.00 66.56 357 ASN A CA 1
ATOM 2784 C C . ASN A 1 357 ? -15.436 11.694 0.129 1.00 66.56 357 ASN A C 1
ATOM 2786 O O . ASN A 1 357 ? -15.567 11.485 1.334 1.00 66.56 357 ASN A O 1
ATOM 2790 N N . SER A 1 358 ? -14.401 12.370 -0.361 1.00 55.50 358 SER A N 1
ATOM 2791 C CA . SER A 1 358 ? -13.632 13.341 0.419 1.00 55.50 358 SER A CA 1
ATOM 2792 C C . SER A 1 358 ? -14.588 14.473 0.824 1.00 55.50 358 SER A C 1
ATOM 2794 O O . SER A 1 358 ? -14.536 15.591 0.320 1.00 55.50 358 SER A O 1
ATOM 2796 N N . VAL A 1 359 ? -15.548 14.146 1.699 1.00 50.00 359 VAL A N 1
ATOM 2797 C CA . VAL A 1 359 ? -16.565 15.044 2.221 1.00 50.00 359 VAL A CA 1
ATOM 2798 C C . VAL A 1 359 ? -15.819 16.179 2.900 1.00 50.00 359 VAL A C 1
ATOM 2800 O O . VAL A 1 359 ? -15.313 16.042 4.018 1.00 50.00 359 VAL A O 1
ATOM 2803 N N . SER A 1 360 ? -15.735 17.304 2.201 1.00 51.34 360 SER A N 1
ATOM 2804 C CA . SER A 1 360 ? -14.988 18.473 2.646 1.00 51.34 360 SER A CA 1
ATOM 2805 C C . SER A 1 360 ? -15.655 19.154 3.844 1.00 51.34 360 SER A C 1
ATOM 2807 O O . SER A 1 360 ? -15.022 19.974 4.505 1.00 51.34 360 SER A O 1
ATOM 2809 N N . SER A 1 361 ? -16.905 18.791 4.183 1.00 57.72 361 SER A N 1
ATOM 2810 C CA . SER A 1 361 ? -17.594 19.296 5.374 1.00 57.72 361 SER A CA 1
ATOM 2811 C C . SER A 1 361 ? -18.490 18.268 6.072 1.00 57.72 361 SER A C 1
ATOM 2813 O O . SER A 1 361 ? -19.314 17.596 5.458 1.00 57.72 361 SER A O 1
ATOM 2815 N N . ILE A 1 362 ? -18.409 18.239 7.405 1.00 55.78 362 ILE A N 1
ATOM 2816 C CA . ILE A 1 362 ? -19.269 17.453 8.311 1.00 55.78 362 ILE A CA 1
ATOM 2817 C C . ILE A 1 362 ? -20.766 17.586 7.962 1.00 55.78 362 ILE A C 1
ATOM 2819 O O . ILE A 1 362 ? -21.530 16.639 8.124 1.00 55.78 362 ILE A O 1
ATOM 2823 N N . SER A 1 363 ? -21.187 18.733 7.427 1.00 59.53 363 SER A N 1
ATOM 2824 C CA . SER A 1 363 ? -22.557 19.020 6.994 1.00 59.53 363 SER A CA 1
ATOM 2825 C C . SER A 1 363 ? -23.079 18.056 5.920 1.00 59.53 363 SER A C 1
ATOM 2827 O O . SER A 1 363 ? -24.236 17.644 5.977 1.00 59.53 363 SER A O 1
ATOM 2829 N N . GLN A 1 364 ? -22.238 17.647 4.968 1.00 62.97 364 GLN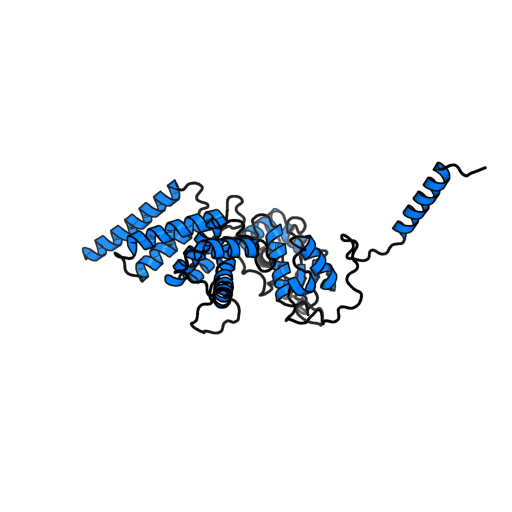 A N 1
ATOM 2830 C CA . GLN A 1 364 ? -22.617 16.673 3.938 1.00 62.97 364 GLN A CA 1
ATOM 2831 C C . GLN A 1 364 ? -22.684 15.251 4.507 1.00 62.97 364 GLN A C 1
ATOM 2833 O O . GLN A 1 364 ? -23.588 14.497 4.153 1.00 62.97 364 GLN A O 1
ATOM 2838 N N . SER A 1 365 ? -21.799 14.908 5.452 1.00 58.25 365 SER A N 1
ATOM 2839 C CA . SER A 1 365 ? -21.894 13.649 6.199 1.00 58.25 365 SER A CA 1
ATOM 2840 C C . SER A 1 365 ? -23.201 13.590 6.988 1.00 58.25 365 SER A C 1
ATOM 2842 O O . SER A 1 365 ? -23.880 12.573 6.944 1.00 58.25 365 SER A O 1
ATOM 2844 N N . ILE A 1 366 ? -23.610 14.687 7.638 1.00 64.94 366 ILE A N 1
ATOM 2845 C CA . ILE A 1 366 ? -24.901 14.784 8.339 1.00 64.94 366 ILE A CA 1
ATOM 2846 C C . ILE A 1 366 ? -26.070 14.607 7.364 1.00 64.94 366 ILE A C 1
ATOM 2848 O O . ILE A 1 366 ? -26.991 13.858 7.669 1.00 64.94 366 ILE A O 1
ATOM 2852 N N . GLY A 1 367 ? -26.039 15.236 6.186 1.00 68.88 367 GLY A N 1
ATOM 2853 C CA . GLY A 1 367 ? -27.084 15.054 5.172 1.00 68.88 367 GLY A CA 1
ATOM 2854 C C . GLY A 1 367 ? -27.214 13.599 4.711 1.00 68.88 367 GLY A C 1
ATOM 2855 O O . GLY A 1 367 ? -28.322 13.067 4.619 1.00 68.88 367 GLY A O 1
ATOM 2856 N N . LEU A 1 368 ? -26.084 12.922 4.503 1.00 64.56 368 LEU A N 1
ATOM 2857 C CA . LEU A 1 368 ? -26.061 11.510 4.140 1.00 64.56 368 LEU A CA 1
ATOM 2858 C C . LEU A 1 368 ? -26.569 10.622 5.285 1.00 64.56 368 LEU A C 1
ATOM 2860 O O . LEU A 1 368 ? -27.390 9.741 5.064 1.00 64.56 368 LEU A O 1
ATOM 2864 N N . ILE A 1 369 ? -26.159 10.912 6.521 1.00 65.12 369 ILE A N 1
ATOM 2865 C CA . ILE A 1 369 ? -26.637 10.244 7.736 1.00 65.12 369 ILE A CA 1
ATOM 2866 C C . ILE A 1 369 ? -28.146 10.388 7.881 1.00 65.12 369 ILE A C 1
ATOM 2868 O O . ILE A 1 369 ? -28.827 9.392 8.106 1.00 65.12 369 ILE A O 1
ATOM 2872 N N . VAL A 1 370 ? -28.677 11.603 7.751 1.00 69.44 370 VAL A N 1
ATOM 2873 C CA . VAL A 1 370 ? -30.117 11.861 7.831 1.00 69.44 370 VAL A CA 1
ATOM 2874 C C . VAL A 1 370 ? -30.829 11.076 6.740 1.00 69.44 370 VAL A C 1
ATOM 2876 O O . VAL A 1 370 ? -31.791 10.385 7.038 1.00 69.44 370 VAL A O 1
ATOM 2879 N N . THR A 1 371 ? -30.309 11.076 5.514 1.00 71.06 371 THR A N 1
ATOM 2880 C CA . THR A 1 371 ? -30.906 10.327 4.401 1.00 71.06 371 THR A CA 1
ATOM 2881 C C . THR A 1 371 ? -30.901 8.818 4.662 1.00 71.06 371 THR A C 1
ATOM 2883 O O . THR A 1 371 ? -31.942 8.178 4.541 1.00 71.06 371 THR A O 1
ATOM 2886 N N . CYS A 1 372 ? -29.775 8.243 5.097 1.00 62.94 372 CYS A N 1
ATOM 2887 C CA . CYS A 1 372 ? -29.665 6.821 5.429 1.00 62.94 372 CYS A CA 1
ATOM 2888 C C . CYS A 1 372 ? -30.547 6.437 6.625 1.00 62.94 372 CYS A C 1
ATOM 2890 O O . CYS A 1 372 ? -31.184 5.388 6.608 1.00 62.94 372 CYS A O 1
ATOM 2892 N N . THR A 1 373 ? -30.620 7.291 7.649 1.00 65.69 373 THR A N 1
ATOM 2893 C CA . THR A 1 373 ? -31.444 7.050 8.843 1.00 65.69 373 THR A CA 1
ATOM 2894 C C . THR A 1 373 ? -32.926 7.174 8.506 1.00 65.69 373 THR A C 1
ATOM 2896 O O . THR A 1 373 ? -33.714 6.339 8.932 1.00 65.69 373 THR A O 1
ATOM 2899 N N . CYS A 1 374 ? -33.316 8.159 7.693 1.00 70.12 374 CYS A N 1
ATOM 2900 C CA . CYS A 1 374 ? -34.677 8.310 7.191 1.00 70.12 374 CYS A CA 1
ATOM 2901 C C . CYS A 1 374 ? -35.075 7.137 6.291 1.00 70.12 374 CYS A C 1
ATOM 2903 O O . CYS A 1 374 ? -36.172 6.623 6.459 1.00 70.12 374 CYS A O 1
ATOM 2905 N N . ALA A 1 375 ? -34.200 6.670 5.396 1.00 64.44 375 ALA A N 1
ATOM 2906 C CA . ALA A 1 375 ? -34.464 5.504 4.552 1.00 64.44 375 ALA A CA 1
ATOM 2907 C C . ALA A 1 375 ? -34.604 4.215 5.379 1.00 64.44 375 ALA A C 1
ATOM 2909 O O . ALA A 1 375 ? -35.537 3.443 5.164 1.00 64.44 375 ALA A O 1
ATOM 2910 N N . ALA A 1 376 ? -33.733 4.010 6.372 1.00 59.22 376 ALA A N 1
ATOM 2911 C CA . ALA A 1 376 ? -33.827 2.878 7.290 1.00 59.22 376 ALA A CA 1
ATOM 2912 C C . ALA A 1 376 ? -35.100 2.936 8.148 1.00 59.22 376 ALA A C 1
ATOM 2914 O O . ALA A 1 376 ? -35.804 1.937 8.269 1.00 59.22 376 ALA A O 1
ATOM 2915 N N . LEU A 1 377 ? -35.448 4.112 8.682 1.00 62.97 377 LEU A N 1
ATOM 2916 C CA . LEU A 1 377 ? -36.707 4.331 9.397 1.00 62.97 377 LEU A CA 1
ATOM 2917 C C . LEU A 1 377 ? -37.913 4.067 8.496 1.00 62.97 377 LEU A C 1
ATOM 2919 O O . LEU A 1 377 ? -38.866 3.439 8.942 1.00 62.97 377 LEU A O 1
ATOM 2923 N N . PHE A 1 378 ? -37.868 4.492 7.233 1.00 68.19 378 PHE A N 1
ATOM 2924 C CA . PHE A 1 378 ? -38.948 4.257 6.279 1.00 68.19 378 PHE A CA 1
ATOM 2925 C C . PHE A 1 378 ? -39.135 2.762 6.001 1.00 68.19 378 PHE A C 1
ATOM 2927 O O . PHE A 1 378 ? -40.263 2.276 6.019 1.00 68.19 378 PHE A O 1
ATOM 2934 N N . HIS A 1 379 ? -38.042 2.011 5.834 1.00 55.91 379 HIS A N 1
ATOM 2935 C CA . HIS A 1 379 ? -38.095 0.555 5.689 1.00 55.91 379 HIS A CA 1
ATOM 2936 C C . HIS A 1 379 ? -38.612 -0.149 6.951 1.00 55.91 379 HIS A C 1
ATOM 2938 O O . HIS A 1 379 ? -39.445 -1.046 6.835 1.00 55.91 379 HIS A O 1
ATOM 2944 N N . CYS A 1 380 ? -38.190 0.276 8.145 1.00 53.09 380 CYS A N 1
ATOM 2945 C CA . CYS A 1 380 ? -38.690 -0.280 9.406 1.00 53.09 380 CYS A CA 1
ATOM 2946 C C . CYS A 1 380 ? -40.182 0.013 9.620 1.00 53.09 380 CYS A C 1
ATOM 2948 O O . CYS A 1 380 ? -40.930 -0.870 10.028 1.00 53.09 380 CYS A O 1
ATOM 2950 N N . VAL A 1 381 ? -40.632 1.237 9.327 1.00 62.31 381 VAL A N 1
ATOM 2951 C CA . VAL A 1 381 ? -42.050 1.616 9.433 1.00 62.31 381 VAL A CA 1
ATOM 2952 C C . VAL A 1 381 ? -42.885 0.861 8.404 1.00 62.31 381 VAL A C 1
ATOM 2954 O O . VAL A 1 381 ? -43.962 0.380 8.738 1.00 62.31 381 VAL A O 1
ATOM 2957 N N . HIS A 1 382 ? -42.389 0.695 7.178 1.00 67.44 382 HIS A N 1
ATOM 2958 C CA . HIS A 1 382 ? -43.083 -0.086 6.159 1.00 67.44 382 HIS A CA 1
ATOM 2959 C C . HIS A 1 382 ? -43.229 -1.560 6.566 1.00 67.44 382 HIS A C 1
ATOM 2961 O O . HIS A 1 382 ? -44.321 -2.103 6.461 1.00 67.44 382 HIS A O 1
ATOM 2967 N N . ALA A 1 383 ? -42.175 -2.174 7.114 1.00 56.69 383 ALA A N 1
ATOM 2968 C CA . ALA A 1 383 ? -42.206 -3.556 7.595 1.00 56.69 383 ALA A CA 1
ATOM 2969 C C . ALA A 1 383 ? -43.102 -3.778 8.829 1.00 56.69 383 ALA A C 1
ATOM 2971 O O . ALA A 1 383 ? -43.496 -4.904 9.088 1.00 56.69 383 ALA A O 1
ATOM 2972 N N . LEU A 1 384 ? -43.409 -2.731 9.603 1.00 56.97 384 LEU A N 1
ATOM 2973 C CA . LEU A 1 384 ? -44.361 -2.795 10.721 1.00 56.97 384 LEU A CA 1
ATOM 2974 C C . LEU A 1 384 ? -45.819 -2.592 10.283 1.00 56.97 384 LEU A C 1
ATOM 2976 O O . LEU A 1 384 ? -46.734 -2.908 11.040 1.00 56.97 384 LEU A O 1
ATOM 2980 N N . LEU A 1 385 ? -46.032 -2.001 9.106 1.00 64.44 385 LEU A N 1
ATOM 2981 C CA . LEU A 1 385 ? -47.356 -1.716 8.546 1.00 64.44 385 LEU A CA 1
ATOM 2982 C C . LEU A 1 385 ? -47.840 -2.794 7.564 1.00 64.44 385 LEU A C 1
ATOM 2984 O O . LEU A 1 385 ? -49.012 -2.776 7.187 1.00 64.44 385 LEU A O 1
ATOM 2988 N N . CYS A 1 386 ? -46.953 -3.693 7.143 1.00 65.25 386 CYS A N 1
ATOM 2989 C CA . CYS A 1 386 ? -47.249 -4.887 6.354 1.00 65.25 386 CYS A CA 1
ATOM 2990 C C . CYS A 1 386 ? -47.171 -6.122 7.248 1.00 65.25 386 CYS A C 1
ATOM 2992 O O . CYS A 1 386 ? -48.001 -7.033 7.031 1.00 65.25 386 CYS A O 1
#

Foldseek 3Di:
DDPPPVVVVVVVVVVVVVVVVPDDDQQDPPPPDDPPPDDPDDQLPLPDALCNQPNFPDDQPRSLSVLLSVFFPDFFFAQQFDQDPPRPDGHGQEAEAPLADDALVLLLVVLLVCCLVPADDPVLQFAFEWEQQDQVSGGRTHTLGCHSNSSSLVVCCVPPVVRPSSVCCNVRGHHGHGYTYNSNHSNSSSLSSLSRLVVNVFLSDALVLLLPQQAPDPDDDPDDDPDGDHGPLVVVVVVVCVVVVDDPVDPCNVVVSQVSLCVVLSGSVGSNPPNDDVLNVLSNQLSVLCVVLVCPVVLVVLLSHAADSVPPLDDSSVLSNLLSVLSCVLCVPPVVPDDSVLSSVLSSVLSSVSRNDSPVDPVVSVVVSCVSVVVSVVVSVVVVVD

pLDDT: mean 78.28, std 17.77, range [29.83, 97.88]